Protein AF-A0A7S4DMJ2-F1 (afdb_monomer)

Foldseek 3Di:
DDVVVVCVLLLLLLVLVLLLVVLLVVLVVFDQLLLLLLLLLLLLLLLLVVCLLQLVDQQLVLSVVLNVLSVVLNVLSCVQCVVPTDPSSSVSSNSSSNSVSVSLSSLVLQQQVQLLVCLVPVPDDGQQLLNSCVVSNVSSVVVNVVVCVVPPPVPDDVVVCVPPNPVVVVVVVVVVNVVSNVLSVCSRVDDSLVSSLVSLVVSVVSSVCCCVPVVDDGDPSSVVSSVSSNVSSVSSVVVVVVVPPVVPPPPVVPQLADALVCCLVPAEFFKKKFFQFRQDPDPVNSQLSLQCVLVVHSTSAMWGWAADPVSWIWTFFADQQFTATHTSVNCVVVVVVVRTLFMWIWHKDAPPVCLVPQCNPPNVNVLLVVLSVLRHRQHADDPSVCLVPVPPPDDPNDSVDHDHGQLSSQVSCVSSQQDPVPDRSSNGGSRCLAPPHFDPGPNPMGIHHIRTHDYPSGCNPPPVVVVVVVVVD

Mean predicted aligned error: 9.05 Å

Radius of gyration: 26.3 Å; Cα contacts (8 Å, |Δi|>4): 670; chains: 1; bounding box: 67×50×74 Å

Secondary structure (DSSP, 8-state):
--HHHHHHHHHHHHHHHHHHHHHHHHHHTTS-HHHHHHHHTTHHHHHHHHHHHTT--S-HHHHHHHHHHHHHHHHHHHHHHTTTS-HHHHHHHHHHHHHHHHHHHHHHHHHHHHHHHHHHHS------HHHHHHHHHHHHHHHHHHHHHHHTTTT--HHHIIIIIHHHHHHHHHHHHHHHHHHHHHHHHS-HHHHHHHHHHHHHHHHHHHHHHS-PPPPHHHHHHHHHHHHHHHHHHHHHHHH-TTTTS-GGG---EEEHHHHHHH--TT-EEEEEEPP-SSHHHHHHHHHHHHHT-S-SEEEEEEE-SS--EEEEEEETTEEEEEEHHHHHHTTGGGGEEEEEEEEEE--HHHHTSTTSSHHHHHHHHHHHHHHTTPPB---HHHHHH------TT-TT--B-HHHHHHHHHHHTTSS-TTS-GGG--GGGGSTTS----STT-EEEEEEEEE-TT---TTHHHHHHHHH--

pLDDT: mean 82.46, std 13.98, range [32.12, 97.88]

Structure (mmCIF, N/CA/C/O backbone):
data_AF-A0A7S4DMJ2-F1
#
_entry.id   AF-A0A7S4DMJ2-F1
#
loop_
_atom_site.group_PDB
_atom_site.id
_atom_site.type_symbol
_atom_site.label_atom_id
_atom_site.label_alt_id
_atom_site.label_comp_id
_atom_site.label_asym_id
_atom_site.label_entity_id
_atom_site.label_seq_id
_atom_site.pdbx_PDB_ins_code
_atom_site.Cartn_x
_atom_site.Cartn_y
_atom_site.Cartn_z
_atom_site.occupancy
_atom_site.B_iso_or_equiv
_atom_site.auth_seq_id
_atom_site.auth_comp_id
_atom_site.auth_asym_id
_atom_site.auth_atom_id
_atom_site.pdbx_PDB_model_num
ATOM 1 N N . MET A 1 1 ? 4.079 28.664 -2.387 1.00 55.28 1 MET A N 1
ATOM 2 C CA . MET A 1 1 ? 4.873 27.422 -2.243 1.00 55.28 1 MET A CA 1
ATOM 3 C C . MET A 1 1 ? 6.352 27.793 -2.301 1.00 55.28 1 MET A C 1
ATOM 5 O O . MET A 1 1 ? 6.727 28.517 -3.214 1.00 55.28 1 MET A O 1
ATOM 9 N N . THR A 1 2 ? 7.184 27.414 -1.327 1.00 76.25 2 THR A N 1
ATOM 10 C CA . THR A 1 2 ? 8.626 27.718 -1.389 1.00 76.25 2 THR A CA 1
ATOM 11 C C . THR A 1 2 ? 9.312 26.737 -2.340 1.00 76.25 2 THR A C 1
ATOM 13 O O . THR A 1 2 ? 9.087 25.532 -2.240 1.00 76.25 2 THR A O 1
ATOM 16 N N . TRP A 1 3 ? 10.163 27.237 -3.242 1.00 75.31 3 TRP A N 1
ATOM 17 C CA . TRP A 1 3 ? 10.949 26.426 -4.188 1.00 75.31 3 TRP A CA 1
ATOM 18 C C . TRP A 1 3 ? 11.656 25.232 -3.523 1.00 75.31 3 TRP A C 1
ATOM 20 O O . TRP A 1 3 ? 11.745 24.161 -4.112 1.00 75.31 3 TRP A O 1
ATOM 30 N N . GLY A 1 4 ? 12.077 25.376 -2.260 1.00 79.94 4 GLY A N 1
ATOM 31 C CA . GLY A 1 4 ? 12.660 24.285 -1.478 1.00 79.94 4 GLY A CA 1
ATOM 32 C C . GLY A 1 4 ? 11.732 23.076 -1.317 1.00 79.94 4 GLY A C 1
ATOM 33 O O . GLY A 1 4 ? 12.139 21.962 -1.627 1.00 79.94 4 GLY A O 1
ATOM 34 N N . ARG A 1 5 ? 10.468 23.267 -0.903 1.00 77.56 5 ARG A N 1
ATOM 35 C CA . ARG A 1 5 ? 9.511 22.147 -0.753 1.00 77.56 5 ARG A CA 1
ATOM 36 C C . ARG A 1 5 ? 9.254 21.442 -2.081 1.00 77.56 5 ARG A C 1
ATOM 38 O O . ARG A 1 5 ? 9.104 20.226 -2.108 1.00 77.56 5 ARG A O 1
ATOM 45 N N . PHE A 1 6 ? 9.231 22.213 -3.163 1.00 78.56 6 PHE A N 1
ATOM 46 C CA . PHE A 1 6 ? 9.047 21.689 -4.505 1.00 78.56 6 PHE A CA 1
ATOM 47 C C . PHE A 1 6 ? 10.211 20.777 -4.927 1.00 78.56 6 PHE A C 1
ATOM 49 O O . PHE A 1 6 ? 9.987 19.637 -5.324 1.00 78.56 6 PHE A O 1
ATOM 56 N N . ILE A 1 7 ? 11.455 21.240 -4.754 1.00 82.38 7 ILE A N 1
ATOM 57 C CA . ILE A 1 7 ? 12.668 20.467 -5.065 1.00 82.38 7 ILE A CA 1
ATOM 58 C C . ILE A 1 7 ? 12.748 19.198 -4.212 1.00 82.38 7 ILE A C 1
ATOM 60 O O . ILE A 1 7 ? 13.005 18.123 -4.745 1.00 82.38 7 ILE A O 1
ATOM 64 N N . PHE A 1 8 ? 12.487 19.289 -2.904 1.00 83.81 8 PHE A N 1
ATOM 65 C CA . PHE A 1 8 ? 12.527 18.119 -2.020 1.00 83.81 8 PHE A CA 1
ATOM 66 C C . PHE A 1 8 ? 11.512 17.036 -2.414 1.00 83.81 8 PHE A C 1
ATOM 68 O O . PHE A 1 8 ? 11.787 15.855 -2.221 1.00 83.81 8 PHE A O 1
ATOM 75 N N . ARG A 1 9 ? 10.367 17.417 -2.993 1.00 82.94 9 ARG A N 1
ATOM 76 C CA . ARG A 1 9 ? 9.333 16.474 -3.445 1.00 82.94 9 ARG A CA 1
ATOM 77 C C . ARG A 1 9 ? 9.626 15.849 -4.804 1.00 82.94 9 ARG A C 1
ATOM 79 O O . ARG A 1 9 ? 9.335 14.672 -5.000 1.00 82.94 9 ARG A O 1
ATOM 86 N N . THR A 1 10 ? 10.191 16.611 -5.739 1.00 88.31 10 THR A N 1
ATOM 87 C CA . THR A 1 10 ? 10.492 16.111 -7.090 1.00 88.31 10 THR A CA 1
ATOM 88 C C . THR A 1 10 ? 11.843 15.408 -7.175 1.00 88.31 10 THR A C 1
ATOM 90 O O . THR A 1 10 ? 12.006 14.536 -8.023 1.00 88.31 10 THR A O 1
ATOM 93 N N . ALA A 1 11 ? 12.792 15.698 -6.279 1.00 91.25 11 ALA A N 1
ATOM 94 C CA . ALA A 1 11 ? 14.120 15.085 -6.293 1.00 91.25 11 ALA A CA 1
ATOM 95 C C . ALA A 1 11 ? 14.102 13.542 -6.246 1.00 91.25 11 ALA A C 1
ATOM 97 O O . ALA A 1 11 ? 14.787 12.942 -7.075 1.00 91.25 11 ALA A O 1
ATOM 98 N N . PRO A 1 12 ? 13.310 12.865 -5.384 1.00 91.12 12 PRO A N 1
ATOM 99 C CA . PRO A 1 12 ? 13.216 11.404 -5.411 1.00 91.12 12 PRO A CA 1
ATOM 100 C C . PRO A 1 12 ? 12.713 10.864 -6.755 1.00 91.12 12 PRO A C 1
ATOM 102 O O . PRO A 1 12 ? 13.257 9.888 -7.265 1.00 91.12 12 PRO A O 1
ATOM 105 N N . ILE A 1 13 ? 11.723 11.528 -7.364 1.00 91.06 13 ILE A N 1
ATOM 106 C CA . ILE A 1 13 ? 11.177 11.151 -8.678 1.00 91.06 13 ILE A CA 1
ATOM 107 C C . ILE A 1 13 ? 12.256 11.309 -9.757 1.00 91.06 13 ILE A C 1
ATOM 109 O O . ILE A 1 13 ? 12.444 10.403 -10.563 1.00 91.06 13 ILE A O 1
ATOM 113 N N . SER A 1 14 ? 13.014 12.409 -9.735 1.00 93.88 14 SER A N 1
ATOM 114 C CA . SER A 1 14 ? 14.140 12.655 -10.645 1.00 93.88 14 SER A CA 1
ATOM 115 C C . SER A 1 14 ? 15.239 11.595 -10.527 1.00 93.88 14 SER A C 1
ATOM 117 O O . SER A 1 14 ? 15.767 11.142 -11.540 1.00 93.88 14 SER A O 1
ATOM 119 N N . ILE A 1 15 ? 15.580 11.180 -9.301 1.00 94.50 15 ILE A N 1
ATOM 120 C CA . ILE A 1 15 ? 16.588 10.140 -9.041 1.00 94.50 15 ILE A CA 1
ATOM 121 C C . ILE A 1 15 ? 16.115 8.789 -9.579 1.00 94.50 15 ILE A C 1
ATOM 123 O O . ILE A 1 15 ? 16.879 8.099 -10.258 1.00 94.50 15 ILE A O 1
ATOM 127 N N . LEU A 1 16 ? 14.864 8.413 -9.300 1.00 93.25 16 LEU A N 1
ATOM 128 C CA . LEU A 1 16 ? 14.286 7.166 -9.801 1.00 93.25 16 LEU A CA 1
ATOM 129 C C . LEU A 1 16 ? 14.234 7.152 -11.325 1.00 93.25 16 LEU A C 1
ATOM 131 O O . LEU A 1 16 ? 14.683 6.178 -11.923 1.00 93.25 16 LEU A O 1
ATOM 135 N N . LEU A 1 17 ? 13.782 8.249 -11.937 1.00 93.06 17 LEU A N 1
ATOM 136 C CA . LEU A 1 17 ? 13.728 8.403 -13.387 1.00 93.06 17 LEU A CA 1
ATOM 137 C C . LEU A 1 17 ? 15.122 8.274 -14.019 1.00 93.06 17 LEU A C 1
ATOM 139 O O . LEU A 1 17 ? 15.306 7.491 -14.946 1.00 93.06 17 LEU A O 1
ATOM 143 N N . ALA A 1 18 ? 16.126 8.983 -13.493 1.00 94.88 18 ALA A N 1
ATOM 144 C CA . ALA A 1 18 ? 17.500 8.887 -13.988 1.00 94.88 18 ALA A CA 1
ATOM 145 C C . ALA A 1 18 ? 18.047 7.458 -13.883 1.00 94.88 18 ALA A C 1
ATOM 147 O O . ALA A 1 18 ? 18.581 6.914 -14.849 1.00 94.88 18 ALA A O 1
ATOM 148 N N . THR A 1 19 ? 17.873 6.828 -12.719 1.00 95.00 19 THR A N 1
ATOM 149 C CA . THR A 1 19 ? 18.361 5.465 -12.472 1.00 95.00 19 THR A CA 1
ATOM 150 C C . THR A 1 19 ? 17.657 4.461 -13.384 1.00 95.00 19 THR A C 1
ATOM 152 O O . THR A 1 19 ? 18.310 3.608 -13.981 1.00 95.00 19 THR A O 1
ATOM 155 N N . GLN A 1 20 ? 16.340 4.589 -13.560 1.00 95.00 20 GLN A N 1
ATOM 156 C CA . GLN A 1 20 ? 15.553 3.771 -14.481 1.00 95.00 20 GLN A CA 1
ATOM 157 C C . GLN A 1 20 ? 16.055 3.909 -15.926 1.00 95.00 20 GLN A C 1
ATOM 159 O O . GLN A 1 20 ? 16.231 2.897 -16.608 1.00 95.00 20 GLN A O 1
ATOM 164 N N . MET A 1 21 ? 16.302 5.133 -16.403 1.00 93.19 21 MET A N 1
ATOM 165 C CA . MET A 1 21 ? 16.791 5.372 -17.767 1.00 93.19 21 MET A CA 1
ATOM 166 C C . MET A 1 21 ? 18.167 4.737 -17.988 1.00 93.19 21 MET A C 1
ATOM 168 O O . MET A 1 21 ? 18.381 4.075 -19.001 1.00 93.19 21 MET A O 1
ATOM 172 N N . ILE A 1 22 ? 19.074 4.869 -17.018 1.00 94.31 22 ILE A N 1
ATOM 173 C CA . ILE A 1 22 ? 20.412 4.265 -17.072 1.00 94.31 22 ILE A CA 1
ATOM 174 C C . ILE A 1 22 ? 20.317 2.739 -17.134 1.00 94.31 22 ILE A C 1
ATOM 176 O O . ILE A 1 22 ? 20.906 2.121 -18.019 1.00 94.31 22 ILE A O 1
ATOM 180 N N . MET A 1 23 ? 19.526 2.130 -16.247 1.00 95.62 23 MET A N 1
ATOM 181 C CA . MET A 1 23 ? 19.337 0.676 -16.218 1.00 95.62 23 MET A CA 1
ATOM 182 C C . MET A 1 23 ? 18.689 0.159 -17.507 1.00 95.62 23 MET A C 1
ATOM 184 O O . MET A 1 23 ? 19.110 -0.866 -18.038 1.00 95.62 23 MET A O 1
ATOM 188 N N . SER A 1 24 ? 17.718 0.894 -18.056 1.00 94.50 24 SER A N 1
ATOM 189 C CA . SER A 1 24 ? 17.091 0.559 -19.342 1.00 94.50 24 SER A CA 1
ATOM 190 C C . SER A 1 24 ? 18.095 0.578 -20.492 1.00 94.50 24 SER A C 1
ATOM 192 O O . SER A 1 24 ? 18.118 -0.341 -21.307 1.00 94.50 24 SER A O 1
ATOM 194 N N . ASN A 1 25 ? 18.947 1.603 -20.553 1.00 93.75 25 ASN A N 1
ATOM 195 C CA . ASN A 1 25 ? 19.957 1.730 -21.603 1.00 93.75 25 ASN A CA 1
ATOM 196 C C . ASN A 1 25 ? 21.016 0.625 -21.506 1.00 93.75 25 ASN A C 1
ATOM 198 O O . ASN A 1 25 ? 21.366 0.016 -22.516 1.00 93.75 25 ASN A O 1
ATOM 202 N N . PHE A 1 26 ? 21.474 0.308 -20.294 1.00 94.75 26 PHE A N 1
ATOM 203 C CA . PHE A 1 26 ? 22.387 -0.809 -20.060 1.00 94.75 26 PHE A CA 1
ATOM 204 C C . PHE A 1 26 ? 21.779 -2.158 -20.453 1.00 94.75 26 PHE A C 1
ATOM 206 O O . PHE A 1 26 ? 22.447 -2.964 -21.108 1.00 94.75 26 PHE A O 1
ATOM 213 N N . ALA A 1 27 ? 20.500 -2.373 -20.146 1.00 95.25 27 ALA A N 1
ATOM 214 C CA . ALA A 1 27 ? 19.792 -3.573 -20.561 1.00 95.25 27 ALA A CA 1
ATOM 215 C C . ALA A 1 27 ? 19.646 -3.661 -22.089 1.00 95.25 27 ALA A C 1
ATOM 217 O O . ALA A 1 27 ? 19.901 -4.722 -22.657 1.00 95.25 27 ALA A O 1
ATOM 218 N N . LEU A 1 28 ? 19.299 -2.562 -22.773 1.00 93.81 28 LEU A N 1
ATOM 219 C CA . LEU A 1 28 ? 19.212 -2.507 -24.241 1.00 93.81 28 LEU A CA 1
ATOM 220 C C . LEU A 1 28 ? 20.550 -2.807 -24.926 1.00 93.81 28 LEU A C 1
ATOM 222 O O . LEU A 1 28 ? 20.566 -3.420 -25.987 1.00 93.81 28 LEU A O 1
ATOM 226 N N . GLY A 1 29 ? 21.675 -2.435 -24.310 1.00 93.94 29 GLY A N 1
ATOM 227 C CA . GLY A 1 29 ? 23.006 -2.783 -24.814 1.00 93.94 29 GLY A CA 1
ATOM 228 C C . GLY A 1 29 ? 23.351 -4.275 -24.708 1.00 93.94 29 GLY A C 1
ATOM 229 O O . GLY A 1 29 ? 24.308 -4.728 -25.334 1.00 93.94 29 GLY A O 1
ATOM 230 N N . ARG A 1 30 ? 22.598 -5.054 -23.917 1.00 94.12 30 ARG A N 1
ATOM 231 C CA . ARG A 1 30 ? 22.894 -6.467 -23.605 1.00 94.12 30 ARG A CA 1
ATOM 232 C C . ARG A 1 30 ? 21.798 -7.446 -24.010 1.00 94.12 30 ARG A C 1
ATOM 234 O O . ARG A 1 30 ? 22.041 -8.655 -24.013 1.00 94.12 30 ARG A O 1
ATOM 241 N N . LEU A 1 31 ? 20.599 -6.953 -24.305 1.00 93.56 31 LEU A N 1
ATOM 242 C CA . LEU A 1 31 ? 19.423 -7.756 -24.610 1.00 93.56 31 LEU A CA 1
ATOM 243 C C . LEU A 1 31 ? 18.863 -7.405 -25.995 1.00 93.56 31 LEU A C 1
ATOM 245 O O . LEU A 1 31 ? 18.817 -6.230 -26.350 1.00 93.56 31 LEU A O 1
ATOM 249 N N . PRO A 1 32 ? 18.346 -8.395 -26.746 1.00 92.38 32 PRO A N 1
ATOM 250 C CA . PRO A 1 32 ? 17.498 -8.133 -27.906 1.00 92.38 32 PRO A CA 1
ATOM 251 C C . PRO A 1 32 ? 16.286 -7.275 -27.529 1.00 92.38 32 PRO A C 1
ATOM 253 O O . PRO A 1 32 ? 15.765 -7.388 -26.412 1.00 92.38 32 PRO A O 1
ATOM 256 N N . VAL A 1 33 ? 15.791 -6.463 -28.467 1.00 91.94 33 VAL A N 1
ATOM 257 C CA . VAL A 1 33 ? 14.694 -5.515 -28.201 1.00 91.94 33 VAL A CA 1
ATOM 258 C C . VAL A 1 33 ? 13.421 -6.254 -27.785 1.00 91.94 33 VAL A C 1
ATOM 260 O O . VAL A 1 33 ? 12.725 -5.812 -26.867 1.00 91.94 33 VAL A O 1
ATOM 263 N N . THR A 1 34 ? 13.136 -7.410 -28.395 1.00 90.69 34 THR A N 1
ATOM 264 C CA . THR A 1 34 ? 11.997 -8.254 -27.999 1.00 90.69 34 THR A CA 1
ATOM 265 C C . THR A 1 34 ? 12.098 -8.698 -26.544 1.00 90.69 34 THR A C 1
ATOM 267 O O . THR A 1 34 ? 11.135 -8.561 -25.792 1.00 90.69 34 THR A O 1
ATOM 270 N N . LEU A 1 35 ? 13.268 -9.173 -26.113 1.00 90.31 35 LEU A N 1
ATOM 271 C CA . LEU A 1 35 ? 13.485 -9.621 -24.740 1.00 90.31 35 LEU A CA 1
ATOM 272 C C . LEU A 1 35 ? 13.419 -8.460 -23.742 1.00 90.31 35 LEU A C 1
ATOM 274 O O . LEU A 1 35 ? 12.764 -8.573 -22.707 1.00 90.31 35 LEU A O 1
ATOM 278 N N . PHE A 1 36 ? 14.042 -7.328 -24.066 1.00 93.75 36 PHE A N 1
ATOM 279 C CA . PHE A 1 36 ? 13.960 -6.117 -23.254 1.00 93.75 36 PHE A CA 1
ATOM 280 C C . PHE A 1 36 ? 12.499 -5.728 -22.969 1.00 93.75 36 PHE A C 1
ATOM 282 O O . PHE A 1 36 ? 12.129 -5.490 -21.818 1.00 93.75 36 PHE A O 1
ATOM 289 N N . ARG A 1 37 ? 11.643 -5.736 -24.001 1.00 92.12 37 ARG A N 1
ATOM 290 C CA . ARG A 1 37 ? 10.216 -5.391 -23.887 1.00 92.12 37 ARG A CA 1
ATOM 291 C C . ARG A 1 37 ? 9.388 -6.450 -23.169 1.00 92.12 37 ARG A C 1
ATOM 293 O O . ARG A 1 37 ? 8.502 -6.108 -22.394 1.00 92.12 37 ARG A O 1
ATOM 300 N N . MET A 1 38 ? 9.709 -7.729 -23.336 1.00 88.00 38 MET A N 1
ATOM 301 C CA . MET A 1 38 ? 9.082 -8.785 -22.536 1.00 88.00 38 MET A CA 1
ATOM 302 C C . MET A 1 38 ? 9.356 -8.611 -21.047 1.00 88.00 38 MET A C 1
ATOM 304 O O . MET A 1 38 ? 8.442 -8.740 -20.240 1.00 88.00 38 MET A O 1
ATOM 308 N N . LEU A 1 39 ? 10.593 -8.286 -20.677 1.00 90.31 39 LEU A N 1
ATOM 309 C CA . LEU A 1 39 ? 10.929 -7.993 -19.287 1.00 90.31 39 LEU A CA 1
ATOM 310 C C . LEU A 1 39 ? 10.304 -6.668 -18.826 1.00 90.31 39 LEU A C 1
ATOM 312 O O . LEU A 1 39 ? 9.881 -6.580 -17.683 1.00 90.31 39 LEU A O 1
ATOM 316 N N . ALA A 1 40 ? 10.155 -5.667 -19.701 1.00 90.31 40 ALA A N 1
ATOM 317 C CA . ALA A 1 40 ? 9.419 -4.438 -19.376 1.00 90.31 40 ALA A CA 1
ATOM 318 C C . ALA A 1 40 ? 7.954 -4.716 -18.989 1.00 90.31 40 ALA A C 1
ATOM 320 O O . ALA A 1 40 ? 7.454 -4.134 -18.029 1.00 90.31 40 ALA A O 1
ATOM 321 N N . SER A 1 41 ? 7.297 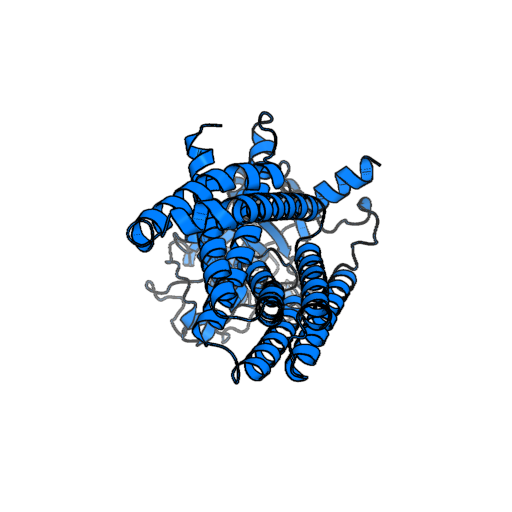-5.693 -19.628 1.00 86.56 41 SER A N 1
ATOM 322 C CA . SER A 1 41 ? 5.920 -6.080 -19.279 1.00 86.56 41 SER A CA 1
ATOM 323 C C . SER A 1 41 ? 5.763 -6.582 -17.831 1.00 86.56 41 SER A C 1
ATOM 325 O O . SER A 1 41 ? 4.659 -6.606 -17.283 1.00 86.56 41 SER A O 1
ATOM 327 N N . THR A 1 42 ? 6.870 -6.918 -17.155 1.00 83.94 42 THR A N 1
ATOM 328 C CA . THR A 1 42 ? 6.872 -7.346 -15.750 1.00 83.94 42 THR A CA 1
ATOM 329 C C . THR A 1 42 ? 6.711 -6.170 -14.788 1.00 83.94 42 THR A C 1
ATOM 331 O O . THR A 1 42 ? 6.576 -6.388 -13.586 1.00 83.94 42 THR A O 1
ATOM 334 N N . GLN A 1 43 ? 6.696 -4.925 -15.283 1.00 88.38 43 GLN A N 1
ATOM 335 C CA . GLN A 1 43 ? 6.291 -3.738 -14.522 1.00 88.38 43 GLN A CA 1
ATOM 336 C C . GLN A 1 43 ? 4.988 -3.978 -13.755 1.00 88.38 43 GLN A C 1
ATOM 338 O O . GLN A 1 43 ? 4.880 -3.574 -12.607 1.00 88.38 43 GLN A O 1
ATOM 343 N N . LEU A 1 44 ? 4.044 -4.732 -14.323 1.00 84.25 44 LEU A N 1
ATOM 344 C CA . LEU A 1 44 ? 2.783 -5.084 -13.671 1.00 84.25 44 LEU A CA 1
ATOM 345 C C . LEU A 1 44 ? 2.965 -5.808 -12.321 1.00 84.25 44 LEU A C 1
ATOM 347 O O . LEU A 1 44 ? 2.207 -5.559 -11.381 1.00 84.25 44 LEU A O 1
ATOM 351 N N . VAL A 1 45 ? 3.977 -6.678 -12.202 1.00 86.75 45 VAL A N 1
ATOM 352 C CA . VAL A 1 45 ? 4.312 -7.390 -10.953 1.00 86.75 45 VAL A CA 1
ATOM 353 C C . VAL A 1 45 ? 4.726 -6.384 -9.888 1.00 86.75 45 VAL A C 1
ATOM 355 O O . VAL A 1 45 ? 4.178 -6.372 -8.786 1.00 86.75 45 VAL A O 1
ATOM 358 N N . TRP A 1 46 ? 5.683 -5.526 -10.239 1.00 89.31 46 TRP A N 1
ATOM 359 C CA . TRP A 1 46 ? 6.243 -4.511 -9.352 1.00 89.31 46 TRP A CA 1
ATOM 360 C C . TRP A 1 46 ? 5.211 -3.460 -8.973 1.00 89.31 46 TRP A C 1
ATOM 362 O O . TRP A 1 46 ? 5.163 -3.024 -7.827 1.00 89.31 46 TRP A O 1
ATOM 372 N N . PHE A 1 47 ? 4.350 -3.106 -9.917 1.00 87.31 47 PHE A N 1
ATOM 373 C CA . PHE A 1 47 ? 3.256 -2.184 -9.711 1.00 87.31 47 PHE A CA 1
ATOM 374 C C . PHE A 1 47 ? 2.211 -2.755 -8.757 1.00 87.31 47 PHE A C 1
ATOM 376 O O . PHE A 1 47 ? 1.863 -2.098 -7.785 1.00 87.31 47 PHE A O 1
ATOM 383 N N . THR A 1 48 ? 1.764 -3.998 -8.970 1.00 83.75 48 THR A N 1
ATOM 384 C CA . THR A 1 48 ? 0.821 -4.680 -8.064 1.00 83.75 48 THR A CA 1
ATOM 385 C C . THR A 1 48 ? 1.414 -4.809 -6.669 1.00 83.75 48 THR A C 1
ATOM 387 O O . THR A 1 48 ? 0.751 -4.494 -5.684 1.00 83.75 48 THR A O 1
ATOM 390 N N . LEU A 1 49 ? 2.682 -5.223 -6.580 1.00 84.69 49 LEU A N 1
ATOM 391 C CA . LEU A 1 49 ? 3.397 -5.281 -5.314 1.00 84.69 49 LEU A CA 1
ATOM 392 C C . LEU A 1 49 ? 3.372 -3.910 -4.645 1.00 84.69 49 LEU A C 1
ATOM 394 O O . LEU A 1 49 ? 2.883 -3.794 -3.530 1.00 84.69 49 LEU A O 1
ATOM 398 N N . GLY A 1 50 ? 3.809 -2.866 -5.343 1.00 84.88 50 GLY A N 1
ATOM 399 C CA . GLY A 1 50 ? 3.811 -1.510 -4.823 1.00 84.88 50 GLY A CA 1
ATOM 400 C C . GLY A 1 50 ? 2.419 -1.015 -4.416 1.00 84.88 50 GLY A C 1
ATOM 401 O O . GLY A 1 50 ? 2.287 -0.465 -3.335 1.00 84.88 50 GLY A O 1
ATOM 402 N N . MET A 1 51 ? 1.356 -1.286 -5.171 1.00 83.06 51 MET A N 1
ATOM 403 C CA . MET A 1 51 ? -0.021 -0.954 -4.772 1.00 83.06 51 MET A CA 1
ATOM 404 C C . MET A 1 51 ? -0.411 -1.601 -3.435 1.00 83.06 51 MET A C 1
ATOM 406 O O . MET A 1 51 ? -1.029 -0.941 -2.598 1.00 83.06 51 MET A O 1
ATOM 410 N N . ILE A 1 52 ? -0.002 -2.855 -3.203 1.00 77.25 52 ILE A N 1
ATOM 411 C CA . ILE A 1 52 ? -0.179 -3.549 -1.919 1.00 77.25 52 ILE A CA 1
ATOM 412 C C . ILE A 1 52 ? 0.669 -2.878 -0.827 1.00 77.25 52 ILE A C 1
ATOM 414 O O . ILE A 1 52 ? 0.138 -2.551 0.235 1.00 77.25 52 ILE A O 1
ATOM 418 N N . LEU A 1 53 ? 1.964 -2.631 -1.082 1.00 75.56 53 LEU A N 1
ATOM 419 C CA . LEU A 1 53 ? 2.878 -2.009 -0.110 1.00 75.56 53 LEU A CA 1
ATOM 420 C C . LEU A 1 53 ? 2.351 -0.624 0.312 1.00 75.56 53 LEU A C 1
ATOM 422 O O . LEU A 1 53 ? 2.155 -0.336 1.493 1.00 75.56 53 LEU A O 1
ATOM 426 N N . PHE A 1 54 ? 2.039 0.219 -0.667 1.00 73.88 54 PHE A N 1
ATOM 427 C CA . PHE A 1 54 ? 1.518 1.566 -0.473 1.00 73.88 54 PHE A CA 1
ATOM 428 C C . PHE A 1 54 ? 0.037 1.578 -0.068 1.00 73.88 54 PHE A C 1
ATOM 430 O O . PHE A 1 54 ? -0.512 2.650 0.101 1.00 73.88 54 PHE A O 1
ATOM 437 N N . GLY A 1 55 ? -0.632 0.436 0.131 1.00 70.31 55 GLY A N 1
ATOM 438 C CA . GLY A 1 55 ? -2.012 0.407 0.635 1.00 70.31 55 GLY A CA 1
ATOM 439 C C . GLY A 1 55 ? -3.044 1.067 -0.287 1.00 70.31 55 GLY A C 1
ATOM 440 O O . GLY A 1 55 ? -4.140 1.394 0.158 1.00 70.31 55 GLY A O 1
ATOM 441 N N . PHE A 1 56 ? -2.718 1.250 -1.568 1.00 72.44 56 PHE A N 1
ATOM 442 C CA . PHE A 1 56 ? -3.650 1.793 -2.555 1.00 72.44 56 PHE A CA 1
ATOM 443 C C . PHE A 1 56 ? -4.755 0.805 -2.931 1.00 72.44 56 PHE A C 1
ATOM 445 O O . PHE A 1 56 ? -5.709 1.176 -3.617 1.00 72.44 56 PHE A O 1
ATOM 452 N N . GLU A 1 57 ? -4.626 -0.457 -2.523 1.00 69.62 57 GLU A N 1
ATOM 453 C CA . GLU A 1 57 ? -5.541 -1.507 -2.924 1.00 69.62 57 GLU A CA 1
ATOM 454 C C . GLU A 1 57 ? -6.384 -2.040 -1.757 1.00 69.62 57 GLU A C 1
ATOM 456 O O . GLU A 1 57 ? -5.845 -2.629 -0.817 1.00 69.62 57 GLU A O 1
ATOM 461 N N . PRO A 1 58 ? -7.720 -1.880 -1.808 1.00 56.50 58 PRO A N 1
ATOM 462 C CA . PRO A 1 58 ? -8.597 -2.290 -0.715 1.00 56.50 58 PRO A CA 1
ATOM 463 C C . PRO A 1 58 ? -8.775 -3.813 -0.619 1.00 56.50 58 PRO A C 1
ATOM 465 O O . PRO A 1 58 ? -9.183 -4.305 0.432 1.00 56.50 58 PRO A O 1
ATOM 468 N N . ASN A 1 59 ? -8.468 -4.570 -1.683 1.00 70.12 59 ASN A N 1
ATOM 469 C CA . ASN A 1 59 ? -8.677 -6.016 -1.739 1.00 70.12 59 ASN A CA 1
ATOM 470 C C . ASN A 1 59 ? -7.380 -6.796 -1.992 1.00 70.12 59 ASN A C 1
ATOM 472 O O . ASN A 1 59 ? -7.134 -7.298 -3.090 1.00 70.12 59 ASN A O 1
ATOM 476 N N . ALA A 1 60 ? -6.598 -6.973 -0.926 1.00 68.31 60 ALA A N 1
ATOM 477 C CA . ALA A 1 60 ? -5.318 -7.678 -0.956 1.00 68.31 60 ALA A CA 1
ATOM 478 C C . ALA A 1 60 ? -5.389 -9.102 -1.547 1.00 68.31 60 ALA A C 1
ATOM 480 O O . ALA A 1 60 ? -4.391 -9.592 -2.073 1.00 68.31 60 ALA A O 1
ATOM 481 N N . ARG A 1 61 ? -6.544 -9.788 -1.496 1.00 75.12 61 ARG A N 1
ATOM 482 C CA . ARG A 1 61 ? -6.673 -11.159 -2.027 1.00 75.12 61 ARG A CA 1
ATOM 483 C C . ARG A 1 61 ? -6.648 -11.197 -3.551 1.00 75.12 61 ARG A C 1
ATOM 485 O O . ARG A 1 61 ? -5.944 -12.030 -4.115 1.00 75.12 61 ARG A O 1
ATOM 492 N N . SER A 1 62 ? -7.391 -10.306 -4.207 1.00 76.69 62 SER A N 1
ATOM 493 C CA . SER A 1 62 ? -7.399 -10.215 -5.674 1.00 76.69 62 SER A CA 1
ATOM 494 C C . SER A 1 62 ? -6.008 -9.842 -6.196 1.00 76.69 62 SER A C 1
ATOM 496 O O . SER A 1 62 ? -5.458 -10.511 -7.073 1.00 76.69 62 SER A O 1
ATOM 498 N N . SER A 1 63 ? -5.382 -8.851 -5.557 1.00 78.44 63 SER A N 1
ATOM 499 C CA . SER A 1 63 ? -4.013 -8.420 -5.846 1.00 78.44 63 SER A CA 1
ATOM 500 C C . SER A 1 63 ? -2.997 -9.533 -5.665 1.00 78.44 63 SER A C 1
ATOM 502 O O . SER A 1 63 ? -2.094 -9.670 -6.481 1.00 78.44 63 SER A O 1
ATOM 504 N N . ALA A 1 64 ? -3.135 -10.348 -4.615 1.00 79.75 64 ALA A N 1
ATOM 505 C CA . ALA A 1 64 ? -2.224 -11.455 -4.353 1.00 79.75 64 ALA A CA 1
ATOM 506 C C . ALA A 1 64 ? -2.304 -12.524 -5.450 1.00 79.75 64 ALA A C 1
ATOM 508 O O . ALA A 1 64 ? -1.269 -12.976 -5.935 1.00 79.75 64 ALA A O 1
ATOM 509 N N . VAL A 1 65 ? -3.512 -12.895 -5.890 1.00 83.81 65 VAL A N 1
ATOM 510 C CA . VAL A 1 65 ? -3.691 -13.840 -7.008 1.00 83.81 65 VAL A CA 1
ATOM 511 C C . VAL A 1 65 ? -3.061 -13.282 -8.284 1.00 83.81 65 VAL A C 1
ATOM 513 O O . VAL A 1 65 ? -2.315 -13.984 -8.967 1.00 83.81 65 VAL A O 1
ATOM 516 N N . HIS A 1 66 ? -3.299 -12.003 -8.570 1.00 83.38 66 HIS A N 1
ATOM 517 C CA . HIS A 1 66 ? -2.715 -11.319 -9.717 1.00 83.38 66 HIS A CA 1
ATOM 518 C C . HIS A 1 66 ? -1.184 -11.248 -9.656 1.00 83.38 66 HIS A C 1
ATOM 520 O O . HIS A 1 66 ? -0.506 -11.507 -10.651 1.00 83.38 66 HIS A O 1
ATOM 526 N N . PHE A 1 67 ? -0.632 -10.945 -8.482 1.00 86.00 67 PHE A N 1
ATOM 527 C CA . PHE A 1 67 ? 0.804 -10.912 -8.240 1.00 86.00 67 PHE A CA 1
ATOM 528 C C . PHE A 1 67 ? 1.435 -12.284 -8.489 1.00 86.00 67 PHE A C 1
ATOM 530 O O . PHE A 1 67 ? 2.415 -12.372 -9.223 1.00 86.00 67 PHE A O 1
ATOM 537 N N . VAL A 1 68 ? 0.848 -13.360 -7.953 1.00 86.19 68 VAL A N 1
ATOM 538 C CA . VAL A 1 68 ? 1.343 -14.733 -8.153 1.00 86.19 68 VAL A CA 1
ATOM 539 C C . VAL A 1 68 ? 1.316 -15.119 -9.632 1.00 86.19 68 VAL A C 1
ATOM 541 O O . VAL A 1 68 ? 2.307 -15.636 -10.147 1.00 86.19 68 VAL A O 1
ATOM 544 N N . ALA A 1 69 ? 0.219 -14.837 -10.335 1.00 87.00 69 ALA A N 1
ATOM 545 C CA . ALA A 1 69 ? 0.097 -15.154 -11.754 1.00 87.00 69 ALA A CA 1
ATOM 546 C C . ALA A 1 69 ? 1.078 -14.337 -12.622 1.00 87.00 69 ALA A C 1
ATOM 548 O O . ALA A 1 69 ? 1.722 -14.886 -13.518 1.00 87.00 69 ALA A O 1
ATOM 549 N N . SER A 1 70 ? 1.283 -13.058 -12.298 1.00 84.69 70 SER A N 1
ATOM 550 C CA . SER A 1 70 ? 2.246 -12.194 -12.992 1.00 84.69 70 SER A CA 1
ATOM 551 C C . SER A 1 70 ? 3.695 -12.614 -12.707 1.00 84.69 70 SER A C 1
ATOM 553 O O . SER A 1 70 ? 4.529 -12.635 -13.611 1.00 84.69 70 SER A O 1
ATOM 555 N N . ALA A 1 71 ? 4.004 -13.006 -11.468 1.00 86.69 71 ALA A N 1
ATOM 556 C CA . ALA A 1 71 ? 5.313 -13.531 -11.090 1.00 86.69 71 ALA A CA 1
ATOM 557 C C . ALA A 1 71 ? 5.610 -14.858 -11.803 1.00 86.69 71 ALA A C 1
ATOM 559 O O . ALA A 1 71 ? 6.727 -15.080 -12.266 1.00 86.69 71 ALA A O 1
ATOM 560 N N . PHE A 1 72 ? 4.604 -15.720 -11.960 1.00 88.62 72 PHE A N 1
ATOM 561 C CA . PHE A 1 72 ? 4.736 -16.944 -12.744 1.00 88.62 72 PHE A CA 1
ATOM 562 C C . PHE A 1 72 ? 5.023 -16.650 -14.225 1.00 88.62 72 PHE A C 1
ATOM 564 O O . PHE A 1 72 ? 5.934 -17.247 -14.798 1.00 88.62 72 PHE A O 1
ATOM 571 N N . ALA A 1 73 ? 4.317 -15.687 -14.830 1.00 86.62 73 ALA A N 1
ATOM 572 C CA . ALA A 1 73 ? 4.592 -15.236 -16.196 1.00 86.62 73 ALA A CA 1
ATOM 573 C C . ALA A 1 73 ? 6.038 -14.728 -16.356 1.00 86.62 73 ALA A C 1
ATOM 575 O O . ALA A 1 73 ? 6.728 -15.124 -17.297 1.00 86.62 73 ALA A O 1
ATOM 576 N N . LEU A 1 74 ? 6.528 -13.933 -15.398 1.00 86.12 74 LEU A N 1
ATOM 577 C CA . LEU A 1 74 ? 7.920 -13.476 -15.340 1.00 86.12 74 LEU A CA 1
ATOM 578 C C . LEU A 1 74 ? 8.908 -14.652 -15.289 1.00 86.12 74 LEU A C 1
ATOM 580 O O . LEU A 1 74 ? 9.881 -14.672 -16.042 1.00 86.12 74 LEU A O 1
ATOM 584 N N . VAL A 1 75 ? 8.657 -15.653 -14.442 1.00 88.62 75 VAL A N 1
ATOM 585 C CA . VAL A 1 75 ? 9.512 -16.847 -14.343 1.00 88.62 75 VAL A CA 1
ATOM 586 C C . VAL A 1 75 ? 9.575 -17.589 -15.680 1.00 88.62 75 VAL A C 1
ATOM 588 O O . VAL A 1 75 ? 10.663 -17.977 -16.105 1.00 88.62 75 VAL A O 1
ATOM 591 N N . LEU A 1 76 ? 8.449 -17.743 -16.383 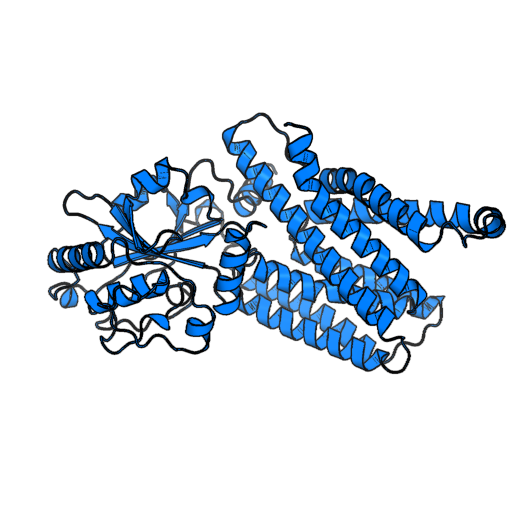1.00 88.19 76 LEU A N 1
ATOM 592 C CA . LEU A 1 76 ? 8.424 -18.376 -17.706 1.00 88.19 76 LEU A CA 1
ATOM 593 C C . LEU A 1 76 ? 9.238 -17.596 -18.746 1.00 88.19 76 LEU A C 1
ATOM 595 O O . LEU A 1 76 ? 10.000 -18.207 -19.503 1.00 88.19 76 LEU A O 1
ATOM 599 N N . ILE A 1 77 ? 9.120 -16.264 -18.753 1.00 85.75 77 ILE A N 1
ATOM 600 C CA . ILE A 1 77 ? 9.921 -15.390 -19.620 1.00 85.75 77 ILE A CA 1
ATOM 601 C C . ILE A 1 77 ? 11.407 -15.609 -19.316 1.00 85.75 77 ILE A C 1
ATOM 603 O O . ILE A 1 77 ? 12.149 -15.999 -20.217 1.00 85.75 77 ILE A O 1
ATOM 607 N N . CYS A 1 78 ? 11.821 -15.490 -18.053 1.00 85.31 78 CYS A N 1
ATOM 608 C CA . CYS A 1 78 ? 13.216 -15.647 -17.634 1.00 85.31 78 CYS A CA 1
ATOM 609 C C . CYS A 1 78 ? 13.800 -17.032 -17.952 1.00 85.31 78 CYS A C 1
ATOM 611 O O . CYS A 1 78 ? 14.922 -17.127 -18.443 1.00 85.31 78 CYS A O 1
ATOM 613 N N . ILE A 1 79 ? 13.057 -18.121 -17.714 1.00 87.44 79 ILE A N 1
ATOM 614 C CA . ILE A 1 79 ? 13.518 -19.485 -18.034 1.00 87.44 79 ILE A CA 1
ATOM 615 C C . ILE A 1 79 ? 13.734 -19.638 -19.540 1.00 87.44 79 ILE A C 1
ATOM 617 O O . ILE A 1 79 ? 14.716 -20.245 -19.972 1.00 87.44 79 ILE A O 1
ATOM 621 N N . SER A 1 80 ? 12.828 -19.084 -20.350 1.00 84.69 80 SER A N 1
ATOM 622 C CA . SER A 1 80 ? 12.929 -19.175 -21.806 1.00 84.69 80 SER A CA 1
ATOM 623 C C . SER A 1 80 ? 14.132 -18.412 -22.367 1.00 84.69 80 SER A C 1
ATOM 625 O O . SER A 1 80 ? 14.660 -18.786 -23.415 1.00 84.69 80 SER A O 1
ATOM 627 N N . THR A 1 81 ? 14.595 -17.382 -21.659 1.00 79.62 81 THR A N 1
ATOM 628 C CA . THR A 1 81 ? 15.613 -16.443 -22.145 1.00 79.62 81 THR A CA 1
ATOM 629 C C . THR A 1 81 ? 16.991 -16.701 -21.554 1.00 79.62 81 THR A C 1
ATOM 631 O O . THR A 1 81 ? 17.989 -16.400 -22.207 1.00 79.62 81 THR A O 1
ATOM 634 N N . ALA A 1 82 ? 17.066 -17.368 -20.397 1.00 77.31 82 ALA A N 1
ATOM 635 C CA . ALA A 1 82 ? 18.303 -17.707 -19.690 1.00 77.31 82 ALA A CA 1
ATOM 636 C C . ALA A 1 82 ? 19.357 -18.434 -20.547 1.00 77.31 82 ALA A C 1
ATOM 638 O O . ALA A 1 82 ? 20.538 -18.399 -20.216 1.00 77.31 82 ALA A O 1
ATOM 639 N N . ARG A 1 83 ? 18.963 -19.082 -21.652 1.00 78.44 83 ARG A N 1
ATOM 640 C CA . ARG A 1 83 ? 19.907 -19.746 -22.568 1.00 78.44 83 ARG A CA 1
ATOM 641 C C . ARG A 1 83 ? 20.668 -18.794 -23.493 1.00 78.44 83 ARG A C 1
ATOM 643 O O . ARG A 1 83 ? 21.749 -19.158 -23.934 1.00 78.44 83 ARG A O 1
ATOM 650 N N . ASN A 1 84 ? 20.116 -17.618 -23.794 1.00 74.44 84 ASN A N 1
ATOM 651 C CA . ASN A 1 84 ? 20.597 -16.758 -24.883 1.00 74.44 84 ASN A CA 1
ATOM 652 C C . ASN A 1 84 ? 20.919 -15.319 -24.452 1.00 74.44 84 ASN A C 1
ATOM 654 O O . ASN A 1 84 ? 21.364 -14.531 -25.281 1.00 74.44 84 ASN A O 1
ATOM 658 N N . SER A 1 85 ? 20.687 -14.955 -23.190 1.00 84.31 85 SER A N 1
ATOM 659 C CA . SER A 1 85 ? 20.865 -13.585 -22.697 1.00 84.31 85 SER A CA 1
ATOM 660 C C . SER A 1 85 ? 21.923 -13.484 -21.606 1.00 84.31 85 SER A C 1
ATOM 662 O O . SER A 1 85 ? 22.046 -14.376 -20.766 1.00 84.31 85 SER A O 1
ATOM 664 N N . GLN A 1 86 ? 22.623 -12.350 -21.549 1.00 93.06 86 GLN A N 1
ATOM 665 C CA . GLN A 1 86 ? 23.472 -12.025 -20.406 1.00 93.06 86 GLN A CA 1
ATOM 666 C C . GLN A 1 86 ? 22.602 -11.786 -19.165 1.00 93.06 86 GLN A C 1
ATOM 668 O O . GLN A 1 86 ? 21.686 -10.964 -19.191 1.00 93.06 86 GLN A O 1
ATOM 673 N N . ALA A 1 87 ? 22.902 -12.484 -18.066 1.00 91.88 87 ALA A N 1
ATOM 674 C CA . ALA A 1 87 ? 22.156 -12.354 -16.812 1.00 91.88 87 ALA A CA 1
ATOM 675 C C . ALA A 1 87 ? 22.146 -10.910 -16.273 1.00 91.88 87 ALA A C 1
ATOM 677 O O . ALA A 1 87 ? 21.148 -10.479 -15.700 1.00 91.88 87 ALA A O 1
ATOM 678 N N . SER A 1 88 ? 23.221 -10.148 -16.509 1.00 93.75 88 SER A N 1
ATOM 679 C CA . SER A 1 88 ? 23.312 -8.726 -16.157 1.00 93.75 88 SER A CA 1
ATOM 680 C C . SER A 1 88 ? 22.230 -7.890 -16.839 1.00 93.75 88 SER A C 1
ATOM 682 O O . SER A 1 88 ? 21.527 -7.163 -16.148 1.00 93.75 88 SER A O 1
ATOM 684 N N . GLY A 1 89 ? 22.019 -8.059 -18.149 1.00 94.31 89 GLY A N 1
ATOM 685 C CA . GLY A 1 89 ? 20.982 -7.327 -18.883 1.00 94.31 89 GLY A CA 1
ATOM 686 C C . GLY A 1 89 ? 19.572 -7.629 -18.371 1.00 94.31 89 GLY A C 1
ATOM 687 O O . GLY A 1 89 ? 18.744 -6.728 -18.244 1.00 94.31 89 GLY A O 1
ATOM 688 N N . VAL A 1 90 ? 19.301 -8.891 -18.013 1.00 92.88 90 VAL A N 1
ATOM 689 C CA . VAL A 1 90 ? 18.012 -9.288 -17.420 1.00 92.88 90 VAL A CA 1
ATOM 690 C C . VAL A 1 90 ? 17.800 -8.591 -16.076 1.00 92.88 90 VAL A C 1
ATOM 692 O O . VAL A 1 90 ? 16.743 -8.007 -15.849 1.00 92.88 90 VAL A O 1
ATOM 695 N N . MET A 1 91 ? 18.808 -8.610 -15.200 1.00 93.56 91 MET A N 1
ATOM 696 C CA . MET A 1 91 ? 18.734 -7.956 -13.890 1.00 93.56 91 MET A CA 1
ATOM 697 C C . MET A 1 91 ? 18.569 -6.440 -14.007 1.00 93.56 91 MET A C 1
ATOM 699 O O . MET A 1 91 ? 17.729 -5.871 -13.316 1.00 93.56 91 MET A O 1
ATOM 703 N N . GLU A 1 92 ? 19.314 -5.793 -14.903 1.00 95.31 92 GLU A N 1
ATOM 704 C CA . GLU A 1 92 ? 19.197 -4.357 -15.182 1.00 95.31 92 GLU A CA 1
ATOM 705 C C . GLU A 1 92 ? 17.772 -3.991 -15.605 1.00 95.31 92 GLU A C 1
ATOM 707 O O . GLU A 1 92 ? 17.198 -3.035 -15.082 1.00 95.31 92 GLU A O 1
ATOM 712 N N . GLN A 1 93 ? 17.145 -4.798 -16.466 1.00 95.06 93 GLN A N 1
ATOM 713 C CA . GLN A 1 93 ? 15.785 -4.518 -16.913 1.00 95.06 93 GLN A CA 1
ATOM 714 C C . GLN A 1 93 ? 14.717 -4.770 -15.843 1.00 95.06 93 GLN A C 1
ATOM 716 O O . GLN A 1 93 ? 13.733 -4.026 -15.758 1.00 95.06 93 GLN A O 1
ATOM 721 N N . LEU A 1 94 ? 14.899 -5.784 -14.995 1.00 93.12 94 LEU A N 1
ATOM 722 C CA . LEU A 1 94 ? 14.017 -6.005 -13.847 1.00 93.12 94 LEU A CA 1
ATOM 723 C C . LEU A 1 94 ? 14.122 -4.854 -12.841 1.00 93.12 94 LEU A C 1
ATOM 725 O O . LEU A 1 94 ? 13.094 -4.360 -12.377 1.00 93.12 94 LEU A O 1
ATOM 729 N N . CYS A 1 95 ? 15.340 -4.376 -12.567 1.00 95.00 95 CYS A N 1
ATOM 730 C CA . CYS A 1 95 ? 15.578 -3.193 -11.741 1.00 95.00 95 CYS A CA 1
ATOM 731 C C . CYS A 1 95 ? 14.924 -1.947 -12.346 1.00 95.00 95 CYS A C 1
ATOM 733 O O . CYS A 1 95 ? 14.220 -1.231 -11.639 1.00 95.00 95 CYS A O 1
ATOM 735 N N . SER A 1 96 ? 15.091 -1.716 -13.651 1.00 94.94 96 SER A N 1
ATOM 736 C CA . SER A 1 96 ? 14.425 -0.620 -14.362 1.00 94.94 96 SER A CA 1
ATOM 737 C C . SER A 1 96 ? 12.902 -0.677 -14.194 1.00 94.94 96 SER A C 1
ATOM 739 O O . SER A 1 96 ? 12.271 0.303 -13.802 1.00 94.94 96 SER A O 1
ATOM 741 N N . SER A 1 97 ? 12.306 -1.854 -14.389 1.00 92.94 97 SER A N 1
ATOM 742 C CA . SER A 1 97 ? 10.859 -2.057 -14.258 1.00 92.94 97 SER A CA 1
ATOM 743 C C . SER A 1 97 ? 10.345 -1.799 -12.835 1.00 92.94 97 SER A C 1
ATOM 745 O O . SER A 1 97 ? 9.265 -1.226 -12.654 1.00 92.94 97 SER A O 1
ATOM 747 N N . ALA A 1 98 ? 11.122 -2.181 -11.818 1.00 92.44 98 ALA A N 1
ATOM 748 C CA . ALA A 1 98 ? 10.809 -1.903 -10.419 1.00 92.44 98 ALA A CA 1
ATOM 749 C C . ALA A 1 98 ? 10.906 -0.403 -10.094 1.00 92.44 98 ALA A C 1
ATOM 751 O O . ALA A 1 98 ? 10.000 0.148 -9.466 1.00 92.44 98 ALA A O 1
ATOM 752 N N . LEU A 1 99 ? 11.962 0.269 -10.566 1.00 94.00 99 LEU A N 1
ATOM 753 C CA . LEU A 1 99 ? 12.171 1.709 -10.381 1.00 94.00 99 LEU A CA 1
ATOM 754 C C . LEU A 1 99 ? 11.071 2.534 -11.050 1.00 94.00 99 LEU A C 1
ATOM 756 O O . LEU A 1 99 ? 10.546 3.449 -10.421 1.00 94.00 99 LEU A O 1
ATOM 760 N N . PHE A 1 100 ? 10.671 2.173 -12.273 1.00 91.62 100 PHE A N 1
ATOM 761 C CA . PHE A 1 100 ? 9.545 2.805 -12.963 1.00 91.62 100 PHE A CA 1
ATOM 762 C C . PHE A 1 100 ? 8.250 2.674 -12.155 1.00 91.62 100 PHE A C 1
ATOM 764 O O . PHE A 1 100 ? 7.551 3.656 -11.915 1.00 91.62 100 PHE A O 1
ATOM 771 N N . SER A 1 101 ? 7.951 1.465 -11.673 1.00 90.31 101 SER A N 1
ATOM 772 C CA . SER A 1 101 ? 6.742 1.213 -10.882 1.00 90.31 101 SER A CA 1
ATOM 773 C C . SER A 1 101 ? 6.733 2.034 -9.591 1.00 90.31 101 SER A C 1
ATOM 775 O O . SER A 1 101 ? 5.721 2.645 -9.250 1.00 90.31 101 SER A O 1
ATOM 777 N N . LEU A 1 102 ? 7.877 2.113 -8.904 1.00 89.56 102 LEU A N 1
ATOM 778 C CA . LEU A 1 102 ? 8.047 2.952 -7.720 1.00 89.56 102 LEU A CA 1
ATOM 779 C C . LEU A 1 102 ? 7.888 4.442 -8.052 1.00 89.56 102 LEU A C 1
ATOM 781 O O . LEU A 1 102 ? 7.219 5.157 -7.313 1.00 89.56 102 LEU A O 1
ATOM 785 N N . GLN A 1 103 ? 8.446 4.908 -9.171 1.00 90.94 103 GLN A N 1
ATOM 786 C CA . GLN A 1 103 ? 8.310 6.292 -9.622 1.00 90.94 103 GLN A CA 1
ATOM 787 C C . GLN A 1 103 ? 6.842 6.669 -9.854 1.00 90.94 103 GLN A C 1
ATOM 789 O O . GLN A 1 103 ? 6.407 7.727 -9.394 1.00 90.94 103 GLN A O 1
ATOM 794 N N . VAL A 1 104 ? 6.067 5.816 -10.533 1.00 87.44 104 VAL A N 1
ATOM 795 C CA . VAL A 1 104 ? 4.633 6.051 -10.777 1.00 87.44 104 VAL A CA 1
ATOM 796 C C . VAL A 1 104 ? 3.868 6.124 -9.455 1.00 87.44 104 VAL A C 1
ATOM 798 O O . VAL A 1 104 ? 3.082 7.049 -9.253 1.00 87.44 104 VAL A O 1
ATOM 801 N N . LEU A 1 105 ? 4.136 5.205 -8.524 1.00 85.88 105 LEU A N 1
ATOM 802 C CA . LEU A 1 105 ? 3.483 5.184 -7.212 1.00 85.88 105 LEU A CA 1
ATOM 803 C C . LEU A 1 105 ? 3.827 6.415 -6.369 1.00 85.88 105 LEU A C 1
ATOM 805 O O . LEU A 1 105 ? 2.927 7.011 -5.787 1.00 85.88 105 LEU A O 1
ATOM 809 N N . LEU A 1 106 ? 5.093 6.841 -6.352 1.00 85.62 106 LEU A N 1
ATOM 810 C CA . LEU A 1 106 ? 5.510 8.051 -5.635 1.00 85.62 106 LEU A CA 1
ATOM 811 C C . LEU A 1 106 ? 4.940 9.329 -6.238 1.00 85.62 106 LEU A C 1
ATOM 813 O O . LEU A 1 106 ? 4.617 10.283 -5.531 1.00 85.62 106 LEU A O 1
ATOM 817 N N . SER A 1 107 ? 4.799 9.355 -7.558 1.00 85.19 107 SER A N 1
ATOM 818 C CA . SER A 1 107 ? 4.155 10.480 -8.221 1.00 85.19 107 SER A CA 1
ATOM 819 C C . SER A 1 107 ? 2.673 10.540 -7.845 1.00 85.19 107 SER A C 1
ATOM 821 O O . SER A 1 107 ? 2.174 11.608 -7.492 1.00 85.19 107 SER A O 1
ATOM 823 N N . ALA A 1 108 ? 1.995 9.388 -7.801 1.00 83.12 108 ALA A N 1
ATOM 824 C CA . ALA A 1 108 ? 0.616 9.295 -7.337 1.00 83.12 108 ALA A CA 1
ATOM 825 C C . ALA A 1 108 ? 0.462 9.719 -5.862 1.00 83.12 108 ALA A C 1
ATOM 827 O O . ALA A 1 108 ? -0.441 10.500 -5.562 1.00 83.12 108 ALA A O 1
ATOM 828 N N . THR A 1 109 ? 1.353 9.290 -4.953 1.00 81.50 109 THR A N 1
ATOM 829 C 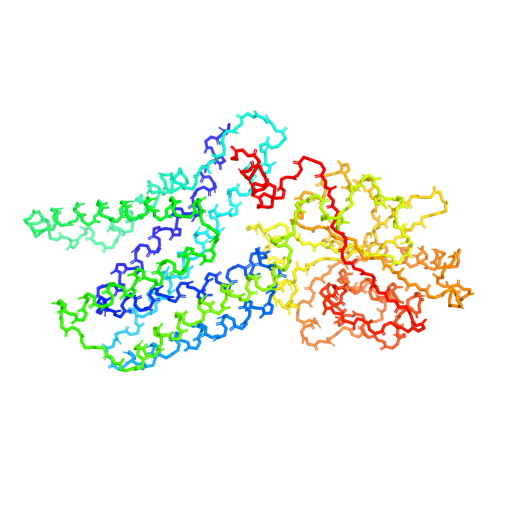CA . THR A 1 109 ? 1.313 9.728 -3.541 1.00 81.50 109 THR A CA 1
ATOM 830 C C . THR A 1 109 ? 1.496 11.239 -3.417 1.00 81.50 109 THR A C 1
ATOM 832 O O . THR A 1 109 ? 0.719 11.897 -2.724 1.00 81.50 109 THR A O 1
ATOM 835 N N . ASN A 1 110 ? 2.462 11.819 -4.138 1.00 81.38 110 ASN A N 1
ATOM 836 C CA . ASN A 1 110 ? 2.715 13.261 -4.104 1.00 81.38 110 ASN A CA 1
ATOM 837 C C . ASN A 1 110 ? 1.492 14.067 -4.569 1.00 81.38 110 ASN A C 1
ATOM 839 O O . ASN A 1 110 ? 1.154 15.082 -3.960 1.00 81.38 110 ASN A O 1
ATOM 843 N N . MET A 1 111 ? 0.793 13.591 -5.603 1.00 78.62 111 MET A N 1
ATOM 844 C CA . MET A 1 111 ? -0.442 14.220 -6.078 1.00 78.62 111 MET A CA 1
ATOM 845 C C . MET A 1 111 ? -1.575 14.131 -5.050 1.00 78.62 111 MET A C 1
ATOM 847 O O . MET A 1 111 ? -2.339 15.084 -4.895 1.00 78.62 111 MET A O 1
ATOM 851 N N . THR A 1 112 ? -1.702 13.005 -4.339 1.00 74.56 112 THR A N 1
ATOM 852 C CA . THR A 1 112 ? -2.716 12.872 -3.281 1.00 74.56 112 THR A CA 1
ATOM 853 C C . THR A 1 112 ? -2.439 13.795 -2.096 1.00 74.56 112 THR A C 1
ATOM 855 O O . THR A 1 112 ? -3.372 14.415 -1.590 1.00 74.56 112 THR A O 1
ATOM 858 N N . GLU A 1 113 ? -1.171 13.964 -1.705 1.00 73.88 113 GLU A N 1
ATOM 859 C CA . GLU A 1 113 ? -0.788 14.895 -0.638 1.00 73.88 113 GLU A CA 1
ATOM 860 C C . GLU A 1 113 ? -1.064 16.359 -1.007 1.00 73.88 113 GLU A C 1
ATOM 862 O O . GLU A 1 113 ? -1.504 17.135 -0.161 1.00 73.88 113 GLU A O 1
ATOM 867 N N . GLU A 1 114 ? -0.804 16.773 -2.251 1.00 72.62 114 GLU A N 1
ATOM 868 C CA . GLU A 1 114 ? -1.073 18.156 -2.672 1.00 72.62 114 GLU A CA 1
ATOM 869 C C . GLU A 1 114 ? -2.556 18.498 -2.646 1.00 72.62 114 GLU A C 1
ATOM 871 O O . GLU A 1 114 ? -2.931 19.541 -2.113 1.00 72.62 114 GLU A O 1
ATOM 876 N N . ARG A 1 115 ? -3.401 17.586 -3.131 1.00 66.31 115 ARG A N 1
ATOM 877 C CA . ARG A 1 115 ? -4.855 17.764 -3.066 1.00 66.31 115 ARG A CA 1
ATOM 878 C C . ARG A 1 115 ? -5.357 17.855 -1.625 1.00 66.31 115 ARG A C 1
ATOM 880 O O . ARG A 1 115 ? -6.265 18.632 -1.351 1.00 66.31 115 ARG A O 1
ATOM 887 N N . ALA A 1 116 ? -4.757 17.103 -0.699 1.00 62.69 116 ALA A N 1
ATOM 888 C CA . ALA A 1 116 ? -5.094 17.196 0.722 1.00 62.69 116 ALA A CA 1
ATOM 889 C C . ALA A 1 116 ? -4.725 18.571 1.314 1.00 62.69 116 ALA A C 1
ATOM 891 O O . ALA A 1 116 ? -5.509 19.157 2.054 1.00 62.69 116 ALA A O 1
ATOM 892 N N . LEU A 1 117 ? -3.567 19.128 0.944 1.00 65.69 117 LEU A N 1
ATOM 893 C CA . LEU A 1 117 ? -3.117 20.443 1.421 1.00 65.69 117 LEU A CA 1
ATOM 894 C C . LEU A 1 117 ? -3.926 21.618 0.843 1.00 65.69 117 LEU A C 1
ATOM 896 O O . LEU A 1 117 ? -4.038 22.663 1.490 1.00 65.69 117 LEU A O 1
ATOM 900 N N . GLU A 1 118 ? -4.480 21.465 -0.359 1.00 64.06 118 GLU A N 1
ATOM 901 C CA . GLU A 1 118 ? -5.317 22.476 -1.020 1.00 64.06 118 GLU A CA 1
ATOM 902 C C . GLU A 1 118 ? -6.633 22.730 -0.299 1.00 64.06 118 GLU A C 1
ATOM 904 O O . GLU A 1 118 ? -7.031 23.892 -0.168 1.00 64.06 118 GLU A O 1
ATOM 909 N N . GLY A 1 119 ? -7.260 21.669 0.223 1.00 60.50 119 GLY A N 1
ATOM 910 C CA . GLY A 1 119 ? -8.503 21.760 0.992 1.00 60.50 119 GLY A CA 1
ATOM 911 C C . GLY A 1 119 ? -8.409 22.731 2.171 1.00 60.50 119 GLY A C 1
ATOM 912 O O . GLY A 1 119 ? -9.392 23.391 2.496 1.00 60.50 119 GLY A O 1
ATOM 913 N N . ASN A 1 120 ? -7.209 22.897 2.738 1.00 56.03 120 ASN A N 1
ATOM 914 C CA . ASN A 1 120 ? -6.982 23.756 3.897 1.00 56.03 120 ASN A CA 1
ATOM 915 C C . ASN A 1 120 ? -6.598 25.206 3.558 1.00 56.03 120 ASN A C 1
ATOM 917 O O . ASN A 1 120 ? -6.760 26.072 4.411 1.00 56.03 120 ASN A O 1
ATOM 921 N N . ASN A 1 121 ? -6.092 25.508 2.352 1.00 62.56 121 ASN A N 1
ATOM 922 C CA . ASN A 1 121 ? -5.496 26.827 2.064 1.00 62.56 121 ASN A CA 1
ATOM 923 C C . ASN A 1 121 ? -6.008 27.537 0.798 1.00 62.56 121 ASN A C 1
ATOM 925 O O . ASN A 1 121 ? -5.649 28.695 0.585 1.00 62.56 121 ASN A O 1
ATOM 929 N N . GLY A 1 122 ? -6.808 26.887 -0.056 1.00 60.34 122 GLY A N 1
ATOM 930 C CA . GLY A 1 122 ? -7.532 27.519 -1.174 1.00 60.34 122 GLY A CA 1
ATOM 931 C C . GLY A 1 122 ? -6.701 28.248 -2.248 1.00 60.34 122 GLY A C 1
ATOM 932 O O . GLY A 1 122 ? -7.285 28.926 -3.089 1.00 60.34 122 GLY A O 1
ATOM 933 N N . LEU A 1 123 ? -5.364 28.157 -2.236 1.00 56.38 123 LEU A N 1
ATOM 934 C CA . LEU A 1 123 ? -4.480 29.049 -3.011 1.00 56.38 123 LEU A CA 1
ATOM 935 C C . LEU A 1 123 ? -3.407 28.346 -3.858 1.00 56.38 123 LEU A C 1
ATOM 937 O O . LEU A 1 123 ? -2.536 29.019 -4.411 1.00 56.38 123 LEU A O 1
ATOM 941 N N . THR A 1 124 ? -3.437 27.022 -3.999 1.00 62.66 124 THR A N 1
ATOM 942 C CA . THR A 1 124 ? -2.516 26.308 -4.898 1.00 62.66 124 THR A CA 1
ATOM 943 C C . THR A 1 124 ? -3.294 25.509 -5.929 1.00 62.66 124 THR A C 1
ATOM 945 O O . THR A 1 124 ? -4.335 24.943 -5.623 1.00 62.66 124 THR A O 1
ATOM 948 N N . THR A 1 125 ? -2.823 25.547 -7.173 1.00 67.69 125 THR A N 1
ATOM 949 C CA . THR A 1 125 ? -3.297 24.667 -8.241 1.00 67.69 125 THR A CA 1
ATOM 950 C C . THR A 1 125 ? -2.553 23.337 -8.141 1.00 67.69 125 THR A C 1
ATOM 952 O O . THR A 1 125 ? -1.317 23.381 -8.074 1.00 67.69 125 THR A O 1
ATOM 955 N N . PRO A 1 126 ? -3.245 22.192 -8.213 1.00 69.94 126 PRO A N 1
ATOM 956 C CA . PRO A 1 126 ? -2.619 20.897 -7.991 1.00 69.94 126 PRO A CA 1
ATOM 957 C C . PRO A 1 126 ? -1.642 20.598 -9.116 1.00 69.94 126 PRO A C 1
ATOM 959 O O . PRO A 1 126 ? -1.938 20.843 -10.293 1.00 69.94 126 PRO A O 1
ATOM 962 N N . LEU A 1 127 ? -0.471 20.058 -8.777 1.00 75.88 127 LEU A N 1
ATOM 963 C CA . LEU A 1 127 ? 0.502 19.655 -9.776 1.00 75.88 127 LEU A CA 1
ATOM 964 C C . LEU A 1 127 ? -0.093 18.492 -10.575 1.00 75.88 127 LEU A C 1
ATOM 966 O O . LEU A 1 127 ? -0.282 17.380 -10.080 1.00 75.88 127 LEU A O 1
ATOM 970 N N . SER A 1 128 ? -0.435 18.761 -11.832 1.00 82.06 128 SER A N 1
ATOM 971 C CA . SER A 1 128 ? -0.852 17.705 -12.753 1.00 82.06 128 SER A CA 1
ATOM 972 C C . SER A 1 128 ? 0.288 16.697 -12.955 1.00 82.06 128 SER A C 1
ATOM 974 O O . SER A 1 128 ? 1.464 17.060 -12.879 1.00 82.06 128 SER A O 1
ATOM 976 N N . MET A 1 129 ? -0.038 15.436 -13.253 1.00 78.19 129 MET A N 1
ATOM 977 C CA . MET A 1 129 ? 0.981 14.409 -13.510 1.00 78.19 129 MET A CA 1
ATOM 978 C C . MET A 1 129 ? 1.965 14.805 -14.635 1.00 78.19 129 MET A C 1
ATOM 980 O O . MET A 1 129 ? 3.173 14.655 -14.442 1.00 78.19 129 MET A O 1
ATOM 984 N N . PRO A 1 130 ? 1.518 15.413 -15.757 1.00 82.69 130 PRO A N 1
ATOM 985 C CA . PRO A 1 130 ? 2.435 15.962 -16.756 1.00 82.69 130 PRO A CA 1
ATOM 986 C C . PRO A 1 130 ? 3.370 17.036 -16.195 1.00 82.69 130 PRO A C 1
ATOM 988 O O . PRO A 1 130 ? 4.558 17.039 -16.506 1.00 82.69 130 PRO A O 1
ATOM 991 N N . ALA A 1 131 ? 2.872 17.920 -15.323 1.00 84.56 131 ALA A N 1
ATOM 992 C CA . ALA A 1 131 ? 3.720 18.914 -14.671 1.00 84.56 131 ALA A CA 1
ATOM 993 C C . ALA A 1 131 ? 4.772 18.240 -13.775 1.00 84.56 131 ALA A C 1
ATOM 995 O O . ALA A 1 131 ? 5.949 18.584 -13.869 1.00 84.56 131 ALA A O 1
ATOM 996 N N . ALA A 1 132 ? 4.394 17.236 -12.977 1.00 81.69 132 ALA A N 1
ATOM 997 C CA . ALA A 1 132 ? 5.335 16.476 -12.151 1.00 81.69 132 ALA A CA 1
ATOM 998 C C . ALA A 1 132 ? 6.480 15.871 -12.982 1.00 81.69 132 ALA A C 1
ATOM 1000 O O . ALA A 1 132 ? 7.648 16.006 -12.612 1.00 81.69 132 ALA A O 1
ATOM 1001 N N . VAL A 1 133 ? 6.165 15.283 -14.141 1.00 82.62 133 VAL A N 1
ATOM 1002 C CA . VAL A 1 133 ? 7.162 14.735 -15.077 1.00 82.62 133 VAL A CA 1
ATOM 1003 C C . VAL A 1 133 ? 8.043 15.837 -15.670 1.00 82.62 133 VAL A C 1
ATOM 1005 O O . VAL A 1 133 ? 9.269 15.717 -15.637 1.00 82.62 133 VAL A O 1
ATOM 1008 N N . CYS A 1 134 ? 7.452 16.937 -16.144 1.00 87.38 134 CYS A N 1
ATOM 1009 C CA . CYS A 1 134 ? 8.192 18.091 -16.668 1.00 87.38 134 CYS A CA 1
ATOM 1010 C C . CYS A 1 134 ? 9.162 18.686 -15.641 1.00 87.38 134 CYS A C 1
ATOM 1012 O O . CYS A 1 134 ? 10.215 19.200 -16.009 1.00 87.38 134 CYS A O 1
ATOM 1014 N N . HIS A 1 135 ? 8.831 18.606 -14.355 1.00 88.12 135 HIS A N 1
ATOM 1015 C CA . HIS A 1 135 ? 9.687 19.092 -13.282 1.00 88.12 135 HIS A CA 1
ATOM 1016 C C . HIS A 1 135 ? 10.747 18.084 -12.832 1.00 88.12 135 HIS A C 1
ATOM 1018 O O . HIS A 1 135 ? 11.832 18.498 -12.422 1.00 88.12 135 HIS A O 1
ATOM 1024 N N . ALA A 1 136 ? 10.470 16.783 -12.925 1.00 89.44 136 ALA A N 1
ATOM 1025 C CA . ALA A 1 136 ? 11.445 15.743 -12.613 1.00 89.44 136 ALA A CA 1
ATOM 1026 C C . ALA A 1 136 ? 12.513 15.587 -13.714 1.00 89.44 136 ALA A C 1
ATOM 1028 O O . ALA A 1 136 ? 13.677 15.304 -13.426 1.00 89.44 136 ALA A O 1
ATOM 1029 N N . ALA A 1 137 ? 12.148 15.813 -14.981 1.00 90.62 137 ALA A N 1
ATOM 1030 C CA . ALA A 1 137 ? 13.035 15.591 -16.123 1.00 90.62 137 ALA A CA 1
ATOM 1031 C C . ALA A 1 137 ? 14.350 16.408 -16.083 1.00 90.62 137 ALA A C 1
ATOM 1033 O O . ALA A 1 137 ? 15.404 15.807 -16.292 1.00 90.62 137 ALA A O 1
ATOM 1034 N N . PRO A 1 138 ? 14.369 17.718 -15.750 1.00 92.44 138 PRO A N 1
ATOM 1035 C CA . PRO A 1 138 ? 15.619 18.470 -15.612 1.00 92.44 138 PRO A CA 1
ATOM 1036 C C . PRO A 1 138 ? 16.536 17.916 -14.518 1.00 92.44 138 PRO A C 1
ATOM 1038 O O . PRO A 1 138 ? 17.748 17.832 -14.708 1.00 92.44 138 PRO A O 1
ATOM 1041 N N . GLY A 1 139 ? 15.964 17.500 -13.382 1.00 92.12 139 GLY A N 1
ATOM 1042 C CA . GLY A 1 139 ? 16.726 16.872 -12.304 1.00 92.12 139 GLY A CA 1
ATOM 1043 C C . GLY A 1 139 ? 17.334 15.543 -12.746 1.00 92.12 139 GLY A C 1
ATOM 1044 O O . GLY A 1 139 ? 18.513 15.295 -12.505 1.00 92.12 139 GLY A O 1
ATOM 1045 N N . ALA A 1 140 ? 16.554 14.718 -13.449 1.00 93.06 140 ALA A N 1
ATOM 1046 C CA . ALA A 1 140 ? 17.033 13.456 -13.997 1.00 93.06 140 ALA A CA 1
ATOM 1047 C C . ALA A 1 140 ? 18.153 13.670 -15.028 1.00 93.06 140 ALA A C 1
ATOM 1049 O O . ALA A 1 140 ? 19.164 12.974 -14.982 1.00 93.06 140 ALA A O 1
ATOM 1050 N N . LEU A 1 141 ? 18.021 14.675 -15.900 1.00 92.31 141 LEU A N 1
ATOM 1051 C CA . LEU A 1 141 ? 19.034 15.034 -16.894 1.00 92.31 141 LEU A CA 1
ATOM 1052 C C . LEU A 1 141 ? 20.369 15.411 -16.242 1.00 92.31 141 LEU A C 1
ATOM 1054 O O . LEU A 1 141 ? 21.411 14.935 -16.681 1.00 92.31 141 LEU A O 1
ATOM 1058 N N . ILE A 1 142 ? 20.343 16.222 -15.178 1.00 94.25 142 ILE A N 1
ATOM 1059 C CA . ILE A 1 142 ? 21.553 16.588 -14.427 1.00 94.25 142 ILE A CA 1
ATOM 1060 C C . ILE A 1 142 ? 22.223 15.334 -13.853 1.00 94.25 142 ILE A C 1
ATOM 1062 O O . ILE A 1 142 ? 23.434 15.176 -13.980 1.00 94.25 142 ILE A O 1
ATOM 1066 N N . ILE A 1 143 ? 21.447 14.424 -13.257 1.00 94.38 143 ILE A N 1
ATOM 1067 C CA . ILE A 1 143 ? 21.973 13.181 -12.674 1.00 94.38 143 ILE A CA 1
ATOM 1068 C C . ILE A 1 143 ? 22.606 12.293 -13.752 1.00 94.38 143 ILE A C 1
ATOM 1070 O O . ILE A 1 143 ? 23.737 11.843 -13.583 1.00 94.38 143 ILE A O 1
ATOM 1074 N N . VAL A 1 144 ? 21.909 12.070 -14.871 1.00 93.88 144 VAL A N 1
ATOM 1075 C CA . VAL A 1 144 ? 22.419 11.268 -15.996 1.00 93.88 144 VAL A CA 1
ATOM 1076 C C . VAL A 1 144 ? 23.693 11.887 -16.570 1.00 93.88 144 VAL A C 1
ATOM 1078 O O . VAL A 1 144 ? 24.661 11.172 -16.813 1.00 93.88 144 VAL A O 1
ATOM 1081 N N . PHE A 1 145 ? 23.727 13.211 -16.730 1.00 92.38 145 PHE A N 1
ATOM 1082 C CA . PHE A 1 145 ? 24.896 13.926 -17.234 1.00 92.38 145 PHE A CA 1
ATOM 1083 C C . PHE A 1 145 ? 26.110 13.784 -16.309 1.00 92.38 145 PHE A C 1
ATOM 1085 O O . PHE A 1 145 ? 27.211 13.517 -16.785 1.00 92.38 145 PHE A O 1
ATOM 1092 N N . LEU A 1 146 ? 25.920 13.898 -14.991 1.00 94.19 146 LEU A N 1
ATOM 1093 C CA . LEU A 1 146 ? 26.994 13.685 -14.017 1.00 94.19 146 LEU A CA 1
ATOM 1094 C C . LEU A 1 146 ? 27.535 12.254 -14.069 1.00 94.19 146 LEU A C 1
ATOM 1096 O O . LEU A 1 146 ? 28.748 12.059 -14.041 1.00 94.19 146 LEU A O 1
ATOM 1100 N N . ILE A 1 147 ? 26.651 11.261 -14.181 1.00 93.31 147 ILE A N 1
ATOM 1101 C CA . ILE A 1 147 ? 27.055 9.856 -14.296 1.00 93.31 147 ILE A CA 1
ATOM 1102 C C . ILE A 1 147 ? 27.857 9.640 -15.581 1.00 93.31 147 ILE A C 1
ATOM 1104 O O . ILE A 1 147 ? 28.940 9.066 -15.511 1.00 93.31 147 ILE A O 1
ATOM 1108 N N . TRP A 1 148 ? 27.387 10.172 -16.712 1.00 93.38 148 TRP A N 1
ATOM 1109 C CA . TRP A 1 148 ? 28.097 10.100 -17.990 1.00 93.38 148 TRP A CA 1
ATOM 1110 C C . TRP A 1 148 ? 29.483 10.763 -17.935 1.00 93.38 148 TRP A C 1
ATOM 1112 O O . TRP A 1 148 ? 30.458 10.175 -18.407 1.00 93.38 148 TRP A O 1
ATOM 1122 N N . ILE A 1 149 ? 29.612 11.937 -17.297 1.00 93.25 149 ILE A N 1
ATOM 1123 C CA . ILE A 1 149 ? 30.921 12.581 -17.078 1.00 93.25 149 ILE A CA 1
ATOM 1124 C C . ILE A 1 149 ? 31.868 11.638 -16.334 1.00 93.25 149 ILE A C 1
ATOM 1126 O O . ILE A 1 149 ? 33.034 11.509 -16.704 1.00 93.25 149 ILE A O 1
ATOM 1130 N N . CYS A 1 150 ? 31.379 10.986 -15.280 1.00 94.31 150 CYS A N 1
ATOM 1131 C CA . CYS A 1 150 ? 32.195 10.105 -14.457 1.00 94.31 150 CYS A CA 1
ATOM 1132 C C . CYS A 1 150 ? 32.541 8.773 -15.138 1.00 94.31 150 CYS A C 1
ATOM 1134 O O . CYS A 1 150 ? 33.581 8.204 -14.812 1.00 94.31 150 CYS A O 1
ATOM 1136 N N . SER A 1 151 ? 31.694 8.260 -16.035 1.00 92.81 151 SER A N 1
ATOM 1137 C CA . SER A 1 151 ? 31.858 6.922 -16.615 1.00 92.81 151 SER A CA 1
ATOM 1138 C C . SER A 1 151 ? 32.464 6.905 -18.017 1.00 92.81 151 SER A C 1
ATOM 1140 O O . SER A 1 151 ? 33.231 5.995 -18.317 1.00 92.81 151 SER A O 1
ATOM 1142 N N . GLU A 1 152 ? 32.122 7.867 -18.879 1.00 91.81 152 GLU A N 1
ATOM 1143 C CA . GLU A 1 152 ? 32.322 7.745 -20.334 1.00 91.81 152 GLU A CA 1
ATOM 1144 C C . GLU A 1 152 ? 32.955 8.973 -21.002 1.00 91.81 152 GLU A C 1
ATOM 1146 O O . GLU A 1 152 ? 33.482 8.856 -22.112 1.00 91.81 152 GLU A O 1
ATOM 1151 N N . ALA A 1 153 ? 32.967 10.147 -20.359 1.00 89.75 153 ALA A N 1
ATOM 1152 C CA . ALA A 1 153 ? 33.461 11.372 -21.004 1.00 89.75 153 ALA A CA 1
ATOM 1153 C C . ALA A 1 153 ? 34.924 11.277 -21.476 1.00 89.75 153 ALA A C 1
ATOM 1155 O O . ALA A 1 153 ? 35.278 11.865 -22.495 1.00 89.75 153 ALA A O 1
ATOM 1156 N N . GLY A 1 154 ? 35.766 10.513 -20.772 1.00 92.31 154 GLY A N 1
ATOM 1157 C CA . GLY A 1 154 ? 37.169 10.302 -21.148 1.00 92.31 154 GLY A CA 1
ATOM 1158 C C . GLY A 1 154 ? 37.391 9.303 -22.290 1.00 92.31 154 GLY A C 1
ATOM 1159 O O . GLY A 1 154 ? 38.491 9.248 -22.832 1.00 92.31 154 GLY A O 1
ATOM 1160 N N . THR A 1 155 ? 36.380 8.510 -22.652 1.00 93.00 155 THR A N 1
ATOM 1161 C CA . THR A 1 155 ? 36.475 7.435 -23.658 1.00 93.00 155 THR A CA 1
ATOM 1162 C C . THR A 1 155 ? 35.565 7.658 -24.864 1.00 93.00 155 THR A C 1
ATOM 1164 O O . THR A 1 155 ? 35.517 6.812 -25.751 1.00 93.00 155 THR A O 1
ATOM 1167 N N . THR A 1 156 ? 34.814 8.761 -24.889 1.00 90.19 156 THR A N 1
ATOM 1168 C CA . THR A 1 156 ? 33.860 9.059 -25.961 1.00 90.19 156 THR A CA 1
ATOM 1169 C C . THR A 1 156 ? 34.601 9.504 -27.222 1.00 90.19 156 THR A C 1
ATOM 1171 O O . THR A 1 156 ? 35.310 10.510 -27.205 1.00 90.19 156 THR A O 1
ATOM 1174 N N . ASP A 1 157 ? 34.411 8.771 -28.319 1.00 92.25 157 ASP A N 1
ATOM 1175 C CA . ASP A 1 157 ? 34.858 9.183 -29.649 1.00 92.25 157 ASP A CA 1
ATOM 1176 C C . ASP A 1 157 ? 33.862 10.192 -30.236 1.00 92.25 157 ASP A C 1
ATOM 1178 O O . ASP A 1 157 ? 32.783 9.843 -30.723 1.00 92.25 157 ASP A O 1
ATOM 1182 N N . TRP A 1 158 ? 34.210 11.473 -30.132 1.00 90.06 158 TRP A N 1
ATOM 1183 C CA . TRP A 1 158 ? 33.342 12.566 -30.555 1.00 90.06 158 TRP A CA 1
ATOM 1184 C C . TRP A 1 158 ? 33.094 12.586 -32.062 1.00 90.06 158 TRP A C 1
ATOM 1186 O O . TRP A 1 158 ? 32.005 12.985 -32.474 1.00 90.06 158 TRP A O 1
ATOM 1196 N N . ASP A 1 159 ? 34.037 12.111 -32.875 1.00 90.94 159 ASP A N 1
ATOM 1197 C CA . ASP A 1 159 ? 33.890 12.114 -34.332 1.00 90.94 159 ASP A CA 1
ATOM 1198 C C . ASP A 1 159 ? 32.764 11.155 -34.752 1.00 90.94 159 ASP A C 1
ATOM 1200 O O . ASP A 1 159 ? 31.871 11.523 -35.521 1.00 90.94 159 ASP A O 1
ATOM 1204 N N . GLN A 1 160 ? 32.703 9.971 -34.131 1.00 87.38 160 GLN A N 1
ATOM 1205 C CA . GLN A 1 160 ? 31.611 9.017 -34.342 1.00 87.38 160 GLN A CA 1
ATOM 1206 C C . GLN A 1 160 ? 30.255 9.554 -33.846 1.00 87.38 160 GLN A C 1
ATOM 1208 O O . GLN A 1 160 ? 29.209 9.322 -34.468 1.00 87.38 160 GLN A O 1
ATOM 1213 N N . VAL A 1 161 ? 30.256 10.288 -32.728 1.00 87.25 161 VAL A N 1
ATOM 1214 C CA . VAL A 1 161 ? 29.040 10.900 -32.174 1.00 87.25 161 VAL A CA 1
ATOM 1215 C C . VAL A 1 161 ? 28.475 11.956 -33.124 1.00 87.25 161 VAL A C 1
ATOM 1217 O O . VAL A 1 161 ? 27.261 11.982 -33.324 1.00 87.25 161 VAL A O 1
ATOM 1220 N N . TYR A 1 162 ? 29.304 12.802 -33.738 1.00 87.81 162 TYR A N 1
ATOM 1221 C CA . TYR A 1 162 ? 28.819 13.877 -34.609 1.00 87.81 162 TYR A CA 1
ATOM 1222 C C . TYR A 1 162 ? 28.260 13.380 -35.946 1.00 87.81 162 TYR A C 1
ATOM 1224 O O . TYR A 1 162 ? 27.236 13.902 -36.390 1.00 87.81 162 TYR A O 1
ATOM 1232 N N . GLU A 1 163 ? 28.882 12.382 -36.576 1.00 84.75 163 GLU A N 1
ATOM 1233 C CA . GLU A 1 163 ? 28.482 11.946 -37.923 1.00 84.75 163 GLU A CA 1
ATOM 1234 C C . GLU A 1 163 ? 27.192 11.118 -37.946 1.00 84.75 163 GLU A C 1
ATOM 1236 O O . GLU A 1 163 ? 26.365 11.276 -38.845 1.00 84.75 163 GLU A O 1
ATOM 1241 N N . VAL A 1 164 ? 27.001 10.236 -36.962 1.00 76.94 164 VAL A N 1
ATOM 1242 C CA . VAL A 1 164 ? 25.893 9.260 -36.968 1.00 76.94 164 VAL A CA 1
ATOM 1243 C C . VAL A 1 164 ? 25.072 9.324 -35.682 1.00 76.94 164 VAL A C 1
ATOM 1245 O O . VAL A 1 164 ? 23.857 9.117 -35.701 1.00 76.94 164 VAL A O 1
ATOM 1248 N N . GLY A 1 165 ? 25.717 9.639 -34.558 1.00 81.19 165 GLY A N 1
ATOM 1249 C CA . GLY A 1 165 ? 25.093 9.609 -33.240 1.00 81.19 165 GLY A CA 1
ATOM 1250 C C . GLY A 1 165 ? 24.119 10.759 -33.001 1.00 81.19 165 GLY A C 1
ATOM 1251 O O . GLY A 1 165 ? 23.013 10.529 -32.523 1.00 81.19 165 GLY A O 1
ATOM 1252 N N . LEU A 1 166 ? 24.490 11.993 -33.344 1.00 86.12 166 LEU A N 1
ATOM 1253 C CA . LEU A 1 166 ? 23.784 13.181 -32.870 1.00 86.12 166 LEU A CA 1
ATOM 1254 C C . LEU A 1 166 ? 22.328 13.260 -33.374 1.00 86.12 166 LEU A C 1
ATOM 1256 O O . LEU A 1 166 ? 21.435 13.404 -32.533 1.00 86.12 166 LEU A O 1
ATOM 1260 N N . PRO A 1 167 ? 22.020 13.089 -34.679 1.00 86.38 167 PRO A N 1
ATOM 1261 C CA . PRO A 1 167 ? 20.632 13.098 -35.146 1.00 86.38 167 PRO A CA 1
ATOM 1262 C C . PRO A 1 167 ? 19.801 11.951 -34.557 1.00 86.38 167 PRO A C 1
ATOM 1264 O O . PRO A 1 167 ? 18.643 12.155 -34.193 1.00 86.38 167 PRO A O 1
ATOM 1267 N N . ALA A 1 168 ? 20.393 10.760 -34.417 1.00 83.94 168 ALA A N 1
ATOM 1268 C CA . ALA A 1 168 ? 19.725 9.598 -33.837 1.00 83.94 168 ALA A CA 1
ATOM 1269 C C . ALA A 1 168 ? 19.429 9.797 -32.341 1.00 83.94 168 ALA A C 1
ATOM 1271 O O . ALA A 1 168 ? 18.326 9.495 -31.888 1.00 83.94 168 ALA A O 1
ATOM 1272 N N . VAL A 1 169 ? 20.376 10.364 -31.588 1.00 85.75 169 VAL A N 1
ATOM 1273 C CA . VAL A 1 169 ? 20.217 10.716 -30.170 1.00 85.75 169 VAL A CA 1
ATOM 1274 C C . VAL A 1 169 ? 19.126 11.768 -29.998 1.00 85.75 169 VAL A C 1
ATOM 1276 O O . VAL A 1 169 ? 18.253 11.588 -29.151 1.00 85.75 169 VAL A O 1
ATOM 1279 N N . PHE A 1 170 ? 19.111 12.824 -30.818 1.00 87.56 170 PHE A N 1
ATOM 1280 C CA . PHE A 1 170 ? 18.051 13.836 -30.770 1.00 87.56 170 PHE A CA 1
ATOM 1281 C C . PHE A 1 170 ? 16.680 13.251 -31.101 1.00 87.56 170 PHE A C 1
ATOM 1283 O O . PHE A 1 170 ? 15.719 13.499 -30.375 1.00 87.56 170 PHE A O 1
ATOM 1290 N N . PHE A 1 171 ? 16.582 12.458 -32.169 1.00 89.12 171 PHE A N 1
ATOM 1291 C CA . PHE A 1 171 ? 15.323 11.842 -32.573 1.00 89.12 171 PHE A CA 1
ATOM 1292 C C . PHE A 1 171 ? 14.799 10.876 -31.504 1.00 89.12 171 PHE A C 1
ATOM 1294 O O . PHE A 1 171 ? 13.638 10.962 -31.107 1.00 89.12 171 PHE A O 1
ATOM 1301 N N . ASN A 1 172 ? 15.664 10.011 -30.968 1.00 85.31 172 ASN A N 1
ATOM 1302 C CA . ASN A 1 172 ? 15.304 9.089 -29.896 1.00 85.31 172 ASN A CA 1
ATOM 1303 C C . ASN A 1 172 ? 14.936 9.829 -28.600 1.00 85.31 172 ASN A C 1
ATOM 1305 O O . ASN A 1 172 ? 13.949 9.490 -27.953 1.00 85.31 172 ASN A O 1
ATOM 1309 N N . GLY A 1 173 ? 15.683 10.877 -28.240 1.00 85.31 173 GLY A N 1
ATOM 1310 C CA . GLY A 1 173 ? 15.389 11.721 -27.082 1.00 85.31 173 GLY A CA 1
ATOM 1311 C C . GLY A 1 173 ? 14.032 12.414 -27.201 1.00 85.31 173 GLY A C 1
ATOM 1312 O O . GLY A 1 173 ? 13.250 12.403 -26.251 1.00 85.31 173 GLY A O 1
ATOM 1313 N N . PHE A 1 174 ? 13.712 12.942 -28.384 1.00 88.62 174 PHE A N 1
ATOM 1314 C CA . PHE A 1 174 ? 12.407 13.532 -28.672 1.00 88.62 174 PHE A CA 1
ATOM 1315 C C . PHE A 1 174 ? 11.274 12.505 -28.556 1.00 88.62 174 PHE A C 1
ATOM 1317 O O . PHE A 1 174 ? 10.284 12.771 -27.877 1.00 88.62 174 PHE A O 1
ATOM 1324 N N . LEU A 1 175 ? 11.422 11.324 -29.166 1.00 88.81 175 LEU A N 1
ATOM 1325 C CA . LEU A 1 175 ? 10.416 10.259 -29.081 1.00 88.81 175 LEU A CA 1
ATOM 1326 C C . LEU A 1 175 ? 10.222 9.759 -27.647 1.00 88.81 175 LEU A C 1
ATOM 1328 O O . LEU A 1 175 ? 9.088 9.544 -27.225 1.00 88.81 175 LEU A O 1
ATOM 1332 N N . CYS A 1 176 ? 11.307 9.614 -26.887 1.00 86.12 176 CYS A N 1
ATOM 1333 C CA . CYS A 1 176 ? 11.258 9.224 -25.482 1.00 86.12 176 CYS A CA 1
ATOM 1334 C C . CYS A 1 176 ? 10.499 10.268 -24.651 1.00 86.12 176 CYS A C 1
ATOM 1336 O O . CYS A 1 176 ? 9.566 9.922 -23.929 1.00 86.12 176 CYS A O 1
ATOM 1338 N N . PHE A 1 177 ? 10.817 11.554 -24.823 1.00 84.50 177 PHE A N 1
ATOM 1339 C CA .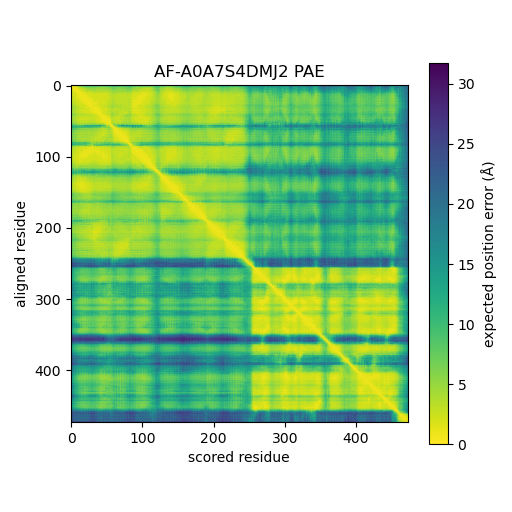 PHE A 1 177 ? 10.116 12.639 -24.137 1.00 84.50 177 PHE A CA 1
ATOM 1340 C C . PHE A 1 177 ? 8.629 12.706 -24.514 1.00 84.50 177 PHE A C 1
ATOM 1342 O O . PHE A 1 177 ? 7.773 12.821 -23.638 1.00 84.50 177 PHE A O 1
ATOM 1349 N N . ALA A 1 178 ? 8.304 12.576 -25.802 1.00 87.88 178 ALA A N 1
ATOM 1350 C CA . ALA A 1 178 ? 6.923 12.531 -26.272 1.00 87.88 178 ALA A CA 1
ATOM 1351 C C . ALA A 1 178 ? 6.158 11.334 -25.681 1.00 87.88 178 ALA A C 1
ATOM 1353 O O . ALA A 1 178 ? 5.028 11.501 -25.226 1.00 87.88 178 ALA A O 1
ATOM 1354 N N . SER A 1 179 ? 6.784 10.152 -25.622 1.00 86.06 179 SER A N 1
ATOM 1355 C CA . SER A 1 179 ? 6.209 8.966 -24.975 1.00 86.06 179 SER A CA 1
ATOM 1356 C C . SER A 1 179 ? 5.933 9.219 -23.496 1.00 86.06 179 SER A C 1
ATOM 1358 O O . SER A 1 179 ? 4.825 8.967 -23.042 1.00 86.06 179 SER A O 1
ATOM 1360 N N . MET A 1 180 ? 6.890 9.789 -22.757 1.00 85.25 180 MET A N 1
ATOM 1361 C CA . MET A 1 180 ? 6.712 10.107 -21.336 1.00 85.25 180 MET A CA 1
ATOM 1362 C C . MET A 1 180 ? 5.577 11.109 -21.095 1.00 85.25 180 MET A C 1
ATOM 1364 O O . MET A 1 180 ? 4.833 10.980 -20.122 1.00 85.25 180 MET A O 1
ATOM 1368 N N . LEU A 1 181 ? 5.419 12.101 -21.976 1.00 82.38 181 LEU A N 1
ATOM 1369 C CA . LEU A 1 181 ? 4.296 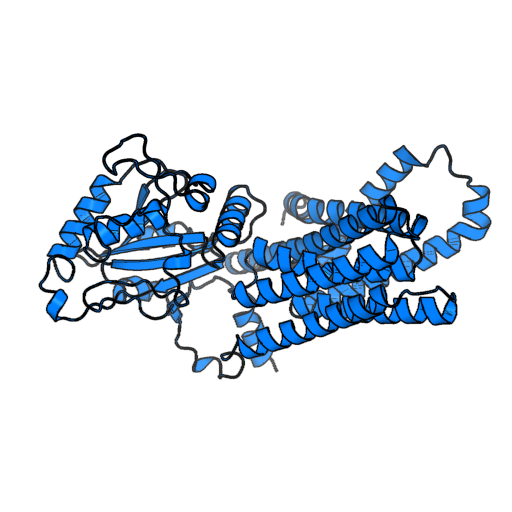13.036 -21.912 1.00 82.38 181 LEU A CA 1
ATOM 1370 C C . LEU A 1 181 ? 2.965 12.324 -22.158 1.00 82.38 181 LEU A C 1
ATOM 1372 O O . LEU A 1 181 ? 2.037 12.502 -21.368 1.00 82.38 181 LEU A O 1
ATOM 1376 N N . CYS A 1 182 ? 2.871 11.489 -23.192 1.00 85.75 182 CYS A N 1
ATOM 1377 C CA . CYS A 1 182 ? 1.679 10.682 -23.451 1.00 85.75 182 CYS A CA 1
ATOM 1378 C C . CYS A 1 182 ? 1.339 9.785 -22.256 1.00 85.75 182 CYS A C 1
ATOM 1380 O O . CYS A 1 182 ? 0.198 9.798 -21.792 1.00 85.75 182 CYS A O 1
ATOM 1382 N N . ASP A 1 183 ? 2.330 9.090 -21.698 1.00 82.31 183 ASP A N 1
ATOM 1383 C CA . ASP A 1 183 ? 2.155 8.238 -20.524 1.00 82.31 183 ASP A CA 1
ATOM 1384 C C . ASP A 1 183 ? 1.659 9.053 -19.330 1.00 82.31 183 ASP A C 1
ATOM 1386 O O . ASP A 1 183 ? 0.725 8.638 -18.656 1.00 82.31 183 ASP A O 1
ATOM 1390 N N . SER A 1 184 ? 2.197 10.253 -19.098 1.00 80.12 184 SER A N 1
ATOM 1391 C CA . SER A 1 184 ? 1.744 11.124 -18.005 1.00 80.12 184 SER A CA 1
ATOM 1392 C C . SER A 1 184 ? 0.287 11.583 -18.162 1.00 80.12 184 SER A C 1
ATOM 1394 O O . SER A 1 184 ? -0.437 11.705 -17.172 1.00 80.12 184 SER A O 1
ATOM 1396 N N . VAL A 1 185 ? -0.175 11.790 -19.400 1.00 80.31 185 VAL A N 1
ATOM 1397 C CA . VAL A 1 185 ? -1.571 12.139 -19.711 1.00 80.31 185 VAL A CA 1
ATOM 1398 C C . VAL A 1 185 ? -2.487 10.933 -19.502 1.00 80.31 185 VAL A C 1
ATOM 1400 O O . VAL A 1 185 ? -3.557 11.063 -18.901 1.00 80.31 185 VAL A O 1
ATOM 1403 N N . VAL A 1 186 ? -2.061 9.744 -19.935 1.00 77.62 186 VAL A N 1
ATOM 1404 C CA . VAL A 1 186 ? -2.780 8.488 -19.673 1.00 77.62 186 VAL A CA 1
ATOM 1405 C C . VAL A 1 186 ? -2.847 8.227 -18.168 1.00 77.62 186 VAL A C 1
ATOM 1407 O O . VAL A 1 186 ? -3.913 7.921 -17.648 1.00 77.62 186 VAL A O 1
ATOM 1410 N N . GLN A 1 187 ? -1.754 8.438 -17.437 1.00 77.88 187 GLN A N 1
ATOM 1411 C CA . GLN A 1 187 ? -1.705 8.272 -15.984 1.00 77.88 187 GLN A CA 1
ATOM 1412 C C . GLN A 1 187 ? -2.603 9.262 -15.239 1.00 77.88 187 GLN A C 1
ATOM 1414 O O . GLN A 1 187 ? -3.179 8.915 -14.212 1.00 77.88 187 GLN A O 1
ATOM 1419 N N . ALA A 1 188 ? -2.762 10.480 -15.759 1.00 74.44 188 ALA A N 1
ATOM 1420 C CA . ALA A 1 188 ? -3.670 11.467 -15.183 1.00 74.44 188 ALA A CA 1
ATOM 1421 C C . ALA A 1 188 ? -5.155 11.119 -15.387 1.00 74.44 188 ALA A C 1
ATOM 1423 O O . ALA A 1 188 ? -5.998 11.592 -14.625 1.00 74.44 188 ALA A O 1
ATOM 1424 N N . SER A 1 189 ? -5.480 10.334 -16.417 1.00 73.25 189 SER A N 1
ATOM 1425 C CA . SER A 1 189 ? -6.858 10.061 -16.847 1.00 73.25 189 SER A CA 1
ATOM 1426 C C . SER A 1 189 ? -7.337 8.641 -16.545 1.00 73.25 189 SER A C 1
ATOM 1428 O O . SER A 1 189 ? -8.543 8.416 -16.440 1.00 73.25 189 SER A O 1
ATOM 1430 N N . ALA A 1 190 ? -6.423 7.685 -16.374 1.00 75.06 190 ALA A N 1
ATOM 1431 C CA . ALA A 1 190 ? -6.743 6.283 -16.172 1.00 75.06 190 ALA A CA 1
ATOM 1432 C C . ALA A 1 190 ? -6.482 5.829 -14.723 1.00 75.06 190 ALA A C 1
ATOM 1434 O O . ALA A 1 190 ? -5.481 6.206 -14.112 1.00 75.06 190 ALA A O 1
ATOM 1435 N N . PRO A 1 191 ? -7.335 4.947 -14.170 1.00 72.31 191 PRO A N 1
ATOM 1436 C CA . PRO A 1 191 ? -7.019 4.188 -12.969 1.00 72.31 191 PRO A CA 1
ATOM 1437 C C . PRO A 1 191 ? -5.643 3.527 -13.069 1.00 72.31 191 PRO A C 1
ATOM 1439 O O . PRO A 1 191 ? -5.308 2.923 -14.086 1.00 72.31 191 PRO A O 1
ATOM 1442 N N . LEU A 1 192 ? -4.890 3.576 -11.971 1.00 70.81 192 LEU A N 1
ATOM 1443 C CA . LEU A 1 192 ? -3.522 3.066 -11.855 1.00 70.81 192 LEU A CA 1
ATOM 1444 C C . LEU A 1 192 ? -3.262 1.702 -12.542 1.00 70.81 192 LEU A C 1
ATOM 1446 O O . LEU A 1 192 ? -2.281 1.579 -13.275 1.00 70.81 192 LEU A O 1
ATOM 1450 N N . PRO A 1 193 ? -4.139 0.686 -12.424 1.00 72.88 193 PRO A N 1
ATOM 1451 C CA . PRO A 1 193 ? -3.902 -0.581 -13.111 1.00 72.88 193 PRO A CA 1
ATOM 1452 C C . PRO A 1 193 ? -4.076 -0.533 -14.627 1.00 72.88 193 PRO A C 1
ATOM 1454 O O . PRO A 1 193 ? -3.389 -1.266 -15.329 1.00 72.88 193 PRO A O 1
ATOM 1457 N N . LEU A 1 194 ? -4.957 0.323 -15.153 1.00 78.69 194 LEU A N 1
ATOM 1458 C CA . LEU A 1 194 ? -5.162 0.445 -16.599 1.00 78.69 194 LEU A CA 1
ATOM 1459 C C . LEU A 1 194 ? -3.905 0.959 -17.304 1.00 78.69 194 LEU A C 1
ATOM 1461 O O . LEU A 1 194 ? -3.652 0.552 -18.432 1.00 78.69 194 LEU A O 1
ATOM 1465 N N . ILE A 1 195 ? -3.087 1.764 -16.621 1.00 80.19 195 ILE A N 1
ATOM 1466 C CA . ILE A 1 195 ? -1.775 2.205 -17.115 1.00 80.19 195 ILE A CA 1
ATOM 1467 C C . ILE A 1 195 ? -0.863 0.994 -17.327 1.00 80.19 195 ILE A C 1
ATOM 1469 O O . ILE A 1 195 ? -0.265 0.847 -18.387 1.00 80.19 195 ILE A O 1
ATOM 1473 N N . SER A 1 196 ? -0.795 0.084 -16.351 1.00 76.56 196 SER A N 1
ATOM 1474 C CA . SER A 1 196 ? 0.048 -1.113 -16.472 1.00 76.56 196 SER A CA 1
ATOM 1475 C C . SER A 1 196 ? -0.436 -2.044 -17.590 1.00 76.56 196 SER A C 1
ATOM 1477 O O . SER A 1 196 ? 0.378 -2.611 -18.315 1.00 76.56 196 SER A O 1
ATOM 1479 N N . ILE A 1 197 ? -1.756 -2.158 -17.779 1.00 79.94 197 ILE A N 1
ATOM 1480 C CA . ILE A 1 197 ? -2.350 -2.923 -18.887 1.00 79.94 197 ILE A CA 1
ATOM 1481 C C . ILE A 1 197 ? -2.019 -2.273 -20.237 1.00 79.94 197 ILE A C 1
ATOM 1483 O O . ILE A 1 197 ? -1.641 -2.971 -21.177 1.00 79.94 197 ILE A O 1
ATOM 1487 N N . ALA A 1 198 ? -2.130 -0.946 -20.340 1.00 84.69 198 ALA A N 1
ATOM 1488 C CA . ALA A 1 198 ? -1.788 -0.204 -21.550 1.00 84.69 198 ALA A CA 1
ATOM 1489 C C . ALA A 1 198 ? -0.298 -0.346 -21.901 1.00 84.69 198 ALA A C 1
ATOM 1491 O O . ALA A 1 198 ? 0.031 -0.584 -23.063 1.00 84.69 198 ALA A O 1
ATOM 1492 N N . ASN A 1 199 ? 0.589 -0.299 -20.905 1.00 83.56 199 ASN A N 1
ATOM 1493 C CA . ASN A 1 199 ? 2.023 -0.521 -21.095 1.00 83.56 199 ASN A CA 1
ATOM 1494 C C . ASN A 1 199 ? 2.315 -1.945 -21.575 1.00 83.56 199 ASN A C 1
ATOM 1496 O O . ASN A 1 199 ? 3.007 -2.116 -22.575 1.00 83.56 199 ASN A O 1
ATOM 1500 N N . ALA A 1 200 ? 1.721 -2.962 -20.942 1.00 83.38 200 ALA A N 1
ATOM 1501 C CA . ALA A 1 200 ? 1.859 -4.350 -21.385 1.00 83.38 200 ALA A CA 1
ATOM 1502 C C . ALA A 1 200 ? 1.357 -4.546 -22.828 1.00 83.38 200 ALA A C 1
ATOM 1504 O O . ALA A 1 200 ? 1.945 -5.305 -23.607 1.00 83.38 200 ALA A O 1
ATOM 1505 N N . ALA A 1 201 ? 0.298 -3.827 -23.213 1.00 86.38 201 ALA A N 1
ATOM 1506 C CA . ALA A 1 201 ? -0.209 -3.839 -24.575 1.00 86.38 201 ALA A CA 1
ATOM 1507 C C . ALA A 1 201 ? 0.752 -3.185 -25.570 1.00 86.38 201 ALA A C 1
ATOM 1509 O O . ALA A 1 201 ? 1.048 -3.776 -26.610 1.00 86.38 201 ALA A O 1
ATOM 1510 N N . SER A 1 202 ? 1.282 -2.011 -25.227 1.00 87.94 202 SER A N 1
ATOM 1511 C CA . SER A 1 202 ? 2.302 -1.312 -26.009 1.00 87.94 202 SER A CA 1
ATOM 1512 C C . SER A 1 202 ? 3.546 -2.184 -26.207 1.00 87.94 202 SER A C 1
ATOM 1514 O O . SER A 1 202 ? 3.979 -2.407 -27.339 1.00 87.94 202 SER A O 1
ATOM 1516 N N . ASP A 1 203 ? 4.057 -2.796 -25.136 1.00 88.50 203 ASP A N 1
ATOM 1517 C CA . ASP A 1 203 ? 5.220 -3.682 -25.199 1.00 88.50 203 ASP A CA 1
ATOM 1518 C C . ASP A 1 203 ? 4.964 -4.899 -26.095 1.00 88.50 203 ASP A C 1
ATOM 1520 O O . ASP A 1 203 ? 5.850 -5.312 -26.841 1.00 88.50 203 ASP A O 1
ATOM 1524 N N . SER A 1 204 ? 3.742 -5.435 -26.105 1.00 87.19 204 SER A N 1
ATOM 1525 C CA . SER A 1 204 ? 3.370 -6.549 -26.986 1.00 87.19 204 SER A CA 1
ATOM 1526 C C . SER A 1 204 ? 3.430 -6.170 -28.465 1.00 87.19 204 SER A C 1
ATOM 1528 O O . SER A 1 204 ? 3.883 -6.968 -29.287 1.00 87.19 204 SER A O 1
ATOM 1530 N N . VAL A 1 205 ? 3.027 -4.944 -28.812 1.00 91.19 205 VAL A N 1
ATOM 1531 C CA . VAL A 1 205 ? 3.154 -4.419 -30.180 1.00 91.19 205 VAL A CA 1
ATOM 1532 C C . VAL A 1 205 ? 4.626 -4.301 -30.570 1.00 91.19 205 VAL A C 1
ATOM 1534 O O . VAL A 1 205 ? 4.996 -4.712 -31.670 1.00 91.19 205 VAL A O 1
ATOM 1537 N N . VAL A 1 206 ? 5.484 -3.815 -29.667 1.00 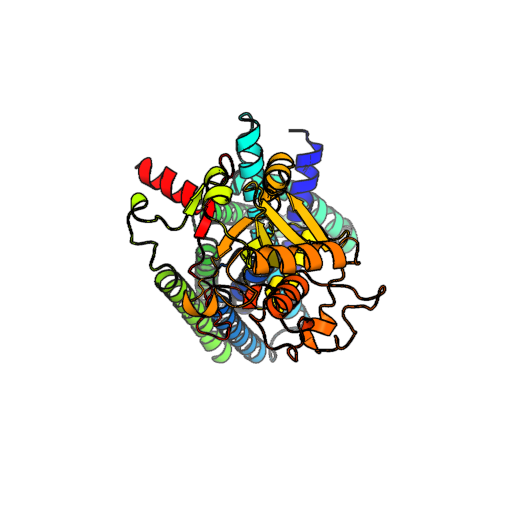90.75 206 VAL A N 1
ATOM 1538 C CA . VAL A 1 206 ? 6.929 -3.713 -29.929 1.00 90.75 206 VAL A CA 1
ATOM 1539 C C . VAL A 1 206 ? 7.571 -5.094 -30.066 1.00 90.75 206 VAL A C 1
ATOM 1541 O O . VAL A 1 206 ? 8.396 -5.292 -30.954 1.00 90.75 206 VAL A O 1
ATOM 1544 N N . VAL A 1 207 ? 7.169 -6.071 -29.250 1.00 90.69 207 VAL A N 1
ATOM 1545 C CA . VAL A 1 207 ? 7.632 -7.463 -29.359 1.00 90.69 207 VAL A CA 1
ATOM 1546 C C . VAL A 1 207 ? 7.265 -8.052 -30.725 1.00 90.69 207 VAL A C 1
ATOM 1548 O O . VAL A 1 207 ? 8.127 -8.614 -31.400 1.00 90.69 207 VAL A O 1
ATOM 1551 N N . LEU A 1 208 ? 6.018 -7.883 -31.174 1.00 90.12 208 LEU A N 1
ATOM 1552 C CA . LEU A 1 208 ? 5.593 -8.332 -32.504 1.00 90.12 208 LEU A CA 1
ATOM 1553 C C . LEU A 1 208 ? 6.381 -7.623 -33.611 1.00 90.12 208 LEU A C 1
ATOM 1555 O O . LEU A 1 208 ? 6.900 -8.280 -34.514 1.00 90.12 208 LEU A O 1
ATOM 1559 N N . GLY A 1 209 ? 6.547 -6.303 -33.512 1.00 91.50 209 GLY A N 1
ATOM 1560 C CA . GLY A 1 209 ? 7.367 -5.523 -34.437 1.00 91.50 209 GLY A CA 1
ATOM 1561 C C . GLY A 1 209 ? 8.807 -6.033 -34.512 1.00 91.50 209 GLY A C 1
ATOM 1562 O O . GLY A 1 209 ? 9.310 -6.267 -35.604 1.00 91.50 209 GLY A O 1
ATOM 1563 N N . GLY A 1 210 ? 9.442 -6.308 -33.371 1.00 91.81 210 GLY A N 1
ATOM 1564 C CA . GLY A 1 210 ? 10.791 -6.873 -33.309 1.00 91.81 210 GLY A CA 1
ATOM 1565 C C . GLY A 1 210 ? 10.892 -8.241 -33.988 1.00 91.81 210 GLY A C 1
ATOM 1566 O O . GLY A 1 210 ? 11.817 -8.476 -34.762 1.00 91.81 210 GLY A O 1
ATOM 1567 N N . THR A 1 211 ? 9.905 -9.124 -33.806 1.00 90.81 211 THR A N 1
ATOM 1568 C CA . THR A 1 211 ? 9.909 -10.415 -34.522 1.00 90.81 211 THR A CA 1
ATOM 1569 C C . THR A 1 211 ? 9.742 -10.290 -36.025 1.00 90.81 211 THR A C 1
ATOM 1571 O O . THR A 1 211 ? 10.381 -11.025 -36.774 1.00 90.81 211 THR A O 1
ATOM 1574 N N . LEU A 1 212 ? 8.873 -9.384 -36.474 1.00 93.31 212 LEU A N 1
ATOM 1575 C CA . LEU A 1 212 ? 8.528 -9.258 -37.885 1.00 93.31 212 LEU A CA 1
ATOM 1576 C C . LEU A 1 212 ? 9.583 -8.462 -38.655 1.00 93.31 212 LEU A C 1
ATOM 1578 O O . LEU A 1 212 ? 9.927 -8.838 -39.770 1.00 93.31 212 LEU A O 1
ATOM 1582 N N . VAL A 1 213 ? 10.093 -7.382 -38.058 1.00 95.38 213 VAL A N 1
ATOM 1583 C CA . VAL A 1 213 ? 11.011 -6.429 -38.697 1.00 95.38 213 VAL A CA 1
ATOM 1584 C C . VAL A 1 213 ? 12.470 -6.826 -38.495 1.00 95.38 213 VAL A C 1
ATOM 1586 O O . VAL A 1 213 ? 13.253 -6.747 -39.435 1.00 95.38 213 VAL A O 1
ATOM 1589 N N . LEU A 1 214 ? 12.851 -7.258 -37.287 1.00 93.12 214 LEU A N 1
ATOM 1590 C CA . LEU A 1 214 ? 14.244 -7.600 -36.958 1.00 93.12 214 LEU A CA 1
ATOM 1591 C C . LEU A 1 214 ? 14.528 -9.104 -37.069 1.00 93.12 214 LEU A C 1
ATOM 1593 O O . LEU A 1 214 ? 15.662 -9.531 -36.867 1.00 93.12 214 LEU A O 1
ATOM 1597 N N . HIS A 1 215 ? 13.510 -9.914 -37.385 1.00 93.00 215 HIS A N 1
ATOM 1598 C CA . HIS A 1 215 ? 13.601 -11.376 -37.457 1.00 93.00 215 HIS A CA 1
ATOM 1599 C C . HIS A 1 215 ? 14.154 -12.025 -36.173 1.00 93.00 215 HIS A C 1
ATOM 1601 O O . HIS A 1 215 ? 14.769 -13.096 -36.211 1.00 93.00 215 HIS A O 1
ATOM 1607 N N . GLU A 1 216 ? 13.927 -11.391 -35.018 1.00 92.00 216 GLU A N 1
ATOM 1608 C CA . GLU A 1 216 ? 14.338 -11.925 -33.722 1.00 92.00 216 GLU A CA 1
ATOM 1609 C C . GLU A 1 216 ? 13.546 -13.204 -33.397 1.00 92.00 216 GLU A C 1
ATOM 1611 O O . GLU A 1 216 ? 12.314 -13.242 -33.460 1.00 92.00 216 GLU A O 1
ATOM 1616 N N . LYS A 1 217 ? 14.255 -14.285 -33.050 1.00 91.00 217 LYS A N 1
ATOM 1617 C CA . LYS A 1 217 ? 13.628 -15.563 -32.691 1.00 91.00 217 LYS A CA 1
ATOM 1618 C C . LYS A 1 217 ? 13.119 -15.509 -31.256 1.00 91.00 217 LYS A C 1
ATOM 1620 O O . LYS A 1 217 ? 13.912 -15.416 -30.322 1.00 91.00 217 LYS A O 1
ATOM 1625 N N . ILE A 1 218 ? 11.811 -15.671 -31.084 1.00 89.81 218 ILE A N 1
ATOM 1626 C CA . ILE A 1 218 ? 11.180 -15.795 -29.769 1.00 89.81 218 ILE A CA 1
ATOM 1627 C C . ILE A 1 218 ? 10.935 -17.269 -29.440 1.00 89.81 218 ILE A C 1
ATOM 1629 O O . ILE A 1 218 ? 10.433 -18.035 -30.264 1.00 89.81 218 ILE A O 1
ATOM 1633 N N . GLY A 1 219 ? 11.279 -17.673 -28.216 1.00 88.81 219 GLY A N 1
ATOM 1634 C CA . GLY A 1 219 ? 10.957 -19.001 -27.704 1.00 88.81 219 GLY A CA 1
ATOM 1635 C C . GLY A 1 219 ? 9.484 -19.122 -27.305 1.00 88.81 219 GLY A C 1
ATOM 1636 O O . GLY A 1 219 ? 8.884 -18.177 -26.798 1.00 88.81 219 GLY A O 1
ATOM 1637 N N . TRP A 1 220 ? 8.906 -20.319 -27.445 1.00 88.88 220 TRP A N 1
ATOM 1638 C CA . TRP A 1 220 ? 7.523 -20.592 -27.024 1.00 88.88 220 TRP A CA 1
ATOM 1639 C C . TRP A 1 220 ? 7.242 -20.216 -25.564 1.00 88.88 220 TRP A C 1
ATOM 1641 O O . TRP A 1 220 ? 6.164 -19.714 -25.263 1.00 88.88 220 TRP A O 1
ATOM 1651 N N . GLY A 1 221 ? 8.216 -20.399 -24.666 1.00 86.38 221 GLY A N 1
ATOM 1652 C CA . GLY A 1 221 ? 8.073 -20.006 -23.261 1.00 86.38 221 GLY A CA 1
ATOM 1653 C C . GLY A 1 221 ? 7.818 -18.507 -23.076 1.00 86.38 221 GLY A C 1
ATOM 1654 O O . GLY A 1 221 ? 7.006 -18.132 -22.236 1.00 86.38 221 GLY A O 1
ATOM 1655 N N . SER A 1 222 ? 8.428 -17.653 -23.901 1.00 85.31 222 SER A N 1
ATOM 1656 C CA . SER A 1 222 ? 8.228 -16.204 -23.830 1.00 85.31 222 SER A CA 1
ATOM 1657 C C . SER A 1 222 ? 6.865 -15.788 -24.391 1.00 85.31 222 SER A C 1
ATOM 1659 O O . SER A 1 222 ? 6.226 -14.899 -23.837 1.00 85.31 222 SER A O 1
ATOM 1661 N N . VAL A 1 223 ? 6.372 -16.478 -25.429 1.00 88.25 223 VAL A N 1
ATOM 1662 C CA . VAL A 1 223 ? 4.998 -16.292 -25.938 1.00 88.25 223 VAL A CA 1
ATOM 1663 C C . VAL A 1 223 ? 3.973 -16.675 -24.871 1.00 88.25 223 VAL A C 1
ATOM 1665 O O . VAL A 1 223 ? 3.068 -15.896 -24.585 1.00 88.25 223 VAL A O 1
ATOM 1668 N N . VAL A 1 224 ? 4.130 -17.848 -24.246 1.00 89.38 224 VAL A N 1
ATOM 1669 C CA . VAL A 1 224 ? 3.241 -18.304 -23.164 1.00 89.38 224 VAL A CA 1
ATOM 1670 C C . VAL A 1 224 ? 3.290 -17.338 -21.981 1.00 89.38 224 VAL A C 1
ATOM 1672 O O . VAL A 1 224 ? 2.241 -16.988 -21.448 1.00 89.38 224 VAL A O 1
ATOM 1675 N N . GLY A 1 225 ? 4.480 -16.861 -21.605 1.00 85.81 225 GLY A N 1
ATOM 1676 C CA . GLY A 1 225 ? 4.648 -15.852 -20.561 1.00 85.81 225 GLY A CA 1
ATOM 1677 C C . GLY A 1 225 ? 3.920 -14.543 -20.879 1.00 85.81 225 GLY A C 1
ATOM 1678 O O . GLY A 1 225 ? 3.182 -14.040 -20.037 1.00 85.81 225 GLY A O 1
ATOM 1679 N N . LEU A 1 226 ? 4.041 -14.032 -22.108 1.00 84.94 226 LEU A N 1
ATOM 1680 C CA . LEU A 1 226 ? 3.349 -12.813 -22.537 1.00 84.94 226 LEU A CA 1
ATOM 1681 C C . LEU A 1 226 ? 1.822 -12.979 -22.509 1.00 84.94 226 LEU A C 1
ATOM 1683 O O . LEU A 1 226 ? 1.112 -12.130 -21.973 1.00 84.94 226 LEU A O 1
ATOM 1687 N N . VAL A 1 227 ? 1.307 -14.097 -23.030 1.00 88.69 227 VAL A N 1
ATOM 1688 C CA . VAL A 1 227 ? -0.131 -14.412 -22.992 1.00 88.69 227 VAL A CA 1
ATOM 1689 C C . VAL A 1 227 ? -0.624 -14.547 -21.550 1.00 88.69 227 VAL A C 1
ATOM 1691 O O . VAL A 1 227 ? -1.694 -14.037 -21.219 1.00 88.69 227 VAL A O 1
ATOM 1694 N N . ALA A 1 228 ? 0.155 -15.184 -20.673 1.00 87.06 228 ALA A N 1
ATOM 1695 C CA . ALA A 1 228 ? -0.173 -15.302 -19.258 1.00 87.06 228 ALA A CA 1
ATOM 1696 C C . ALA A 1 228 ? -0.223 -13.930 -18.567 1.00 87.06 228 ALA A C 1
ATOM 1698 O O . ALA A 1 228 ? -1.155 -13.680 -17.803 1.00 87.06 228 ALA A O 1
ATOM 1699 N N . ALA A 1 229 ? 0.710 -13.019 -18.866 1.00 81.69 229 ALA A N 1
ATOM 1700 C CA . ALA A 1 229 ? 0.703 -11.654 -18.336 1.00 81.69 229 ALA A CA 1
ATOM 1701 C C . ALA A 1 229 ? -0.556 -10.871 -18.764 1.00 81.69 229 ALA A C 1
ATOM 1703 O O . ALA A 1 229 ? -1.189 -10.199 -17.944 1.00 81.69 229 ALA A O 1
ATOM 1704 N N . TRP A 1 230 ? -0.986 -11.027 -20.020 1.00 84.31 230 TRP A N 1
ATOM 1705 C CA . TRP A 1 230 ? -2.237 -10.453 -20.529 1.00 84.31 230 TRP A CA 1
ATOM 1706 C C . TRP A 1 230 ? -3.483 -11.044 -19.879 1.00 84.31 230 TRP A C 1
ATOM 1708 O O . TRP A 1 230 ? -4.365 -10.309 -19.438 1.00 84.31 230 TRP A O 1
ATOM 1718 N N . ALA A 1 231 ? -3.568 -12.372 -19.807 1.00 87.56 231 ALA A N 1
ATOM 1719 C CA . ALA A 1 231 ? -4.694 -13.049 -19.175 1.00 87.56 231 ALA A CA 1
ATOM 1720 C C . ALA A 1 231 ? -4.829 -12.610 -17.712 1.00 87.56 231 ALA A C 1
ATOM 1722 O O . ALA A 1 231 ? -5.922 -12.295 -17.251 1.00 87.56 231 ALA A O 1
ATOM 1723 N N . THR A 1 232 ? -3.699 -12.503 -17.015 1.00 83.75 232 THR A N 1
ATOM 1724 C CA . THR A 1 232 ? -3.618 -12.038 -15.630 1.00 83.75 232 THR A CA 1
ATOM 1725 C C . THR A 1 232 ? -4.113 -10.596 -15.496 1.00 83.75 232 THR A C 1
ATOM 1727 O O . THR A 1 232 ? -4.992 -10.332 -14.677 1.00 83.75 232 THR A O 1
ATOM 1730 N N . SER A 1 233 ? -3.667 -9.694 -16.374 1.00 80.94 233 SER A N 1
ATOM 1731 C CA . SER A 1 233 ? -4.136 -8.302 -16.452 1.00 80.94 233 SER A CA 1
ATOM 1732 C C . SER A 1 233 ? -5.656 -8.181 -16.633 1.00 80.94 233 SER A C 1
ATOM 1734 O O . SER A 1 233 ? -6.320 -7.393 -15.955 1.00 80.94 233 SER A O 1
ATOM 1736 N N . LEU A 1 234 ? -6.227 -8.981 -17.540 1.00 84.50 234 LEU A N 1
ATOM 1737 C CA . LEU A 1 234 ? -7.667 -9.002 -17.809 1.00 84.50 234 LEU A CA 1
ATOM 1738 C C . LEU A 1 234 ? -8.458 -9.578 -16.633 1.00 84.50 234 LEU A C 1
ATOM 1740 O O . LEU A 1 234 ? -9.489 -9.019 -16.259 1.00 84.50 234 LEU A O 1
ATOM 1744 N N . LEU A 1 235 ? -7.964 -10.660 -16.027 1.00 84.25 235 LEU A N 1
ATOM 1745 C CA . LEU A 1 235 ? -8.566 -11.258 -14.838 1.00 84.25 235 LEU A CA 1
ATOM 1746 C C . LEU A 1 235 ? -8.550 -10.293 -13.659 1.00 84.25 235 LEU A C 1
ATOM 1748 O O . LEU A 1 235 ? -9.534 -10.217 -12.936 1.00 84.25 235 LEU A O 1
ATOM 1752 N N . TYR A 1 236 ? -7.479 -9.523 -13.482 1.00 80.94 236 TYR A N 1
ATOM 1753 C CA . TYR A 1 236 ? -7.409 -8.516 -12.432 1.00 80.94 236 TYR A CA 1
ATOM 1754 C C . TYR A 1 236 ? -8.373 -7.364 -12.668 1.00 80.94 236 TYR A C 1
ATOM 1756 O O . TYR A 1 236 ? -9.096 -6.980 -11.750 1.00 80.94 236 TYR A O 1
ATOM 1764 N N . ARG A 1 237 ? -8.452 -6.853 -13.903 1.00 83.06 237 ARG A N 1
ATOM 1765 C CA . ARG A 1 237 ? -9.466 -5.859 -14.262 1.00 83.06 237 ARG A CA 1
ATOM 1766 C C . ARG A 1 237 ? -10.860 -6.388 -13.934 1.00 83.06 237 ARG A C 1
ATOM 1768 O O . ARG A 1 237 ? -11.638 -5.687 -13.297 1.00 83.06 237 ARG A O 1
ATOM 1775 N N . ARG A 1 238 ? -11.151 -7.631 -14.322 1.00 84.12 238 ARG A N 1
ATOM 1776 C CA . ARG A 1 238 ? -12.448 -8.251 -14.070 1.00 84.12 238 ARG A CA 1
ATOM 1777 C C . ARG A 1 238 ? -12.719 -8.449 -12.582 1.00 84.12 238 ARG A C 1
ATOM 1779 O O . ARG A 1 238 ? -13.782 -8.083 -12.107 1.00 84.12 238 ARG A O 1
ATOM 1786 N N . ALA A 1 239 ? -11.742 -8.954 -11.837 1.00 79.31 239 ALA A N 1
ATOM 1787 C CA . ALA A 1 239 ? -11.850 -9.133 -10.398 1.00 79.31 239 ALA A CA 1
ATOM 1788 C C . ALA A 1 239 ? -12.069 -7.796 -9.684 1.00 79.31 239 ALA A C 1
ATOM 1790 O O . ALA A 1 239 ? -12.804 -7.751 -8.703 1.00 79.31 239 ALA A O 1
ATOM 1791 N N . ARG A 1 240 ? -11.478 -6.702 -10.175 1.00 74.31 240 ARG A N 1
ATOM 1792 C CA . ARG A 1 240 ? -11.725 -5.350 -9.666 1.00 74.31 240 ARG A CA 1
ATOM 1793 C C . ARG A 1 240 ? -13.138 -4.861 -9.989 1.00 74.31 240 ARG A C 1
ATOM 1795 O O . ARG A 1 240 ? -13.784 -4.327 -9.099 1.00 74.31 240 ARG A O 1
ATOM 1802 N N . GLU A 1 241 ? -13.623 -5.080 -11.211 1.00 74.88 241 GLU A N 1
ATOM 1803 C CA . GLU A 1 241 ? -15.019 -4.797 -11.588 1.00 74.88 241 GLU A CA 1
ATOM 1804 C C . GLU A 1 241 ? -16.009 -5.593 -10.711 1.00 74.88 241 GLU A C 1
ATOM 1806 O O . GLU A 1 241 ? -17.007 -5.043 -10.260 1.00 74.88 241 GLU A O 1
ATOM 1811 N N . ASP A 1 242 ? -15.712 -6.861 -10.407 1.00 71.00 242 ASP A N 1
ATOM 1812 C CA . ASP A 1 242 ? -16.578 -7.732 -9.600 1.00 71.00 242 ASP A CA 1
ATOM 1813 C C . ASP A 1 242 ? -16.468 -7.460 -8.079 1.00 71.00 242 ASP A C 1
ATOM 1815 O O . ASP A 1 242 ? -17.419 -7.705 -7.336 1.00 71.00 242 ASP A O 1
ATOM 1819 N N . THR A 1 243 ? -15.319 -6.969 -7.590 1.00 63.94 243 THR A N 1
ATOM 1820 C CA . THR A 1 243 ? -15.106 -6.616 -6.165 1.00 63.94 243 THR A CA 1
ATOM 1821 C C . THR A 1 243 ? -15.478 -5.186 -5.820 1.00 63.94 243 THR A C 1
ATOM 1823 O O . THR A 1 243 ? -15.523 -4.850 -4.637 1.00 63.94 243 THR A O 1
ATOM 1826 N N . ASP A 1 244 ? -15.850 -4.394 -6.822 1.00 56.72 244 ASP A N 1
ATOM 1827 C CA . ASP A 1 244 ? -16.596 -3.159 -6.647 1.00 56.72 244 ASP A CA 1
ATOM 1828 C C . ASP A 1 244 ? -18.067 -3.336 -7.084 1.00 56.72 244 ASP A C 1
ATOM 1830 O O . ASP A 1 244 ? -18.532 -2.683 -8.021 1.00 56.72 244 ASP A O 1
ATOM 1834 N N . PRO A 1 245 ? -18.865 -4.194 -6.405 1.00 47.56 245 PRO A N 1
ATOM 1835 C CA . PRO A 1 245 ? -20.300 -4.297 -6.672 1.00 47.56 245 PRO A CA 1
ATOM 1836 C C . PRO A 1 245 ? -21.049 -2.983 -6.369 1.00 47.56 245 PRO A C 1
ATOM 1838 O O . PRO A 1 245 ? -22.248 -2.882 -6.635 1.00 47.56 245 PRO A O 1
ATOM 1841 N N . GLN A 1 246 ? -20.363 -1.969 -5.824 1.00 44.66 246 GLN A N 1
ATOM 1842 C CA . GLN A 1 246 ? -20.901 -0.649 -5.516 1.00 44.66 246 GLN A CA 1
ATOM 1843 C C . GLN A 1 246 ? -20.691 0.384 -6.643 1.00 44.66 246 GLN A C 1
ATOM 1845 O O . GLN A 1 246 ? -21.435 1.366 -6.669 1.00 44.66 246 GLN A O 1
ATOM 1850 N N . ALA A 1 247 ? -19.814 0.144 -7.629 1.00 48.91 247 ALA A N 1
ATOM 1851 C CA . ALA A 1 247 ? -19.600 1.025 -8.792 1.00 48.91 247 ALA A CA 1
ATOM 1852 C C . ALA A 1 247 ? -20.855 1.249 -9.660 1.00 48.91 247 ALA A C 1
ATOM 1854 O O . ALA A 1 247 ? -20.942 2.238 -10.387 1.00 48.91 247 ALA A O 1
ATOM 1855 N N . HIS A 1 248 ? -21.843 0.351 -9.582 1.00 48.97 248 HIS A N 1
ATOM 1856 C CA . HIS A 1 248 ? -23.091 0.434 -10.349 1.00 48.97 248 HIS A CA 1
ATOM 1857 C C . HIS A 1 248 ? -24.290 0.995 -9.564 1.00 48.97 248 HIS A C 1
ATOM 1859 O O . HIS A 1 248 ? -25.369 1.146 -10.137 1.00 48.97 248 HIS A O 1
ATOM 1865 N N . SER A 1 249 ? -24.134 1.328 -8.277 1.00 41.31 249 SER A N 1
ATOM 1866 C CA . SER A 1 249 ? -25.216 1.917 -7.474 1.00 41.31 249 SER A CA 1
ATOM 1867 C C . SER A 1 249 ? -25.121 3.452 -7.454 1.00 41.31 249 SER A C 1
ATOM 1869 O O . SER A 1 249 ? -24.033 3.989 -7.244 1.00 41.31 249 SER A O 1
ATOM 1871 N N . PRO A 1 250 ? -26.231 4.196 -7.634 1.00 48.59 250 PRO A N 1
ATOM 1872 C CA . PRO A 1 250 ? -26.232 5.655 -7.571 1.00 48.59 250 PRO A CA 1
ATOM 1873 C C . PRO A 1 250 ? -25.637 6.183 -6.262 1.00 48.59 250 PRO A C 1
ATOM 1875 O O . PRO A 1 250 ? -25.953 5.698 -5.175 1.00 48.59 250 PRO A O 1
ATOM 1878 N N . ALA A 1 251 ? -24.822 7.234 -6.366 1.00 46.91 251 ALA A N 1
ATOM 1879 C CA . ALA A 1 251 ? -23.999 7.768 -5.285 1.00 46.91 251 ALA A CA 1
ATOM 1880 C C . ALA A 1 251 ? -24.723 8.030 -3.949 1.00 46.91 251 ALA A C 1
ATOM 1882 O O . ALA A 1 251 ? -24.138 7.892 -2.875 1.00 46.91 251 ALA A O 1
ATOM 1883 N N . TRP A 1 252 ? -26.004 8.387 -4.022 1.00 48.84 252 TRP A N 1
ATOM 1884 C CA . TRP A 1 252 ? -26.865 8.754 -2.899 1.00 48.84 252 TRP A CA 1
ATOM 1885 C C . TRP A 1 252 ? -27.505 7.555 -2.174 1.00 48.84 252 TRP A C 1
ATOM 1887 O O . TRP A 1 252 ? -28.010 7.716 -1.062 1.00 48.84 252 TRP A O 1
ATOM 1897 N N . GLN A 1 253 ? -27.470 6.353 -2.761 1.00 45.31 253 GLN A N 1
ATOM 1898 C CA . GLN A 1 253 ? -27.916 5.105 -2.121 1.00 45.31 253 GLN A CA 1
ATOM 1899 C C . GLN A 1 253 ? -26.836 4.496 -1.201 1.00 45.31 253 GLN A C 1
ATOM 1901 O O . GLN A 1 253 ? -27.138 3.616 -0.396 1.00 45.31 253 GLN A O 1
ATOM 1906 N N . ARG A 1 254 ? -25.599 5.014 -1.265 1.00 56.81 254 ARG A N 1
ATOM 1907 C CA . ARG A 1 254 ? -24.402 4.590 -0.514 1.00 56.81 254 ARG A CA 1
ATOM 1908 C C . ARG A 1 254 ? -24.381 5.118 0.934 1.00 56.81 254 ARG A C 1
ATOM 1910 O O . ARG A 1 254 ? -23.520 5.918 1.289 1.00 56.81 254 ARG A O 1
ATOM 1917 N N . ARG A 1 255 ? -25.328 4.729 1.796 1.00 57.44 255 ARG A N 1
ATOM 1918 C CA . ARG A 1 255 ? -25.351 5.137 3.227 1.00 57.44 255 ARG A CA 1
ATOM 1919 C C . ARG A 1 255 ? -24.436 4.294 4.142 1.00 57.44 255 ARG A C 1
ATOM 1921 O O . ARG A 1 255 ? -24.791 4.058 5.291 1.00 57.44 255 ARG A O 1
ATOM 1928 N N . ASP A 1 256 ? -23.257 3.888 3.673 1.00 75.56 256 ASP A N 1
ATOM 1929 C CA . ASP A 1 256 ? -22.269 3.140 4.481 1.00 75.56 256 ASP A CA 1
ATOM 1930 C C . ASP A 1 256 ? -21.191 4.055 5.093 1.00 75.56 256 ASP A C 1
ATOM 1932 O O . ASP A 1 256 ? -20.082 3.627 5.417 1.00 75.56 256 ASP A O 1
ATOM 1936 N N . TRP A 1 257 ? -21.508 5.341 5.260 1.00 86.00 257 TRP A N 1
ATOM 1937 C CA . TRP A 1 257 ? -20.644 6.299 5.937 1.00 86.00 257 TRP A CA 1
ATOM 1938 C C . TRP A 1 257 ? -21.387 7.082 7.014 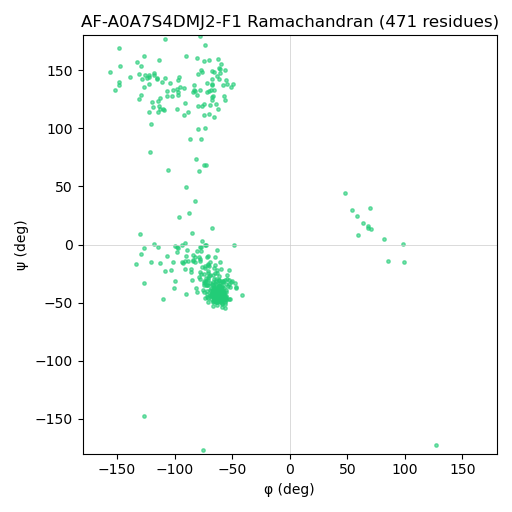1.00 86.00 257 TRP A C 1
ATOM 1940 O O . TRP A 1 257 ? -22.603 7.287 6.970 1.00 86.00 257 TRP A O 1
ATOM 1950 N N . VAL A 1 258 ? -20.625 7.528 8.003 1.00 90.81 258 VAL A N 1
ATOM 1951 C CA . VAL A 1 258 ? -21.084 8.340 9.125 1.00 90.81 258 VAL A CA 1
ATOM 1952 C C . VAL A 1 258 ? -20.206 9.584 9.217 1.00 90.81 258 VAL A C 1
ATOM 1954 O O . VAL A 1 258 ? -18.991 9.486 9.093 1.00 90.81 258 VAL A O 1
ATOM 1957 N N . SER A 1 259 ? -20.807 10.762 9.413 1.00 90.38 259 SER A N 1
ATOM 1958 C CA . SER A 1 259 ? -20.023 11.967 9.728 1.00 90.38 259 SER A CA 1
ATOM 1959 C C . SER A 1 259 ? -19.273 11.762 11.041 1.00 90.38 259 SER A C 1
ATOM 1961 O O . SER A 1 259 ? -19.848 11.211 11.984 1.00 90.38 259 SER A O 1
ATOM 1963 N N . GLN A 1 260 ? -18.044 12.261 11.128 1.00 93.12 260 GLN A N 1
ATOM 1964 C CA . GLN A 1 260 ? -17.247 12.280 12.351 1.00 93.12 260 GLN A CA 1
ATOM 1965 C C . GLN A 1 260 ? -18.043 12.778 13.580 1.00 93.12 260 GLN A C 1
ATOM 1967 O O . GLN A 1 260 ? -17.945 12.188 14.652 1.00 93.12 260 GLN A O 1
ATOM 1972 N N . ASP A 1 261 ? -18.934 13.764 13.406 1.00 90.94 261 ASP A N 1
ATOM 1973 C CA . ASP A 1 261 ? -19.711 14.374 14.501 1.00 90.94 261 ASP A CA 1
ATOM 1974 C C . ASP A 1 261 ? -20.776 13.421 15.058 1.00 90.94 261 ASP A C 1
ATOM 1976 O O . ASP A 1 261 ? -21.242 13.545 16.188 1.00 90.94 261 ASP A O 1
ATOM 1980 N N . ARG A 1 262 ? -21.193 12.442 14.249 1.00 93.81 262 ARG A N 1
ATOM 1981 C CA . ARG A 1 262 ? -22.193 11.445 14.638 1.00 93.81 262 ARG A CA 1
ATOM 1982 C C . ARG A 1 262 ? -21.572 10.230 15.311 1.00 93.81 262 ARG A C 1
ATOM 1984 O O . ARG A 1 262 ? -22.318 9.472 15.934 1.00 93.81 262 ARG A O 1
ATOM 1991 N N . VAL A 1 263 ? -20.254 10.044 15.219 1.00 94.88 263 VAL A N 1
ATOM 1992 C CA . VAL A 1 263 ? -19.551 8.882 15.780 1.00 94.88 263 VAL A CA 1
ATOM 1993 C C . VAL A 1 263 ? -19.845 8.763 17.271 1.00 94.88 263 VAL A C 1
ATOM 1995 O O . VAL A 1 263 ? -20.370 7.732 17.685 1.00 94.88 263 VAL A O 1
ATOM 1998 N N . SER A 1 264 ? -19.674 9.833 18.054 1.00 95.25 264 SER A N 1
ATOM 1999 C CA . SER A 1 264 ? -19.894 9.804 19.509 1.00 95.25 264 SER A CA 1
ATOM 2000 C C . SER A 1 264 ? -21.314 9.383 19.913 1.00 95.25 264 SER A C 1
ATOM 2002 O O . SER A 1 264 ? -21.524 8.718 20.930 1.00 95.25 264 SER A O 1
ATOM 2004 N N . SER A 1 265 ? -22.312 9.696 19.081 1.00 94.94 265 SER A N 1
ATOM 2005 C CA . SER A 1 265 ? -23.705 9.280 19.303 1.00 94.94 265 SER A CA 1
ATOM 2006 C C . SER A 1 265 ? -23.986 7.819 18.928 1.00 94.94 265 SER A C 1
ATOM 2008 O O . SER A 1 265 ? -24.932 7.228 19.442 1.00 94.94 265 SER A O 1
ATOM 2010 N N . MET A 1 266 ? -23.184 7.232 18.036 1.00 94.00 266 MET A N 1
ATOM 2011 C CA . MET A 1 266 ? -23.422 5.905 17.457 1.00 94.00 266 MET A CA 1
ATOM 2012 C C . MET A 1 266 ? -22.613 4.790 18.110 1.00 94.00 266 MET A C 1
ATOM 2014 O O . MET A 1 266 ? -23.075 3.644 18.128 1.00 94.00 266 MET A O 1
ATOM 2018 N N . VAL A 1 267 ? -21.416 5.116 18.593 1.00 95.69 267 VAL A N 1
ATOM 2019 C CA . VAL A 1 267 ? -20.514 4.137 19.193 1.00 95.69 267 VAL A CA 1
ATOM 2020 C C . VAL A 1 267 ? -20.943 3.764 20.604 1.00 95.69 267 VAL A C 1
ATOM 2022 O O . VAL A 1 267 ? -21.515 4.576 21.340 1.00 95.69 267 VAL A O 1
ATOM 2025 N N . GLU A 1 268 ? -20.632 2.532 20.977 1.00 94.50 268 GLU A N 1
ATOM 2026 C CA . GLU A 1 268 ? -20.760 1.984 22.322 1.00 94.50 268 GLU A CA 1
ATOM 2027 C C . GLU A 1 268 ? -19.432 1.375 22.787 1.00 94.50 268 GLU A C 1
ATOM 2029 O O . GLU A 1 268 ? -18.545 1.065 21.990 1.00 94.50 268 GLU A O 1
ATOM 2034 N N . THR A 1 269 ? -19.296 1.183 24.099 1.00 94.69 269 THR A N 1
ATOM 2035 C CA . THR A 1 269 ? -18.139 0.489 24.676 1.00 94.69 269 THR A CA 1
ATOM 2036 C C . THR A 1 269 ? -17.994 -0.909 24.077 1.00 94.69 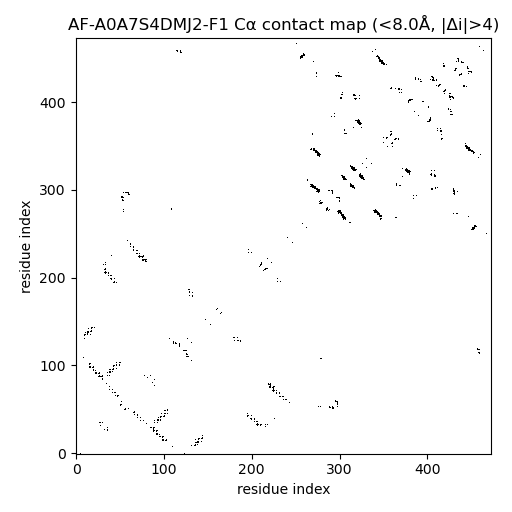269 THR A C 1
ATOM 2038 O O . THR A 1 269 ? -18.943 -1.694 24.100 1.00 94.69 269 THR A O 1
ATOM 2041 N N . GLY A 1 270 ? -16.799 -1.230 23.584 1.00 94.31 270 GLY A N 1
ATOM 2042 C CA . GLY A 1 270 ? -16.509 -2.497 22.912 1.00 94.31 270 GLY A CA 1
ATOM 2043 C C . GLY A 1 270 ? -16.521 -2.423 21.383 1.00 94.31 270 GLY A C 1
ATOM 2044 O O . GLY A 1 270 ? -16.001 -3.341 20.744 1.00 94.31 270 GLY A O 1
ATOM 2045 N N . ASP A 1 271 ? -17.066 -1.352 20.793 1.00 96.69 271 ASP A N 1
ATOM 2046 C CA . ASP A 1 271 ? -16.943 -1.083 19.357 1.00 96.69 271 ASP A CA 1
ATOM 2047 C C . ASP A 1 271 ? -15.470 -0.875 18.967 1.00 96.69 271 ASP A C 1
ATOM 2049 O O . ASP A 1 271 ? -14.625 -0.565 19.808 1.00 96.69 271 ASP A O 1
ATOM 2053 N N . LEU A 1 272 ? -15.153 -1.043 17.684 1.00 97.75 272 LEU A N 1
ATOM 2054 C CA . LEU A 1 272 ? -13.796 -0.889 17.159 1.00 97.75 272 LEU A CA 1
ATOM 2055 C C . LEU A 1 272 ? -13.728 0.233 16.134 1.00 97.75 272 LEU A C 1
ATOM 2057 O O . LEU A 1 272 ? -14.641 0.396 15.321 1.00 97.75 272 LEU A O 1
ATOM 2061 N N . ILE A 1 273 ? -12.602 0.937 16.110 1.00 97.88 273 ILE A N 1
ATOM 2062 C CA . ILE A 1 273 ? -12.226 1.805 14.996 1.00 97.88 273 ILE A CA 1
ATOM 2063 C C . ILE A 1 273 ? -10.975 1.222 14.349 1.00 97.88 273 ILE A C 1
ATOM 2065 O O . ILE A 1 273 ? -9.973 0.993 15.019 1.00 97.88 273 ILE A O 1
ATOM 2069 N N . LEU A 1 274 ? -11.045 0.945 13.050 1.00 96.75 274 LEU A N 1
ATOM 2070 C CA . LEU A 1 274 ? -9.921 0.450 12.260 1.00 96.75 274 LEU A CA 1
ATOM 2071 C C . LEU A 1 274 ? -9.370 1.591 11.414 1.00 96.75 274 LEU A C 1
ATOM 2073 O O . LEU A 1 274 ? -10.137 2.356 10.819 1.00 96.75 274 LEU A O 1
ATOM 2077 N N . PHE A 1 275 ? -8.047 1.662 11.318 1.00 94.88 275 PHE A N 1
ATOM 2078 C CA . PHE A 1 275 ? -7.360 2.710 10.584 1.00 94.88 275 PHE A CA 1
ATOM 2079 C C . PHE A 1 275 ? -6.435 2.123 9.517 1.00 94.88 275 PHE A C 1
ATOM 2081 O O . PHE A 1 275 ? -5.789 1.085 9.698 1.00 94.88 275 PHE A O 1
ATOM 2088 N N . THR A 1 276 ? -6.375 2.822 8.392 1.00 89.56 276 THR A N 1
ATOM 2089 C CA . THR A 1 276 ? -5.377 2.637 7.342 1.00 89.56 276 THR A CA 1
ATOM 2090 C C . THR A 1 276 ? -4.551 3.905 7.305 1.00 89.56 276 THR A C 1
ATOM 2092 O O . THR A 1 276 ? -5.080 4.962 6.967 1.00 89.56 276 THR A O 1
ATOM 2095 N N . SER A 1 277 ? -3.274 3.825 7.655 1.00 87.88 277 SER A N 1
ATOM 2096 C CA . SER A 1 277 ? -2.355 4.960 7.600 1.00 87.88 277 SER A CA 1
ATOM 2097 C C . SER A 1 277 ? -2.229 5.506 6.175 1.00 87.88 277 SER A C 1
ATOM 2099 O O . SER A 1 277 ? -2.311 4.760 5.193 1.00 87.88 277 SER A O 1
ATOM 2101 N N . THR A 1 278 ? -2.023 6.813 6.041 1.00 81.06 278 THR A N 1
ATOM 2102 C CA . THR A 1 278 ? -1.704 7.432 4.753 1.00 81.06 278 THR A CA 1
ATOM 2103 C C . THR A 1 278 ? -0.333 6.931 4.287 1.00 81.06 278 THR A C 1
ATOM 2105 O O . THR A 1 278 ? 0.612 6.890 5.084 1.00 81.06 278 THR A O 1
ATOM 2108 N N . PRO A 1 279 ? -0.186 6.510 3.019 1.00 67.81 279 PRO A N 1
ATOM 2109 C CA . PRO A 1 279 ? 1.094 6.038 2.510 1.00 67.81 279 PRO A CA 1
ATOM 2110 C C . PRO A 1 279 ? 2.090 7.195 2.544 1.00 67.81 279 PRO A C 1
ATOM 2112 O O . PRO A 1 279 ? 1.855 8.237 1.943 1.00 67.81 279 PRO A O 1
ATOM 2115 N N . SER A 1 280 ? 3.195 7.022 3.263 1.00 68.19 280 SER A N 1
ATOM 2116 C CA . SER A 1 280 ? 4.226 8.047 3.412 1.00 68.19 280 SER A CA 1
ATOM 2117 C C . SER A 1 280 ? 5.603 7.405 3.316 1.00 68.19 280 SER A C 1
ATOM 2119 O O . SER A 1 280 ? 5.820 6.296 3.802 1.00 68.19 280 SER A O 1
ATOM 2121 N N . LEU A 1 281 ? 6.554 8.121 2.719 1.00 61.28 281 LEU A N 1
ATOM 2122 C CA . LEU A 1 281 ? 7.965 7.725 2.683 1.00 61.28 281 LEU A CA 1
ATOM 2123 C C . LEU A 1 281 ? 8.689 7.912 4.027 1.00 61.28 281 LEU A C 1
ATOM 2125 O O . LEU A 1 281 ? 9.879 7.629 4.144 1.00 61.28 281 LEU A O 1
ATOM 2129 N N . THR A 1 282 ? 7.993 8.407 5.048 1.00 69.94 282 THR A N 1
ATOM 2130 C CA . THR A 1 282 ? 8.527 8.499 6.408 1.00 69.94 282 THR A CA 1
ATOM 2131 C C . THR A 1 282 ? 8.670 7.108 7.031 1.00 69.94 282 THR A C 1
ATOM 2133 O O . THR A 1 282 ? 7.978 6.162 6.651 1.00 69.94 282 THR A O 1
ATOM 2136 N N . ALA A 1 283 ? 9.526 6.974 8.050 1.00 64.50 283 ALA A N 1
ATOM 2137 C CA . ALA A 1 283 ? 9.674 5.717 8.791 1.00 64.50 283 ALA A CA 1
ATOM 2138 C C . ALA A 1 283 ? 8.323 5.177 9.318 1.00 64.50 283 ALA A C 1
ATOM 2140 O O . ALA A 1 283 ? 8.096 3.968 9.303 1.00 64.50 283 ALA A O 1
ATOM 2141 N N . LYS A 1 284 ? 7.399 6.077 9.699 1.00 68.50 284 LYS A N 1
ATOM 2142 C CA . LYS A 1 284 ? 6.023 5.752 10.116 1.00 68.50 284 LYS A CA 1
ATOM 2143 C C . LYS A 1 284 ? 5.218 5.101 8.981 1.00 68.50 284 LYS A C 1
ATOM 2145 O O . LYS A 1 284 ? 4.582 4.072 9.198 1.00 68.50 284 LYS A O 1
ATOM 2150 N N . GLY A 1 285 ? 5.284 5.654 7.767 1.00 69.25 285 GLY A N 1
ATOM 2151 C CA . GLY A 1 285 ? 4.568 5.125 6.602 1.00 69.25 285 GLY A CA 1
ATOM 2152 C C . GLY A 1 285 ? 5.136 3.805 6.068 1.00 69.25 285 GLY A C 1
ATOM 2153 O O . GLY A 1 285 ? 4.377 2.923 5.669 1.00 69.25 285 GLY A O 1
ATOM 2154 N N . ILE A 1 286 ? 6.457 3.614 6.135 1.00 70.06 286 ILE A N 1
ATOM 2155 C CA . ILE A 1 286 ? 7.093 2.328 5.799 1.00 70.06 286 ILE A CA 1
ATOM 2156 C C . ILE A 1 286 ? 6.692 1.249 6.817 1.00 70.06 286 ILE A C 1
ATOM 2158 O O . ILE A 1 286 ? 6.391 0.118 6.434 1.00 70.06 286 ILE A O 1
ATOM 2162 N N . GLY A 1 287 ? 6.641 1.596 8.109 1.00 75.31 287 GLY A N 1
ATOM 2163 C CA . GLY A 1 287 ? 6.195 0.685 9.164 1.00 75.31 287 GLY A CA 1
ATOM 2164 C C . GLY A 1 287 ? 4.750 0.217 8.972 1.00 75.31 287 GLY A C 1
ATOM 2165 O O . GLY A 1 287 ? 4.484 -0.984 9.018 1.00 75.31 287 GLY A O 1
ATOM 2166 N N . SER A 1 288 ? 3.826 1.141 8.684 1.00 78.38 288 SER A N 1
ATOM 2167 C CA . SER A 1 288 ? 2.413 0.807 8.452 1.00 78.38 288 SER A CA 1
ATOM 2168 C C . SER A 1 288 ? 2.210 -0.038 7.191 1.00 78.38 288 SER A C 1
ATOM 2170 O O . SER A 1 288 ? 1.461 -1.015 7.219 1.00 78.38 288 SER A O 1
ATOM 2172 N N . ALA A 1 289 ? 2.948 0.252 6.113 1.00 72.31 289 ALA A N 1
ATOM 2173 C CA . ALA A 1 289 ? 3.014 -0.606 4.931 1.00 72.31 289 ALA A CA 1
ATOM 2174 C C . ALA A 1 289 ? 3.449 -2.033 5.288 1.00 72.31 289 ALA A C 1
ATOM 2176 O O . ALA A 1 289 ? 2.763 -2.991 4.929 1.00 72.31 289 ALA A O 1
ATOM 2177 N N . GLY A 1 290 ? 4.538 -2.170 6.054 1.00 73.88 290 GLY A N 1
ATOM 2178 C CA . GLY A 1 290 ? 5.048 -3.450 6.549 1.00 73.88 290 GLY A CA 1
ATOM 2179 C C . GLY A 1 290 ? 3.981 -4.286 7.256 1.00 73.88 290 GLY A C 1
ATOM 2180 O O . GLY A 1 290 ? 3.811 -5.465 6.940 1.00 73.88 290 GLY A O 1
ATOM 2181 N N . VAL A 1 291 ? 3.214 -3.664 8.157 1.00 78.56 291 VAL A N 1
ATOM 2182 C CA . VAL A 1 291 ? 2.113 -4.327 8.871 1.00 78.56 291 VAL A CA 1
ATOM 2183 C C . VAL A 1 291 ? 1.028 -4.797 7.900 1.00 78.56 291 VAL A C 1
ATOM 2185 O O . VAL A 1 291 ? 0.645 -5.965 7.950 1.00 78.56 291 VAL A O 1
ATOM 2188 N N . ARG A 1 292 ? 0.555 -3.956 6.972 1.00 78.44 292 ARG A N 1
ATOM 2189 C CA . ARG A 1 292 ? -0.488 -4.351 5.999 1.00 78.44 292 ARG A CA 1
ATOM 2190 C C . ARG A 1 292 ? -0.086 -5.560 5.159 1.00 78.44 292 ARG A C 1
ATOM 2192 O O . ARG A 1 292 ? -0.889 -6.470 4.957 1.00 78.44 292 ARG A O 1
ATOM 2199 N N . ILE A 1 293 ? 1.170 -5.597 4.718 1.00 69.25 293 ILE A N 1
ATOM 2200 C CA . ILE A 1 293 ? 1.720 -6.698 3.918 1.00 69.25 293 ILE A CA 1
ATOM 2201 C C . ILE A 1 293 ? 1.788 -7.976 4.744 1.00 69.25 293 ILE A C 1
ATOM 2203 O O . ILE A 1 293 ? 1.264 -9.004 4.324 1.00 69.25 293 ILE A O 1
ATOM 2207 N N . ALA A 1 294 ? 2.409 -7.910 5.925 1.00 73.19 294 ALA A N 1
ATOM 2208 C CA . ALA A 1 294 ? 2.603 -9.075 6.783 1.00 73.19 294 ALA A CA 1
ATOM 2209 C C . ALA A 1 294 ? 1.269 -9.696 7.222 1.00 73.19 294 ALA A C 1
ATOM 2211 O O . ALA A 1 294 ? 1.168 -10.906 7.413 1.00 73.19 294 ALA A O 1
ATOM 2212 N N . THR A 1 295 ? 0.236 -8.867 7.359 1.00 75.19 295 THR A N 1
ATOM 2213 C CA . THR A 1 295 ? -1.087 -9.268 7.852 1.00 75.19 295 THR A CA 1
ATOM 2214 C C . THR A 1 295 ? -2.100 -9.539 6.740 1.00 75.19 295 THR A C 1
ATOM 2216 O O . THR A 1 295 ? -3.203 -10.017 7.018 1.00 75.19 295 THR A O 1
ATOM 2219 N N . PHE A 1 296 ? -1.739 -9.261 5.480 1.00 75.69 296 PHE A N 1
ATOM 2220 C CA . PHE A 1 296 ? -2.642 -9.286 4.325 1.00 75.69 296 PHE A CA 1
ATOM 2221 C C . PHE A 1 296 ? -3.950 -8.520 4.596 1.00 75.69 296 PHE A C 1
ATOM 2223 O O . PHE A 1 296 ? -5.050 -9.008 4.316 1.00 75.69 296 PHE A O 1
ATOM 2230 N N . SER A 1 297 ? -3.820 -7.334 5.192 1.00 82.56 297 SER A N 1
ATOM 2231 C CA . SER A 1 297 ? -4.916 -6.477 5.647 1.00 82.56 297 SER A CA 1
ATOM 2232 C C . SER A 1 297 ? -4.791 -5.079 5.053 1.00 82.56 297 SER A C 1
ATOM 2234 O O . SER A 1 297 ? -3.688 -4.565 4.900 1.00 82.56 297 SER A O 1
ATOM 2236 N N . CYS A 1 298 ? -5.918 -4.427 4.769 1.00 83.00 298 CYS A N 1
ATOM 2237 C CA . CYS A 1 298 ? -5.937 -3.002 4.430 1.00 83.00 298 CYS A CA 1
ATOM 2238 C C . CYS A 1 298 ? -5.822 -2.096 5.669 1.00 83.00 298 CYS A C 1
ATOM 2240 O O . CYS A 1 298 ? -5.592 -0.900 5.523 1.00 83.00 298 CYS A O 1
ATOM 2242 N N . TYR A 1 299 ? -5.943 -2.656 6.873 1.00 90.75 299 TYR A N 1
ATOM 2243 C CA . TYR A 1 299 ? -5.772 -1.954 8.144 1.00 90.75 299 TYR A CA 1
ATOM 2244 C C . TYR A 1 299 ? -4.407 -2.253 8.750 1.00 90.75 299 TYR A C 1
ATOM 2246 O O . TYR A 1 299 ? -4.017 -3.419 8.848 1.00 90.75 299 TYR A O 1
ATOM 2254 N N . ASP A 1 300 ? -3.721 -1.200 9.183 1.00 89.56 300 ASP A N 1
ATOM 2255 C CA . ASP A 1 300 ? -2.458 -1.264 9.928 1.00 89.56 300 ASP A CA 1
ATOM 2256 C C . ASP A 1 300 ? -2.624 -0.920 11.407 1.00 89.56 300 ASP A C 1
ATOM 2258 O O . ASP A 1 300 ? -1.704 -1.157 12.189 1.00 89.56 300 ASP A O 1
ATOM 2262 N N . HIS A 1 301 ? -3.795 -0.417 11.803 1.00 94.44 301 HIS A N 1
ATOM 2263 C CA . HIS A 1 301 ? -4.056 -0.011 13.174 1.00 94.44 301 HIS A CA 1
ATOM 2264 C C . HIS A 1 301 ? -5.514 -0.239 13.581 1.00 94.44 301 HIS A C 1
ATOM 2266 O O . HIS A 1 301 ? -6.419 -0.281 12.743 1.00 94.44 301 HIS A O 1
ATOM 2272 N N . VAL A 1 302 ? -5.739 -0.420 14.881 1.00 96.81 302 VAL A N 1
ATOM 2273 C CA . VAL A 1 302 ? -7.063 -0.637 15.471 1.00 96.81 302 VAL A CA 1
ATOM 2274 C C . VAL A 1 302 ? -7.118 -0.047 16.878 1.00 96.81 302 VAL A C 1
ATOM 2276 O O . VAL A 1 302 ? -6.173 -0.188 17.653 1.00 96.81 302 VAL A O 1
ATOM 2279 N N . ALA A 1 303 ? -8.241 0.583 17.208 1.00 97.50 303 ALA A N 1
ATOM 2280 C CA . ALA A 1 303 ? -8.553 1.090 18.535 1.00 97.50 303 ALA A CA 1
ATOM 2281 C C . ALA A 1 303 ? -9.850 0.469 19.059 1.00 97.50 303 ALA A C 1
ATOM 2283 O O . ALA A 1 303 ? -10.794 0.214 18.303 1.00 97.50 303 ALA A O 1
ATOM 2284 N N . LEU A 1 304 ? -9.896 0.258 20.371 1.00 97.69 304 LEU A N 1
ATOM 2285 C CA . LEU A 1 304 ? -11.076 -0.188 21.097 1.00 97.69 304 LEU A CA 1
ATOM 2286 C C . LEU A 1 304 ? -11.794 1.018 21.705 1.00 97.69 304 LEU A C 1
ATOM 2288 O O . LEU A 1 304 ? -11.173 1.847 22.367 1.00 97.69 304 LEU A O 1
ATOM 2292 N N . VAL A 1 305 ? -13.105 1.111 21.503 1.00 97.50 305 VAL A N 1
ATOM 2293 C CA . VAL A 1 305 ? -13.914 2.223 22.002 1.00 97.50 305 VAL A CA 1
ATOM 2294 C C . VAL A 1 305 ? -14.324 1.990 23.454 1.00 97.50 305 VAL A C 1
ATOM 2296 O O . VAL A 1 305 ? -14.884 0.946 23.805 1.00 97.50 305 VAL A O 1
ATOM 2299 N N . LEU A 1 306 ? -14.118 3.006 24.289 1.00 96.62 306 LEU A N 1
ATOM 2300 C CA . LEU A 1 306 ? -14.646 3.117 25.645 1.00 96.62 306 LEU A CA 1
ATOM 2301 C C . LEU A 1 306 ? -15.553 4.348 25.734 1.00 96.62 306 LEU A C 1
ATOM 2303 O O . LEU A 1 306 ? -15.092 5.469 25.555 1.00 96.62 306 LEU A O 1
ATOM 2307 N N . LYS A 1 307 ? -16.837 4.145 26.042 1.00 95.31 307 LYS A N 1
ATOM 2308 C CA . LYS A 1 307 ? -17.803 5.226 26.264 1.00 95.31 307 LYS A CA 1
ATOM 2309 C C . LYS A 1 307 ? -18.136 5.369 27.746 1.00 95.31 307 LYS A C 1
ATOM 2311 O O . LYS A 1 307 ? -18.515 4.382 28.391 1.00 95.31 307 LYS A O 1
ATOM 2316 N N . THR A 1 308 ? -18.010 6.578 28.285 1.00 94.44 308 THR A N 1
ATOM 2317 C CA . THR A 1 308 ? -18.284 6.873 29.700 1.00 94.44 308 THR A CA 1
ATOM 2318 C C . THR A 1 308 ? -19.785 6.972 29.981 1.00 94.44 308 THR A C 1
ATOM 2320 O O . THR A 1 308 ? -20.625 6.732 29.108 1.00 94.44 308 THR A O 1
ATOM 2323 N N . GLN A 1 309 ? -20.165 7.233 31.234 1.00 91.00 309 GLN A N 1
ATOM 2324 C CA . GLN A 1 309 ? -21.575 7.440 31.590 1.00 91.00 309 GLN A CA 1
ATOM 2325 C C . GLN A 1 309 ? -22.073 8.808 31.120 1.00 91.00 309 GLN A C 1
ATOM 2327 O O . GLN A 1 309 ? -23.229 8.937 30.727 1.00 91.00 309 GLN A O 1
ATOM 2332 N N . GLU A 1 310 ? -21.166 9.775 31.095 1.00 94.00 310 GLU A N 1
ATOM 2333 C CA . GLU A 1 310 ? -21.332 11.147 30.636 1.00 94.00 310 GLU A CA 1
ATOM 2334 C C . GLU A 1 310 ? -21.480 11.221 29.108 1.00 94.00 310 GLU A C 1
ATOM 2336 O O . GLU A 1 310 ? -22.025 12.188 28.581 1.00 94.00 310 GLU A O 1
ATOM 2341 N N . GLY A 1 311 ? -21.084 10.156 28.401 1.00 93.44 311 GLY A N 1
ATOM 2342 C CA . GLY A 1 311 ? -21.197 10.033 26.949 1.00 93.44 311 GLY A CA 1
ATOM 2343 C C . GLY A 1 311 ? -19.909 10.356 26.198 1.00 93.44 311 GLY A C 1
ATOM 2344 O O . GLY A 1 311 ? -19.902 10.232 24.971 1.00 93.44 311 GLY A O 1
ATOM 2345 N N . ASP A 1 312 ? -18.838 10.697 26.916 1.00 96.31 312 ASP A N 1
ATOM 2346 C CA . ASP A 1 312 ? -17.505 10.905 26.359 1.00 96.31 312 ASP A CA 1
ATOM 2347 C C . ASP A 1 312 ? -16.977 9.608 25.747 1.00 96.31 312 ASP A C 1
ATOM 2349 O O . ASP A 1 312 ? -17.256 8.500 26.228 1.00 96.31 312 ASP A O 1
ATOM 2353 N N . VAL A 1 313 ? -16.222 9.744 24.661 1.00 97.44 313 VAL A N 1
ATOM 2354 C CA . VAL A 1 313 ? -15.732 8.619 23.867 1.00 97.44 313 VAL A CA 1
ATOM 2355 C C . VAL A 1 313 ? -14.220 8.638 23.863 1.00 97.44 313 VAL A C 1
ATOM 2357 O O . VAL A 1 313 ? -13.604 9.587 23.393 1.00 97.44 313 VAL A O 1
ATOM 2360 N N . PHE A 1 314 ? -13.637 7.540 24.322 1.00 97.81 314 PHE A N 1
ATOM 2361 C CA . PHE A 1 314 ? -12.203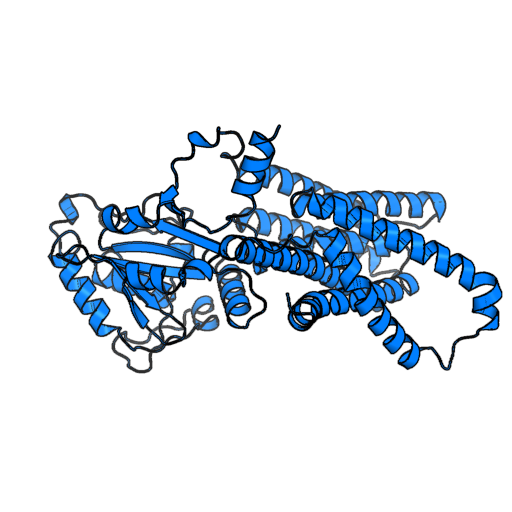 7.330 24.367 1.00 97.81 314 PHE A CA 1
ATOM 2362 C C . PHE A 1 314 ? -11.793 6.185 23.444 1.00 97.81 314 PHE A C 1
ATOM 2364 O O . PHE A 1 314 ? -12.474 5.161 23.342 1.00 97.81 314 PHE A O 1
ATOM 2371 N N . LEU A 1 315 ? -10.647 6.358 22.797 1.00 97.56 315 LEU A N 1
ATOM 2372 C CA . LEU A 1 315 ? -9.950 5.359 22.009 1.00 97.56 315 LEU A CA 1
ATOM 2373 C C . LEU A 1 315 ? -8.843 4.741 22.854 1.00 97.56 315 LEU A C 1
ATOM 2375 O O . LEU A 1 315 ? -7.904 5.424 23.263 1.00 97.56 315 LEU A O 1
ATOM 2379 N N . ILE A 1 316 ? -8.958 3.444 23.109 1.00 96.94 316 ILE A N 1
ATOM 2380 C CA . ILE A 1 316 ? -7.906 2.642 23.722 1.00 96.94 316 ILE A CA 1
ATOM 2381 C C . ILE A 1 316 ? -7.073 2.048 22.591 1.00 96.94 316 ILE A C 1
ATOM 2383 O O . ILE A 1 316 ? -7.549 1.198 21.833 1.00 96.94 316 ILE A O 1
ATOM 2387 N N . GLU A 1 317 ? -5.831 2.497 22.468 1.00 94.38 317 GLU A N 1
ATOM 2388 C CA . GLU A 1 317 ? -4.949 2.135 21.362 1.00 94.38 317 GLU A CA 1
ATOM 2389 C C . GLU A 1 317 ? -3.481 2.091 21.796 1.00 94.38 317 GLU A C 1
ATOM 2391 O O . GLU A 1 317 ? -3.123 2.507 22.897 1.00 94.38 317 GLU A O 1
ATOM 2396 N N . ALA A 1 318 ? -2.624 1.563 20.923 1.00 89.69 318 ALA A N 1
ATOM 2397 C CA . ALA A 1 318 ? -1.179 1.587 21.106 1.00 89.69 318 ALA A CA 1
ATOM 2398 C C . ALA A 1 318 ? -0.548 2.472 20.027 1.00 89.69 318 ALA A C 1
ATOM 2400 O O . ALA A 1 318 ? -0.682 2.174 18.840 1.00 89.69 318 ALA A O 1
ATOM 2401 N N . LEU A 1 319 ? 0.126 3.542 20.441 1.00 86.81 319 LEU A N 1
ATOM 2402 C CA . LEU A 1 319 ? 0.879 4.459 19.581 1.00 86.81 319 LEU A CA 1
ATOM 2403 C C . LEU A 1 319 ? 2.383 4.261 19.790 1.00 86.81 319 LEU A C 1
ATOM 2405 O O . LEU A 1 319 ? 2.790 3.482 20.646 1.00 86.81 319 LEU A O 1
ATOM 2409 N N . ALA A 1 320 ? 3.230 4.973 19.043 1.00 79.38 320 ALA A N 1
ATOM 2410 C CA . ALA A 1 320 ? 4.686 4.867 19.187 1.00 79.38 320 ALA A CA 1
ATOM 2411 C C . ALA A 1 320 ? 5.166 5.162 20.624 1.00 79.38 320 ALA A C 1
ATOM 2413 O O . ALA A 1 320 ? 6.143 4.578 21.091 1.00 79.38 320 ALA A O 1
ATOM 2414 N N . GLU A 1 321 ? 4.446 6.028 21.334 1.00 83.31 321 GLU A N 1
ATOM 2415 C CA . GLU A 1 321 ? 4.693 6.430 22.717 1.00 83.31 321 GLU A CA 1
ATOM 2416 C C . GLU A 1 321 ? 4.230 5.385 23.745 1.00 83.31 321 GLU A C 1
ATOM 2418 O O . GLU A 1 321 ? 4.602 5.472 24.916 1.00 83.31 321 GLU A O 1
ATOM 2423 N N . GLY A 1 322 ? 3.447 4.386 23.329 1.00 87.56 322 GLY A N 1
ATOM 2424 C CA . GLY A 1 322 ? 2.892 3.360 24.203 1.00 87.56 322 GLY A CA 1
ATOM 2425 C C . GLY A 1 322 ? 1.381 3.197 24.095 1.00 87.56 322 GLY A C 1
ATOM 2426 O O . GLY A 1 322 ? 0.713 3.779 23.242 1.00 87.56 322 GLY A O 1
ATOM 2427 N N . ALA A 1 323 ? 0.841 2.379 24.992 1.00 90.94 323 ALA A N 1
ATOM 2428 C CA . ALA A 1 323 ? -0.592 2.237 25.192 1.00 90.94 323 ALA A CA 1
ATOM 2429 C C . ALA A 1 323 ? -1.178 3.530 25.781 1.00 90.94 323 ALA A C 1
ATOM 2431 O O . ALA A 1 323 ? -0.749 4.008 26.841 1.00 90.94 323 ALA A O 1
ATOM 2432 N N . SER A 1 324 ? -2.175 4.078 25.095 1.00 93.00 324 SER A N 1
ATOM 2433 C CA . SER A 1 324 ? -2.811 5.352 25.409 1.00 93.00 324 SER A CA 1
ATOM 2434 C C . SER A 1 324 ? -4.332 5.243 25.388 1.00 93.00 324 SER A C 1
ATOM 2436 O O . SER A 1 324 ? -4.916 4.375 24.739 1.00 93.00 324 SER A O 1
ATOM 2438 N N . VAL A 1 325 ? -4.964 6.165 26.109 1.00 95.88 325 VAL A N 1
ATOM 2439 C CA . VAL A 1 325 ? -6.412 6.363 26.123 1.00 95.88 325 VAL A CA 1
ATOM 2440 C C . VAL A 1 325 ? -6.645 7.794 25.665 1.00 95.88 325 VAL A C 1
ATOM 2442 O O . VAL A 1 325 ? -6.365 8.729 26.416 1.00 95.88 325 VAL A O 1
ATOM 2445 N N . ASN A 1 326 ? -7.074 7.955 24.418 1.00 96.19 326 ASN A N 1
ATOM 2446 C CA . ASN A 1 326 ? -7.210 9.254 23.766 1.00 96.19 326 ASN A CA 1
ATOM 2447 C C . ASN A 1 326 ? -8.683 9.629 23.657 1.00 96.19 326 ASN A C 1
ATOM 2449 O O . ASN A 1 326 ? -9.496 8.814 23.235 1.00 96.19 326 ASN A O 1
ATOM 2453 N N . ASP A 1 327 ? -9.037 10.854 24.028 1.00 97.19 327 ASP A N 1
ATOM 2454 C CA . ASP A 1 327 ? -10.388 11.363 23.801 1.00 97.19 327 ASP A CA 1
ATOM 2455 C C . ASP A 1 327 ? -10.652 11.531 22.291 1.00 97.19 327 ASP A C 1
ATOM 2457 O O . ASP A 1 327 ? -9.782 11.993 21.549 1.00 97.19 327 ASP A O 1
ATOM 2461 N N . TRP A 1 328 ? -11.839 11.132 21.824 1.00 97.12 328 TRP A N 1
ATOM 2462 C CA . TRP A 1 328 ? -12.216 11.201 20.409 1.00 97.12 328 TRP A CA 1
ATOM 2463 C C . TRP A 1 328 ? -12.263 12.641 19.898 1.00 97.12 328 TRP A C 1
ATOM 2465 O O . TRP A 1 328 ? -11.789 12.909 18.796 1.00 97.12 328 TRP A O 1
ATOM 2475 N N . HIS A 1 329 ? -12.790 13.575 20.692 1.00 96.31 329 HIS A N 1
ATOM 2476 C CA . HIS A 1 329 ? -12.851 14.980 20.304 1.00 96.31 329 HIS A CA 1
ATOM 2477 C C . HIS A 1 329 ? -11.442 15.571 20.217 1.00 96.31 329 HIS A C 1
ATOM 2479 O O . HIS A 1 329 ? -11.099 16.220 19.233 1.00 96.31 329 HIS A O 1
ATOM 2485 N N . TYR A 1 330 ? -10.578 15.254 21.182 1.00 95.75 330 TYR A N 1
ATOM 2486 C CA . TYR A 1 330 ? -9.171 15.639 21.143 1.00 95.75 330 TYR A CA 1
ATOM 2487 C C . TYR A 1 330 ? -8.440 15.046 19.926 1.00 95.75 330 TYR A C 1
ATOM 2489 O O . TYR A 1 330 ? -7.714 15.758 19.238 1.00 95.75 330 TYR A O 1
ATOM 2497 N N . PHE A 1 331 ? -8.678 13.773 19.591 1.00 95.25 331 PHE A N 1
ATOM 2498 C CA . PHE A 1 331 ? -8.153 13.136 18.374 1.00 95.25 331 PHE A CA 1
ATOM 2499 C C . PHE A 1 331 ? -8.545 13.911 17.099 1.00 95.25 331 PHE A C 1
ATOM 2501 O O . PHE A 1 331 ? -7.735 14.060 16.177 1.00 95.25 331 PHE A O 1
ATOM 2508 N N . GLN A 1 332 ? -9.772 14.438 17.046 1.00 94.00 332 GLN A N 1
ATOM 2509 C CA . GLN A 1 332 ? -10.244 15.277 15.942 1.00 94.00 332 GLN A CA 1
ATOM 2510 C C . GLN A 1 332 ? -9.570 16.654 15.941 1.00 94.00 332 GLN A C 1
ATOM 2512 O O . GLN A 1 332 ? -9.044 17.061 14.906 1.00 94.00 332 GLN A O 1
ATOM 2517 N N . GLU A 1 333 ? -9.546 17.341 17.086 1.00 93.25 333 GLU A N 1
ATOM 2518 C CA . GLU A 1 333 ? -8.948 18.674 17.256 1.00 93.25 333 GLU A CA 1
ATOM 2519 C C . GLU A 1 333 ? -7.462 18.707 16.896 1.00 93.25 333 GLU A C 1
ATOM 2521 O O . GLU A 1 333 ? -6.993 19.672 16.296 1.00 93.25 333 GLU A O 1
ATOM 2526 N N . GLN A 1 334 ? -6.721 17.651 17.238 1.00 93.75 334 GLN A N 1
ATOM 2527 C CA . GLN A 1 334 ? -5.298 17.541 16.918 1.00 93.75 334 GLN A CA 1
ATOM 2528 C C . GLN A 1 334 ? -5.025 17.178 15.451 1.00 93.75 334 GLN A C 1
ATOM 2530 O O . GLN A 1 334 ? -3.864 17.057 15.062 1.00 93.75 334 GLN A O 1
ATOM 2535 N N . GLY A 1 335 ? -6.060 16.961 14.635 1.00 90.81 335 GLY A N 1
ATOM 2536 C CA . GLY A 1 335 ? -5.892 16.589 13.231 1.00 90.81 335 GLY A CA 1
ATOM 2537 C C . GLY A 1 335 ? -5.302 15.190 13.031 1.00 90.81 335 GLY A C 1
ATOM 2538 O O . GLY A 1 335 ? -4.889 14.852 11.929 1.00 90.81 335 GLY A O 1
ATOM 2539 N N . TRP A 1 336 ? -5.266 14.329 14.055 1.00 92.38 336 TRP A N 1
ATOM 2540 C CA . TRP A 1 336 ? -4.650 12.996 13.937 1.00 92.38 336 TRP A CA 1
ATOM 2541 C C . TRP A 1 336 ? -5.364 12.094 12.926 1.00 92.38 336 TRP A C 1
ATOM 2543 O O . TRP A 1 336 ? -4.770 11.172 12.375 1.00 92.38 336 TRP A O 1
ATOM 2553 N N . HIS A 1 337 ? -6.628 12.381 12.625 1.00 91.56 337 HIS A N 1
ATOM 2554 C CA . HIS A 1 337 ? -7.388 11.721 11.567 1.00 91.56 337 HIS A CA 1
ATOM 2555 C C . HIS A 1 337 ? -6.843 11.974 10.145 1.00 91.56 337 HIS A C 1
ATOM 2557 O O . HIS A 1 337 ? -7.197 11.226 9.228 1.00 91.56 337 HIS A O 1
ATOM 2563 N N . GLU A 1 338 ? -6.011 13.003 9.950 1.00 87.38 338 GLU A N 1
ATOM 2564 C CA . GLU A 1 338 ? -5.363 13.338 8.672 1.00 87.38 338 GLU A CA 1
ATOM 2565 C C . GLU A 1 338 ? -4.213 12.373 8.330 1.00 87.38 338 GLU A C 1
ATOM 2567 O O . GLU A 1 338 ? -3.930 12.126 7.156 1.00 87.38 338 GLU A O 1
ATOM 2572 N N . ASP A 1 339 ? -3.604 11.746 9.343 1.00 87.12 339 ASP A N 1
ATOM 2573 C CA . ASP A 1 339 ? -2.527 10.757 9.180 1.00 87.12 339 ASP A CA 1
ATOM 2574 C C . ASP A 1 339 ? -3.011 9.417 8.605 1.00 87.12 339 ASP A C 1
ATOM 2576 O O . ASP A 1 339 ? -2.205 8.549 8.255 1.00 87.12 339 ASP A O 1
ATOM 2580 N N . TYR A 1 340 ? -4.324 9.227 8.510 1.00 88.94 340 TYR A N 1
ATOM 2581 C CA . TYR A 1 340 ? -4.941 8.001 8.027 1.00 88.94 340 TYR A CA 1
ATOM 2582 C C . TYR A 1 340 ? -5.604 8.261 6.683 1.00 88.94 340 TYR A C 1
ATOM 2584 O O . TYR A 1 340 ? -6.248 9.279 6.521 1.00 88.94 340 TYR A O 1
ATOM 2592 N N . SER A 1 341 ? -5.506 7.336 5.731 1.00 83.31 341 SER A N 1
ATOM 2593 C CA . SER A 1 341 ? -6.220 7.378 4.448 1.00 83.31 341 SER A CA 1
ATOM 2594 C C . SER A 1 341 ? -7.626 6.782 4.551 1.00 83.31 341 SER A C 1
ATOM 2596 O O . SER A 1 341 ? -8.513 7.121 3.768 1.00 83.31 341 SER A O 1
ATOM 2598 N N . ARG A 1 342 ? -7.888 5.952 5.566 1.00 88.50 342 ARG A N 1
ATOM 2599 C CA . ARG A 1 342 ? -9.210 5.371 5.824 1.00 88.50 342 ARG A CA 1
ATOM 2600 C C . ARG A 1 342 ? -9.413 5.155 7.317 1.00 88.50 342 ARG A C 1
ATOM 2602 O O . ARG A 1 342 ? -8.520 4.660 7.993 1.00 88.50 342 ARG A O 1
ATOM 2609 N N . ILE A 1 343 ? -10.602 5.499 7.802 1.00 94.44 343 ILE A N 1
ATOM 2610 C CA . ILE A 1 343 ? -11.044 5.229 9.172 1.00 94.44 343 ILE A CA 1
ATOM 2611 C C . ILE A 1 343 ? -12.432 4.599 9.077 1.00 94.44 343 ILE A C 1
ATOM 2613 O O . ILE A 1 343 ? -13.318 5.151 8.418 1.00 94.44 343 ILE A O 1
ATOM 2617 N N . VAL A 1 344 ? -12.623 3.427 9.678 1.00 95.75 344 VAL A N 1
ATOM 2618 C CA . VAL A 1 344 ? -13.922 2.741 9.688 1.00 95.75 344 VAL A CA 1
ATOM 2619 C C . VAL A 1 344 ? -14.325 2.356 11.104 1.00 95.75 344 VAL A C 1
ATOM 2621 O O . VAL A 1 344 ? -13.499 1.941 11.911 1.00 95.75 344 VAL A O 1
ATOM 2624 N N . LEU A 1 345 ? -15.617 2.466 11.384 1.00 97.12 345 LEU A N 1
ATOM 2625 C CA . LEU A 1 345 ? -16.262 1.989 12.595 1.00 97.12 345 LEU A CA 1
ATOM 2626 C C . LEU A 1 345 ? -16.773 0.562 12.378 1.00 97.12 345 LEU A C 1
ATOM 2628 O O . LEU A 1 345 ? -17.453 0.286 11.389 1.00 97.12 345 LEU A O 1
ATOM 2632 N N . ARG A 1 346 ? -16.529 -0.320 13.347 1.00 96.06 346 ARG A N 1
ATOM 2633 C CA . ARG A 1 346 ? -17.165 -1.635 13.448 1.00 96.06 346 ARG A CA 1
ATOM 2634 C C . ARG A 1 346 ? -17.881 -1.782 14.778 1.00 96.06 346 ARG A C 1
ATOM 2636 O O . ARG A 1 346 ? -17.259 -1.838 15.835 1.00 96.06 346 ARG A O 1
ATOM 2643 N N . ARG A 1 347 ? -19.207 -1.878 14.708 1.00 95.12 347 ARG A N 1
ATOM 2644 C CA . ARG A 1 347 ? -20.056 -1.980 15.899 1.00 95.12 347 ARG A CA 1
ATOM 2645 C C . ARG A 1 347 ? -20.081 -3.399 16.443 1.00 95.12 347 ARG A C 1
ATOM 2647 O O . ARG A 1 347 ? -20.395 -4.332 15.706 1.00 95.12 347 ARG A O 1
ATOM 2654 N N . LEU A 1 348 ? -19.827 -3.568 17.728 1.00 94.50 348 LEU A N 1
ATOM 2655 C CA . LEU A 1 348 ? -20.015 -4.824 18.424 1.00 94.50 348 LEU A CA 1
ATOM 2656 C C . LEU A 1 348 ? -21.510 -5.035 18.683 1.00 94.50 348 LEU A C 1
ATOM 2658 O O . LEU A 1 348 ? -22.180 -4.265 19.368 1.00 94.50 348 LEU A O 1
ATOM 2662 N N . THR A 1 349 ? -22.049 -6.117 18.136 1.00 90.62 349 THR A N 1
ATOM 2663 C CA . THR A 1 349 ? -23.409 -6.570 18.424 1.00 90.62 349 THR A CA 1
ATOM 2664 C C . THR A 1 349 ? -23.341 -7.733 19.395 1.00 90.62 349 THR A C 1
ATOM 2666 O O . THR A 1 349 ? -22.642 -8.711 19.145 1.00 90.62 349 THR A O 1
ATOM 2669 N N . TRP A 1 350 ? -24.096 -7.639 20.488 1.00 84.75 350 TRP A N 1
ATOM 2670 C CA . TRP A 1 350 ? -24.223 -8.699 21.483 1.00 84.75 350 TRP A CA 1
ATOM 2671 C C . TRP A 1 350 ? -25.713 -8.970 21.765 1.00 84.75 350 TRP A C 1
ATOM 2673 O O . TRP A 1 350 ? -26.447 -8.027 22.080 1.00 84.75 350 TRP A O 1
ATOM 2683 N N . PRO A 1 351 ? -26.186 -10.232 21.695 1.00 80.62 351 PRO A N 1
ATOM 2684 C CA . PRO A 1 351 ? -27.526 -10.622 22.137 1.00 80.62 351 PRO A CA 1
ATOM 2685 C C . PRO A 1 351 ? -27.875 -10.155 23.564 1.00 80.62 351 PRO A C 1
ATOM 2687 O O . PRO A 1 351 ? -27.106 -10.341 24.507 1.00 80.62 351 PRO A O 1
ATOM 2690 N N . ALA A 1 352 ? -29.086 -9.625 23.759 1.00 65.62 352 ALA A N 1
ATOM 2691 C CA . ALA A 1 352 ? -29.541 -9.057 25.037 1.00 65.62 352 ALA A CA 1
ATOM 2692 C C . ALA A 1 352 ? -29.371 -9.997 26.254 1.00 65.62 352 ALA A C 1
ATOM 2694 O O . ALA A 1 352 ? -29.091 -9.529 27.354 1.00 65.62 352 ALA A O 1
ATOM 2695 N N . GLY A 1 353 ? -29.460 -11.318 26.057 1.00 59.66 353 GLY A N 1
ATOM 2696 C CA . GLY A 1 353 ? -29.285 -12.313 27.123 1.00 59.66 353 GLY A CA 1
ATOM 2697 C C . GLY A 1 353 ? -27.854 -12.441 27.663 1.00 59.66 353 GLY A C 1
ATOM 2698 O O . GLY A 1 353 ? -27.680 -12.790 28.825 1.00 59.66 353 GLY A O 1
ATOM 2699 N N . GLY A 1 354 ? -26.831 -12.115 26.867 1.00 55.31 354 GLY A N 1
ATOM 2700 C CA . GLY A 1 354 ? -25.445 -12.045 27.349 1.00 55.31 354 GLY A CA 1
ATOM 2701 C C . GLY A 1 354 ? -25.054 -10.658 27.868 1.00 55.31 354 GLY A C 1
ATOM 2702 O O . GLY A 1 354 ? -24.031 -10.511 28.529 1.00 55.31 354 GLY A O 1
ATOM 2703 N N . ARG A 1 355 ? -25.915 -9.657 27.645 1.00 49.59 355 ARG A N 1
ATOM 2704 C CA . ARG A 1 355 ? -25.726 -8.261 28.056 1.00 49.59 355 ARG A CA 1
ATOM 2705 C C . ARG A 1 355 ? -25.916 -8.037 29.568 1.00 49.59 355 ARG A C 1
ATOM 2707 O O . ARG A 1 355 ? -25.395 -7.065 30.104 1.00 49.59 355 ARG A O 1
ATOM 2714 N N . ASN A 1 356 ? -26.610 -8.968 30.234 1.00 44.97 356 ASN A N 1
ATOM 2715 C CA . ASN A 1 356 ? -26.742 -9.055 31.697 1.00 44.97 356 ASN A CA 1
ATOM 2716 C C . ASN A 1 356 ? -25.563 -9.793 32.368 1.00 44.97 356 ASN A C 1
ATOM 2718 O O . ASN A 1 356 ? -25.454 -9.787 33.592 1.00 44.97 356 ASN A O 1
ATOM 2722 N N . GLY A 1 357 ? -24.682 -10.419 31.580 1.00 52.59 357 GLY A N 1
ATOM 2723 C CA . GLY A 1 357 ? -23.335 -10.788 32.009 1.00 52.59 357 GLY A CA 1
ATOM 2724 C C . GLY A 1 357 ? -22.409 -9.574 31.922 1.00 52.59 357 GLY A C 1
ATOM 2725 O O . GLY A 1 357 ? -22.713 -8.614 31.219 1.00 52.59 357 GLY A O 1
ATOM 2726 N N . ALA A 1 358 ? -21.288 -9.618 32.639 1.00 47.44 358 ALA A N 1
ATOM 2727 C CA . ALA A 1 358 ? -20.379 -8.515 32.975 1.00 47.44 358 ALA A CA 1
ATOM 2728 C C . ALA A 1 358 ? -19.895 -7.556 31.854 1.00 47.44 358 ALA A C 1
ATOM 2730 O O . ALA A 1 358 ? -19.168 -6.621 32.154 1.00 47.44 358 ALA A O 1
ATOM 2731 N N . ALA A 1 359 ? -20.283 -7.718 30.591 1.00 48.22 359 ALA A N 1
ATOM 2732 C CA . ALA A 1 359 ? -19.737 -6.975 29.457 1.00 48.22 359 ALA A CA 1
ATOM 2733 C C . ALA A 1 359 ? -20.719 -6.009 28.765 1.00 48.22 359 ALA A C 1
ATOM 2735 O O . ALA A 1 359 ? -20.288 -5.140 28.016 1.00 48.22 359 ALA A O 1
ATOM 2736 N N . GLY A 1 360 ? -22.033 -6.126 28.987 1.00 43.34 360 GLY A N 1
ATOM 2737 C CA . GLY A 1 360 ? -23.023 -5.458 28.131 1.00 43.34 360 GLY A CA 1
ATOM 2738 C C . GLY A 1 360 ? -23.661 -4.163 28.648 1.00 43.34 360 GLY A C 1
ATOM 2739 O O . GLY A 1 360 ? -24.301 -3.450 27.868 1.00 43.34 360 GLY A O 1
ATOM 2740 N N . GLY A 1 361 ? -23.519 -3.885 29.946 1.00 58.00 361 GLY A N 1
ATOM 2741 C CA . GLY A 1 361 ? -24.062 -2.710 30.637 1.00 58.00 361 GLY A CA 1
ATOM 2742 C C . GLY A 1 361 ? -22.985 -1.937 31.404 1.00 58.00 361 GLY A C 1
ATOM 2743 O O . GLY A 1 361 ? -21.818 -1.935 31.017 1.00 58.00 361 GLY A O 1
ATOM 2744 N N . THR A 1 362 ? -23.350 -1.321 32.532 1.00 57.56 362 THR A N 1
ATOM 2745 C CA . THR A 1 362 ? -22.430 -0.581 33.422 1.00 57.56 362 THR A CA 1
ATOM 2746 C C . THR A 1 362 ? -21.192 -1.398 33.807 1.00 57.56 362 THR A C 1
ATOM 2748 O O . THR A 1 362 ? -20.104 -0.844 33.940 1.00 57.56 362 THR A O 1
ATOM 2751 N N . VAL A 1 363 ? -21.342 -2.724 33.926 1.00 59.31 363 VAL A N 1
ATOM 2752 C CA . VAL A 1 363 ? -20.249 -3.643 34.275 1.00 59.31 363 VAL A CA 1
ATOM 2753 C C . VAL A 1 363 ? -19.179 -3.692 33.180 1.00 59.31 363 VAL A C 1
ATOM 2755 O O . VAL A 1 363 ? -18.002 -3.582 33.500 1.00 59.31 363 VAL A O 1
ATOM 2758 N N . GLY A 1 364 ? -19.564 -3.716 31.898 1.00 77.19 364 GLY A N 1
ATOM 2759 C CA . GLY A 1 364 ? -18.597 -3.744 30.793 1.00 77.19 364 GLY A CA 1
ATOM 2760 C C . GLY A 1 364 ? -17.790 -2.454 30.701 1.00 77.19 364 GLY A C 1
ATOM 2761 O O . GLY A 1 364 ? -16.587 -2.486 30.453 1.00 77.19 364 GLY A O 1
ATOM 2762 N N . ARG A 1 365 ? -18.435 -1.315 30.994 1.00 82.88 365 ARG A N 1
ATOM 2763 C CA . ARG A 1 365 ? -17.763 -0.010 31.095 1.00 82.88 365 ARG A CA 1
ATOM 2764 C C . ARG A 1 365 ? -16.759 0.014 32.243 1.00 82.88 365 ARG A C 1
ATOM 2766 O O . ARG A 1 365 ? -15.625 0.420 32.031 1.00 82.88 365 ARG A O 1
ATOM 2773 N N . GLY A 1 366 ? -17.154 -0.455 33.428 1.00 87.69 366 GLY A N 1
ATOM 2774 C CA . GLY A 1 366 ? -16.267 -0.526 34.591 1.00 87.69 366 GLY A CA 1
ATOM 2775 C C . GLY A 1 366 ? -15.062 -1.437 34.351 1.00 87.69 366 GLY A C 1
ATOM 2776 O O . GLY A 1 366 ? -13.931 -1.034 34.606 1.00 87.69 366 GLY A O 1
ATOM 2777 N N . THR A 1 367 ? -15.286 -2.628 33.792 1.00 90.06 367 THR A N 1
ATOM 2778 C CA . THR A 1 367 ? -14.216 -3.576 33.454 1.00 90.06 367 THR A CA 1
ATOM 2779 C C . THR A 1 367 ? -13.258 -3.001 32.418 1.00 90.06 367 THR A C 1
ATOM 2781 O O . THR A 1 367 ? -12.045 -3.091 32.599 1.00 90.06 367 THR A O 1
ATOM 2784 N N . LEU A 1 368 ? -13.771 -2.375 31.354 1.00 91.44 368 LEU A N 1
ATOM 2785 C CA . LEU A 1 368 ? -12.903 -1.813 30.325 1.00 91.44 368 LEU A CA 1
ATOM 2786 C C . LEU A 1 368 ? -12.184 -0.539 30.791 1.00 91.44 368 LEU A C 1
ATOM 2788 O O . LEU A 1 368 ? -11.041 -0.330 30.407 1.00 91.44 368 LEU A O 1
ATOM 2792 N N . SER A 1 369 ? -12.796 0.265 31.663 1.00 94.06 369 SER A N 1
ATOM 2793 C CA . SER A 1 369 ? -12.124 1.397 32.314 1.00 94.06 369 SER A CA 1
ATOM 2794 C C . SER A 1 369 ? -10.957 0.925 33.185 1.00 94.06 369 SER A C 1
ATOM 2796 O O . SER A 1 369 ? -9.861 1.455 33.064 1.00 94.06 369 SER A O 1
ATOM 2798 N N . GLN A 1 370 ? -11.154 -0.119 33.999 1.00 93.19 370 GLN A N 1
ATOM 2799 C CA . GLN A 1 370 ? -10.074 -0.711 34.803 1.00 93.19 370 GLN A CA 1
ATOM 2800 C C . GLN A 1 370 ? -8.943 -1.258 33.927 1.00 93.19 370 GLN A C 1
ATOM 2802 O O . GLN A 1 370 ? -7.767 -1.104 34.252 1.00 93.19 370 GLN A O 1
ATOM 2807 N N . PHE A 1 371 ? -9.295 -1.884 32.802 1.00 93.00 371 PHE A N 1
ATOM 2808 C CA . PHE A 1 371 ? -8.318 -2.320 31.811 1.00 93.00 371 PHE A CA 1
ATOM 2809 C C . PHE A 1 371 ? -7.548 -1.131 31.216 1.00 93.00 371 PHE A C 1
ATOM 2811 O O . PHE A 1 371 ? -6.319 -1.163 31.180 1.00 93.00 371 PHE A O 1
ATOM 2818 N N . ALA A 1 372 ? -8.251 -0.072 30.808 1.00 93.69 372 ALA A N 1
ATOM 2819 C CA . ALA A 1 372 ? -7.666 1.140 30.238 1.00 93.69 372 ALA A CA 1
ATOM 2820 C C . ALA A 1 372 ? -6.664 1.803 31.202 1.00 93.69 372 ALA A C 1
ATOM 2822 O O . ALA A 1 372 ? -5.559 2.169 30.797 1.00 93.69 372 ALA A O 1
ATOM 2823 N N . ASP A 1 373 ? -7.007 1.874 32.490 1.00 93.19 373 ASP A N 1
ATOM 2824 C CA . ASP A 1 373 ? -6.118 2.384 33.536 1.00 93.19 373 ASP A CA 1
ATOM 2825 C C . ASP A 1 373 ? -4.882 1.491 33.729 1.00 93.19 373 ASP A C 1
ATOM 2827 O O . ASP A 1 373 ? -3.772 1.992 33.909 1.00 93.19 373 ASP A O 1
ATOM 2831 N N . GLY A 1 374 ? -5.046 0.166 33.647 1.00 90.44 374 GLY A N 1
ATOM 2832 C CA . GLY A 1 374 ? -3.962 -0.803 33.829 1.00 90.44 374 GLY A CA 1
ATOM 2833 C C . GLY A 1 374 ? -2.927 -0.831 32.697 1.00 90.44 374 GLY A C 1
ATOM 2834 O O . GLY A 1 374 ? -1.763 -1.179 32.935 1.00 90.44 374 GLY A O 1
ATOM 2835 N N . ILE A 1 375 ? -3.325 -0.463 31.475 1.00 89.81 375 ILE A N 1
ATOM 2836 C CA . ILE A 1 375 ? -2.425 -0.443 30.313 1.00 89.81 375 ILE A CA 1
ATOM 2837 C C . ILE A 1 375 ? -1.760 0.916 30.081 1.00 89.81 375 ILE A C 1
ATOM 2839 O O . ILE A 1 375 ? -0.779 0.984 29.342 1.00 89.81 375 ILE A O 1
ATOM 2843 N N . LYS A 1 376 ? -2.261 1.997 30.685 1.00 89.38 376 LYS A N 1
ATOM 2844 C CA . LYS A 1 376 ? -1.765 3.352 30.426 1.00 89.38 376 LYS A CA 1
ATOM 2845 C C . LYS A 1 376 ? -0.259 3.453 30.698 1.00 89.38 376 LYS A C 1
ATOM 2847 O O . LYS A 1 376 ? 0.211 3.140 31.789 1.00 89.38 376 LYS A O 1
ATOM 2852 N N . GLY A 1 377 ? 0.501 3.900 29.697 1.00 81.88 377 GLY A N 1
ATOM 2853 C CA . GLY A 1 377 ? 1.954 4.087 29.801 1.00 81.88 377 GLY A CA 1
ATOM 2854 C C . GLY A 1 377 ? 2.797 2.820 29.606 1.00 81.88 377 GLY A C 1
ATOM 2855 O O . GLY A 1 377 ? 4.019 2.882 29.746 1.00 81.88 377 GLY A O 1
ATOM 2856 N N . ARG A 1 378 ? 2.191 1.675 29.261 1.00 85.25 378 ARG A N 1
ATOM 2857 C CA . ARG A 1 378 ? 2.945 0.491 28.812 1.00 85.25 378 ARG A CA 1
ATOM 2858 C C . ARG A 1 378 ? 3.599 0.781 27.461 1.00 85.25 378 ARG A C 1
ATOM 2860 O O . ARG A 1 378 ? 3.005 1.446 26.614 1.00 85.25 378 ARG A O 1
ATOM 2867 N N . ARG A 1 379 ? 4.820 0.283 27.246 1.00 83.44 379 ARG A N 1
ATOM 2868 C CA . ARG A 1 379 ? 5.584 0.549 26.016 1.00 83.44 379 ARG A CA 1
ATOM 2869 C C . ARG A 1 379 ? 4.936 -0.106 24.795 1.00 83.44 379 ARG A C 1
ATOM 2871 O O . ARG A 1 379 ? 4.349 -1.182 24.882 1.00 83.44 379 ARG A O 1
ATOM 2878 N N . TYR A 1 380 ? 5.106 0.526 23.643 1.00 78.38 380 TYR A N 1
ATOM 2879 C CA . TYR A 1 380 ? 4.734 -0.034 22.349 1.00 78.38 380 TYR A CA 1
ATOM 2880 C C . TYR A 1 380 ? 5.943 -0.669 21.675 1.00 78.38 380 TYR A C 1
ATOM 2882 O O . TYR A 1 380 ? 7.045 -0.123 21.724 1.00 78.38 380 TYR A O 1
ATOM 2890 N N . ALA A 1 381 ? 5.732 -1.801 21.010 1.00 74.75 381 ALA A N 1
ATOM 2891 C CA . ALA A 1 381 ? 6.666 -2.294 20.010 1.00 74.75 381 ALA A CA 1
ATOM 2892 C C . ALA A 1 381 ? 5.927 -3.134 18.974 1.00 74.75 381 ALA A C 1
ATOM 2894 O O . ALA A 1 381 ? 5.155 -4.034 19.308 1.00 74.75 381 ALA A O 1
ATOM 2895 N N . LEU A 1 382 ? 6.222 -2.865 17.705 1.00 67.12 382 LEU A N 1
ATOM 2896 C CA . LEU A 1 382 ? 5.876 -3.762 16.612 1.00 67.12 382 LEU A CA 1
ATOM 2897 C C . LEU A 1 382 ? 6.865 -4.923 16.605 1.00 67.12 382 LEU A C 1
ATOM 2899 O O . LEU A 1 382 ? 7.904 -4.859 15.949 1.00 67.12 382 LEU A O 1
ATOM 2903 N N . ASP A 1 383 ? 6.539 -5.998 17.314 1.00 66.81 383 ASP A N 1
ATOM 2904 C CA . ASP A 1 383 ? 7.254 -7.260 17.153 1.00 66.81 383 ASP A CA 1
ATOM 2905 C C . ASP A 1 383 ? 6.707 -8.013 15.929 1.00 66.81 383 ASP A C 1
ATOM 2907 O O . ASP A 1 383 ? 5.960 -8.982 16.042 1.00 66.81 383 ASP A O 1
ATOM 2911 N N . LEU A 1 384 ? 7.048 -7.531 14.727 1.00 64.44 384 LEU A N 1
ATOM 2912 C CA . LEU A 1 384 ? 6.692 -8.174 13.450 1.00 64.44 384 LEU A CA 1
ATOM 2913 C C . LEU A 1 384 ? 7.161 -9.638 13.396 1.00 64.44 384 LEU A C 1
ATOM 2915 O O . LEU A 1 384 ? 6.479 -10.489 12.829 1.00 64.44 384 LEU A O 1
ATOM 2919 N N . CYS A 1 385 ? 8.300 -9.948 14.019 1.00 55.56 385 CYS A N 1
ATOM 2920 C CA . CYS A 1 385 ? 8.782 -11.319 14.147 1.00 55.56 385 CYS A CA 1
ATOM 2921 C C . CYS A 1 385 ? 7.916 -12.117 15.128 1.00 55.56 385 CYS A C 1
ATOM 2923 O O . CYS A 1 385 ? 7.494 -13.221 14.801 1.00 55.56 385 CYS A O 1
ATOM 2925 N N . GLY A 1 386 ? 7.582 -11.570 16.293 1.00 63.66 386 GLY A N 1
ATOM 2926 C CA . GLY A 1 386 ? 6.674 -12.210 17.245 1.00 63.66 386 GLY A CA 1
ATOM 2927 C C . GLY A 1 386 ? 5.270 -12.436 16.696 1.00 63.66 386 GLY A C 1
ATOM 2928 O O . GLY A 1 386 ? 4.649 -13.448 17.020 1.00 63.66 386 GLY A O 1
ATOM 2929 N N . LEU A 1 387 ? 4.812 -11.568 15.795 1.00 62.09 387 LEU A N 1
ATOM 2930 C CA . LEU A 1 387 ? 3.572 -11.729 15.046 1.00 62.09 387 LEU A CA 1
ATOM 2931 C C . LEU A 1 387 ? 3.626 -12.929 14.088 1.00 62.09 387 LEU A C 1
ATOM 2933 O O . LEU A 1 387 ? 2.697 -13.733 14.042 1.00 62.09 387 LEU A O 1
ATOM 2937 N N . LEU A 1 388 ? 4.728 -13.077 13.347 1.00 60.56 388 LEU A N 1
ATOM 2938 C CA . LEU A 1 388 ? 4.915 -14.166 12.383 1.00 60.56 388 LEU A CA 1
ATOM 2939 C C . LEU A 1 388 ? 5.279 -15.505 13.047 1.00 60.56 388 LEU A C 1
ATOM 2941 O O . LEU A 1 388 ? 4.926 -16.563 12.527 1.00 60.56 388 LEU A O 1
ATOM 2945 N N . PHE A 1 389 ? 5.962 -15.477 14.193 1.00 64.56 389 PHE A N 1
ATOM 2946 C CA . PHE A 1 389 ? 6.536 -16.660 14.846 1.00 64.56 389 PHE A CA 1
ATOM 2947 C C . PHE A 1 389 ? 5.902 -17.001 16.208 1.00 64.56 389 PHE A C 1
ATOM 2949 O O . PHE A 1 389 ? 6.237 -18.024 16.805 1.00 64.56 389 PHE A O 1
ATOM 2956 N N . GLY A 1 390 ? 4.948 -16.203 16.697 1.00 59.28 390 GLY A N 1
ATOM 2957 C CA . GLY A 1 390 ? 4.105 -16.518 17.855 1.00 59.28 390 GLY A CA 1
ATOM 2958 C C . GLY A 1 390 ? 4.815 -16.520 19.215 1.00 59.28 390 GLY A C 1
ATOM 2959 O O . GLY A 1 390 ? 4.428 -17.289 20.097 1.00 59.28 390 GLY A O 1
ATOM 2960 N N . THR A 1 391 ? 5.842 -15.690 19.410 1.00 58.19 391 THR A N 1
ATOM 2961 C CA . THR A 1 391 ? 6.729 -15.721 20.594 1.00 58.19 391 THR A CA 1
ATOM 2962 C C . THR A 1 391 ? 6.228 -14.940 21.826 1.00 58.19 391 THR A C 1
ATOM 2964 O O . THR A 1 391 ? 6.950 -14.815 22.813 1.00 58.19 391 THR A O 1
ATOM 2967 N N . GLY A 1 392 ? 4.980 -14.460 21.841 1.00 57.97 392 GLY A N 1
ATOM 2968 C CA . GLY A 1 392 ? 4.446 -13.533 22.857 1.00 57.97 392 GLY A CA 1
ATOM 2969 C C . GLY A 1 392 ? 3.789 -14.142 24.111 1.00 57.97 392 GLY A C 1
ATOM 2970 O O . GLY A 1 392 ? 2.689 -13.733 24.470 1.00 57.97 392 GLY A O 1
ATOM 2971 N N . TRP A 1 393 ? 4.418 -15.095 24.811 1.00 60.09 393 TRP A N 1
ATOM 2972 C CA . TRP A 1 393 ? 3.854 -15.713 26.039 1.00 60.09 393 TRP A CA 1
ATOM 2973 C C . TRP A 1 393 ? 4.181 -14.967 27.345 1.00 60.09 393 TRP A C 1
ATOM 2975 O O . TRP A 1 393 ? 4.256 -15.579 28.410 1.00 60.09 393 TRP A O 1
ATOM 2985 N N . ARG A 1 394 ? 4.419 -13.654 27.301 1.00 69.44 394 ARG A N 1
ATOM 2986 C CA . ARG A 1 394 ? 4.650 -12.887 28.535 1.00 69.44 394 ARG A CA 1
ATOM 2987 C C . ARG A 1 394 ? 3.323 -12.574 29.223 1.00 69.44 394 ARG A C 1
ATOM 2989 O O . ARG A 1 394 ? 2.310 -12.385 28.555 1.00 69.44 394 ARG A O 1
ATOM 2996 N N . SER A 1 395 ? 3.317 -12.535 30.558 1.00 74.06 395 SER A N 1
ATOM 2997 C CA . SER A 1 395 ? 2.138 -12.101 31.325 1.00 74.06 395 SER A CA 1
ATOM 2998 C C . SER A 1 395 ? 1.781 -10.655 30.967 1.00 74.06 395 SER A C 1
ATOM 3000 O O . SER A 1 395 ? 2.649 -9.881 30.570 1.00 74.06 395 SER A O 1
ATOM 3002 N N . TRP A 1 396 ? 0.506 -10.271 31.056 1.00 73.06 396 TRP A N 1
ATOM 3003 C CA . TRP A 1 396 ? 0.081 -8.878 30.828 1.00 73.06 396 TRP A CA 1
ATOM 3004 C C . TRP A 1 396 ? 0.555 -7.944 31.951 1.00 73.06 396 TRP A C 1
ATOM 3006 O O . TRP A 1 396 ? 0.653 -6.737 31.756 1.00 73.06 396 TRP A O 1
ATOM 3016 N N . GLU A 1 397 ? 0.909 -8.517 33.101 1.00 75.38 397 GLU A N 1
ATOM 3017 C CA . GLU A 1 397 ? 1.411 -7.798 34.271 1.00 75.38 397 GLU A CA 1
ATOM 3018 C C . GLU A 1 397 ? 2.872 -7.348 34.106 1.00 75.38 397 GLU A C 1
ATOM 3020 O O . GLU A 1 397 ? 3.301 -6.412 34.784 1.00 75.38 397 GLU A O 1
ATOM 3025 N N . ASP A 1 398 ? 3.624 -7.954 33.179 1.00 79.31 398 ASP A N 1
ATOM 3026 C CA . ASP A 1 398 ? 5.048 -7.674 32.967 1.00 79.31 398 ASP A CA 1
ATOM 3027 C C . ASP A 1 398 ? 5.274 -6.203 32.533 1.00 79.31 398 ASP A C 1
ATOM 3029 O O . ASP A 1 398 ? 4.776 -5.785 31.482 1.00 79.31 398 ASP A O 1
ATOM 3033 N N . PRO A 1 399 ? 5.986 -5.379 33.330 1.00 76.06 399 PRO A N 1
ATOM 3034 C CA . PRO A 1 399 ? 6.262 -3.971 33.020 1.00 76.06 399 PRO A CA 1
ATOM 3035 C C . PRO A 1 399 ? 7.135 -3.764 31.784 1.00 76.06 399 PRO A C 1
ATOM 3037 O O . PRO A 1 399 ? 7.020 -2.724 31.140 1.00 76.06 399 PRO A O 1
ATOM 3040 N N . GLU A 1 400 ? 7.952 -4.748 31.410 1.00 79.69 400 GLU A N 1
ATOM 3041 C CA . GLU A 1 400 ? 8.796 -4.679 30.214 1.00 79.69 400 GLU A CA 1
ATOM 3042 C C . GLU A 1 400 ? 8.094 -5.248 28.972 1.00 79.69 400 GLU A C 1
ATOM 3044 O O . GLU A 1 400 ? 8.682 -5.292 27.888 1.00 79.69 400 GLU A O 1
ATOM 3049 N N . ARG A 1 401 ? 6.837 -5.698 29.099 1.00 78.00 401 ARG A N 1
ATOM 3050 C CA . ARG A 1 401 ? 6.050 -6.146 27.950 1.00 78.00 401 ARG A CA 1
ATOM 3051 C C . ARG A 1 401 ? 5.674 -4.955 27.082 1.00 78.00 401 ARG A C 1
ATOM 3053 O O . ARG A 1 401 ? 5.148 -3.946 27.550 1.00 78.00 401 ARG A O 1
ATOM 3060 N N . THR A 1 402 ? 5.903 -5.128 25.792 1.00 79.19 402 THR A N 1
ATOM 3061 C CA . THR A 1 402 ? 5.427 -4.227 24.755 1.00 79.19 402 THR A CA 1
ATOM 3062 C C . THR A 1 402 ? 4.128 -4.753 24.170 1.00 79.19 402 THR A C 1
ATOM 3064 O O . THR A 1 402 ? 3.983 -5.965 24.015 1.00 79.19 402 THR A O 1
ATOM 3067 N N . PHE A 1 403 ? 3.212 -3.857 23.822 1.00 80.44 403 PHE A N 1
ATOM 3068 C CA . PHE A 1 403 ? 1.940 -4.224 23.205 1.00 80.44 403 PHE A CA 1
ATOM 3069 C C . PHE A 1 403 ? 1.850 -3.683 21.783 1.00 80.44 403 PHE A C 1
ATOM 3071 O O . PHE A 1 403 ? 2.299 -2.569 21.515 1.00 80.44 403 PHE A O 1
ATOM 3078 N N . SER A 1 404 ? 1.233 -4.456 20.893 1.00 88.44 404 SER A N 1
ATOM 3079 C CA . SER A 1 404 ? 0.726 -3.948 19.613 1.00 88.44 404 SER A CA 1
ATOM 3080 C C . SER A 1 404 ? -0.725 -3.466 19.747 1.00 88.44 404 SER A C 1
ATOM 3082 O O . SER A 1 404 ? -1.432 -3.834 20.686 1.00 88.44 404 SER A O 1
ATOM 3084 N N . CYS A 1 405 ? -1.202 -2.654 18.803 1.00 90.56 405 CYS A N 1
ATOM 3085 C CA . CYS A 1 405 ? -2.568 -2.127 18.833 1.00 90.56 405 CYS A CA 1
ATOM 3086 C C . CYS A 1 405 ? -3.639 -3.232 18.804 1.00 90.56 405 CYS A C 1
ATOM 3088 O O . CYS A 1 405 ? -4.548 -3.235 19.632 1.00 90.56 405 CYS A O 1
ATOM 3090 N N . SER A 1 406 ? -3.493 -4.232 17.932 1.00 93.44 406 SER A N 1
ATOM 3091 C CA . SER A 1 406 ? -4.402 -5.382 17.851 1.00 93.44 406 SER A CA 1
ATOM 3092 C C . SER A 1 406 ? -4.357 -6.279 19.084 1.00 93.44 406 SER A C 1
ATOM 3094 O O . SER A 1 406 ? -5.380 -6.844 19.473 1.00 93.44 406 SER A O 1
ATOM 3096 N N . GLU A 1 407 ? -3.201 -6.387 19.733 1.00 93.00 407 GLU A N 1
ATOM 3097 C CA . GLU A 1 407 ? -3.047 -7.126 20.982 1.00 93.00 407 GLU A CA 1
ATOM 3098 C C . GLU A 1 407 ? -3.773 -6.443 22.146 1.00 93.00 407 GLU A C 1
ATOM 3100 O O . GLU A 1 407 ? -4.430 -7.136 22.920 1.00 93.00 407 GLU A O 1
ATOM 3105 N N . ILE A 1 408 ? -3.731 -5.107 22.245 1.00 93.62 408 ILE A N 1
ATOM 3106 C CA . ILE A 1 408 ? -4.520 -4.357 23.240 1.00 93.62 408 ILE A CA 1
ATOM 3107 C C . ILE A 1 408 ? -6.011 -4.623 23.048 1.00 93.62 408 ILE A C 1
ATOM 3109 O O . ILE A 1 408 ? -6.714 -4.894 24.020 1.00 93.62 408 ILE A O 1
ATOM 3113 N N . VAL A 1 409 ? -6.496 -4.599 21.804 1.00 95.88 409 VAL A N 1
ATOM 3114 C CA . VAL A 1 409 ? -7.903 -4.897 21.504 1.00 95.88 409 VAL A CA 1
ATOM 3115 C C . VAL A 1 409 ? -8.252 -6.333 21.892 1.00 95.88 409 VAL A C 1
ATOM 3117 O O . VAL A 1 409 ? -9.273 -6.566 22.538 1.00 95.88 409 VAL A O 1
ATOM 3120 N N . ALA A 1 410 ? -7.398 -7.300 21.551 1.00 95.56 410 ALA A N 1
ATOM 3121 C CA . ALA A 1 410 ? -7.612 -8.698 21.901 1.00 95.56 410 ALA A CA 1
ATOM 3122 C C . ALA A 1 410 ? -7.587 -8.937 23.422 1.00 95.56 410 ALA A C 1
ATOM 3124 O O . ALA A 1 410 ? -8.436 -9.669 23.930 1.00 95.56 410 ALA A O 1
ATOM 3125 N N . GLU A 1 411 ? -6.671 -8.315 24.173 1.00 94.06 411 GLU A N 1
ATOM 3126 C CA . GLU A 1 411 ? -6.687 -8.369 25.642 1.00 94.06 411 GLU A CA 1
ATOM 3127 C C . GLU A 1 411 ? -7.933 -7.680 26.211 1.00 94.06 411 GLU A C 1
ATOM 3129 O O . GLU A 1 411 ? -8.613 -8.268 27.049 1.00 94.06 411 GLU A O 1
ATOM 3134 N N . GLY A 1 412 ? -8.325 -6.511 25.698 1.00 94.88 412 GLY A N 1
ATOM 3135 C CA . GLY A 1 412 ? -9.570 -5.844 26.089 1.00 94.88 412 GLY A CA 1
ATOM 3136 C C . GLY A 1 412 ? -10.798 -6.734 25.866 1.00 94.88 412 GLY A C 1
ATOM 3137 O O . GLY A 1 412 ? -11.654 -6.864 26.740 1.00 94.88 412 GLY A O 1
ATOM 3138 N N . TYR A 1 413 ? -10.855 -7.449 24.742 1.00 95.50 413 TYR A N 1
ATOM 3139 C CA . TYR A 1 413 ? -11.909 -8.426 24.464 1.00 95.50 413 TYR A CA 1
ATOM 3140 C C . TYR A 1 413 ? -11.840 -9.652 25.382 1.00 95.50 413 TYR A C 1
ATOM 3142 O O . TYR A 1 413 ? -12.886 -10.164 25.776 1.00 95.50 413 TYR A O 1
ATOM 3150 N N . LYS A 1 414 ? -10.653 -10.113 25.795 1.00 93.94 414 LYS A N 1
ATOM 3151 C CA . LYS A 1 414 ? -10.525 -11.152 26.834 1.00 93.94 414 LYS A CA 1
ATOM 3152 C C . LYS A 1 414 ? -11.057 -10.664 28.183 1.00 93.94 414 LYS A C 1
ATOM 3154 O O . LYS A 1 414 ? -11.796 -11.403 28.829 1.00 93.94 414 LYS A O 1
ATOM 3159 N N . PHE A 1 415 ? -10.746 -9.427 28.574 1.00 91.38 415 PHE A N 1
ATOM 3160 C CA . PHE A 1 415 ? -11.273 -8.791 29.789 1.00 91.38 415 PHE A CA 1
ATOM 3161 C C . PHE A 1 415 ? -12.802 -8.671 29.759 1.00 91.38 415 PHE A C 1
ATOM 3163 O O . PHE A 1 415 ? -13.460 -8.898 30.770 1.00 91.38 415 PHE A O 1
ATOM 3170 N N . LEU A 1 416 ? -13.378 -8.401 28.585 1.00 90.25 416 LEU A N 1
ATOM 3171 C CA . LEU A 1 416 ? -14.827 -8.391 28.361 1.00 90.25 416 LEU A CA 1
ATOM 3172 C C . LEU A 1 416 ? -15.447 -9.797 28.214 1.00 90.25 416 LEU A C 1
ATOM 3174 O O . LEU A 1 416 ? -16.656 -9.913 28.029 1.00 90.25 416 LEU A O 1
ATOM 3178 N N . GLY A 1 417 ? -14.662 -10.878 28.250 1.00 90.62 417 GLY A N 1
ATOM 3179 C CA . GLY A 1 417 ? -15.156 -12.242 28.014 1.00 90.62 417 GLY A CA 1
ATOM 3180 C C . GLY A 1 417 ? -15.613 -12.513 26.570 1.00 90.62 417 GLY A C 1
ATOM 3181 O O . GLY A 1 417 ? -16.297 -13.502 26.313 1.00 90.62 417 GLY A O 1
ATOM 3182 N N . LEU A 1 418 ? -15.232 -11.649 25.627 1.00 91.81 418 LEU A N 1
ATOM 3183 C CA . LEU A 1 418 ? -15.472 -11.765 24.183 1.00 91.81 418 LEU A CA 1
ATOM 3184 C C . LEU A 1 418 ? -14.432 -12.633 23.474 1.00 91.81 418 LEU A C 1
ATOM 3186 O O . LEU A 1 418 ? -14.627 -13.031 22.331 1.00 91.81 418 LEU A O 1
ATOM 3190 N N . LEU A 1 419 ? -13.324 -12.946 24.135 1.00 94.00 419 LEU A N 1
ATOM 3191 C CA . LEU A 1 419 ? -12.347 -13.914 23.658 1.00 94.00 419 LEU A CA 1
ATOM 3192 C C . LEU A 1 419 ? -12.019 -14.904 24.779 1.00 94.00 419 LEU A C 1
ATOM 3194 O O . LEU A 1 419 ? -11.991 -14.515 25.950 1.00 94.00 419 LEU A O 1
ATOM 3198 N N . PRO A 1 420 ? -11.740 -16.183 24.461 1.00 91.75 420 PRO A N 1
ATOM 3199 C CA . PRO A 1 420 ? -11.350 -17.149 25.478 1.00 91.75 420 PRO A CA 1
ATOM 3200 C C . PRO A 1 420 ? -10.094 -16.675 26.228 1.00 91.75 420 PRO A C 1
ATOM 3202 O O . PRO A 1 420 ? -9.131 -16.257 25.576 1.00 91.75 420 PRO A O 1
ATOM 3205 N N . PRO A 1 421 ? -10.024 -16.812 27.565 1.00 90.12 421 PRO A N 1
ATOM 3206 C CA . PRO A 1 421 ? -8.916 -16.278 28.366 1.00 90.12 421 PRO A CA 1
ATOM 3207 C C . PRO A 1 421 ? -7.560 -16.910 28.021 1.00 90.12 421 PRO A C 1
ATOM 3209 O O . PRO A 1 421 ? -6.517 -16.290 28.205 1.00 90.12 421 PRO A O 1
ATOM 3212 N N . LYS A 1 422 ? -7.569 -18.133 27.474 1.00 90.75 422 LYS A N 1
ATOM 3213 C CA . LYS A 1 422 ? -6.368 -18.855 27.024 1.00 90.75 422 LYS A CA 1
ATOM 3214 C C . LYS A 1 422 ? -5.866 -18.423 25.641 1.00 90.75 422 LYS A C 1
ATOM 3216 O O . LYS A 1 422 ? -4.834 -18.919 25.196 1.00 90.75 422 LYS A O 1
ATOM 3221 N N . THR A 1 423 ? -6.585 -17.548 24.940 1.00 91.25 423 THR A N 1
ATOM 3222 C CA . THR A 1 423 ? -6.170 -17.076 23.616 1.00 91.25 423 THR A CA 1
ATOM 3223 C C . THR A 1 423 ? -4.976 -16.134 23.757 1.00 91.25 423 THR A C 1
ATOM 3225 O O . THR A 1 423 ? -4.987 -15.214 24.578 1.00 91.25 423 THR A O 1
ATOM 3228 N N . CYS A 1 424 ? -3.934 -16.367 22.959 1.00 89.75 424 CYS A N 1
ATOM 3229 C CA . CYS A 1 424 ? -2.768 -15.490 22.898 1.00 89.75 424 CYS A CA 1
ATOM 3230 C C . CYS A 1 424 ? -3.136 -14.218 22.122 1.00 89.75 424 CYS A C 1
ATOM 3232 O O . CYS A 1 424 ? -3.367 -14.286 20.915 1.00 89.75 424 CYS A O 1
ATOM 3234 N N . ALA A 1 425 ? -3.201 -13.077 22.813 1.00 91.19 425 ALA A N 1
ATOM 3235 C CA . ALA A 1 425 ? -3.585 -11.800 22.213 1.00 91.19 425 ALA A CA 1
ATOM 3236 C C . ALA A 1 425 ? -2.594 -11.326 21.134 1.00 91.19 425 ALA A C 1
ATOM 3238 O O . ALA A 1 425 ? -3.013 -10.760 20.131 1.00 91.19 425 ALA A O 1
ATOM 3239 N N . ALA A 1 426 ? -1.305 -11.652 21.281 1.00 87.81 426 ALA A N 1
ATOM 3240 C CA . ALA A 1 426 ? -0.253 -11.307 20.321 1.00 87.81 426 ALA A CA 1
ATOM 3241 C C . ALA A 1 426 ? -0.405 -11.981 18.940 1.00 87.81 426 ALA A C 1
ATOM 3243 O O . ALA A 1 426 ? 0.311 -11.634 18.007 1.00 87.81 426 ALA A O 1
ATOM 3244 N N . ARG A 1 427 ? -1.315 -12.958 18.791 1.00 89.00 427 ARG A N 1
ATOM 3245 C CA . ARG A 1 427 ? -1.624 -13.579 17.491 1.00 89.00 427 ARG A CA 1
ATOM 3246 C C . ARG A 1 427 ? -2.610 -12.777 16.652 1.00 89.00 427 ARG A C 1
ATOM 3248 O O . ARG A 1 427 ? -2.757 -13.087 15.476 1.00 89.00 427 ARG A O 1
ATOM 3255 N N . PHE A 1 428 ? -3.309 -11.819 17.257 1.00 92.25 428 PHE A N 1
ATOM 3256 C CA . PHE A 1 428 ? -4.274 -11.006 16.538 1.00 92.25 428 PHE A CA 1
ATOM 3257 C C . PHE A 1 428 ? -3.578 -9.862 15.823 1.00 92.25 428 PHE A C 1
ATOM 3259 O O . PHE A 1 428 ? -2.728 -9.172 16.388 1.00 92.25 428 PHE A O 1
ATOM 3266 N N . VAL A 1 429 ? -4.002 -9.628 14.590 1.00 92.56 429 VAL A N 1
ATOM 3267 C CA . VAL A 1 429 ? -3.577 -8.505 13.754 1.00 92.56 429 VAL A CA 1
ATOM 3268 C C . VAL A 1 429 ? -4.754 -7.569 13.505 1.00 92.56 429 VAL A C 1
ATOM 3270 O O . VAL A 1 429 ? -5.899 -8.017 13.590 1.00 92.56 429 VAL A O 1
ATOM 3273 N N . PRO A 1 430 ? -4.536 -6.288 13.148 1.00 93.38 430 PRO A N 1
ATOM 3274 C CA . PRO A 1 430 ? -5.643 -5.371 12.861 1.00 93.38 430 PRO A CA 1
ATOM 3275 C C . PRO A 1 430 ? -6.631 -5.943 11.832 1.00 93.38 430 PRO A C 1
ATOM 3277 O O . PRO A 1 430 ? -7.843 -5.816 11.981 1.00 93.38 430 PRO A O 1
ATOM 3280 N N . GLY A 1 431 ? -6.117 -6.676 10.838 1.00 91.56 431 GLY A N 1
ATOM 3281 C CA . GLY A 1 431 ? -6.931 -7.352 9.831 1.00 91.56 431 GLY A CA 1
ATOM 3282 C C . GLY A 1 431 ? -7.890 -8.415 10.357 1.00 91.56 431 GLY A C 1
ATOM 3283 O O . GLY A 1 431 ? -8.928 -8.612 9.733 1.00 91.56 431 GLY A O 1
ATOM 3284 N N . ASP A 1 432 ? -7.611 -9.070 11.488 1.00 94.69 432 ASP A N 1
ATOM 3285 C CA . ASP A 1 432 ? -8.511 -10.080 12.074 1.00 94.69 432 ASP A CA 1
ATOM 3286 C C . ASP A 1 432 ? -9.833 -9.477 12.557 1.00 94.69 432 ASP A C 1
ATOM 3288 O O . ASP A 1 432 ? -10.835 -10.182 12.682 1.00 94.69 432 ASP A O 1
ATOM 3292 N N . PHE A 1 433 ? -9.843 -8.164 12.779 1.00 95.94 433 PHE A N 1
ATOM 3293 C CA . PHE A 1 433 ? -11.014 -7.398 13.173 1.00 95.94 433 PHE A CA 1
ATOM 3294 C C . PHE A 1 433 ? -11.761 -6.787 11.976 1.00 95.94 433 PHE A C 1
ATOM 3296 O O . PHE A 1 433 ? -12.792 -6.154 12.187 1.00 95.94 433 PHE A O 1
ATOM 3303 N N . ALA A 1 434 ? -11.304 -6.976 10.731 1.00 93.69 434 ALA A N 1
ATOM 3304 C CA . ALA A 1 434 ? -11.965 -6.482 9.514 1.00 93.69 434 ALA A CA 1
ATOM 3305 C C . ALA A 1 434 ? -13.232 -7.287 9.149 1.00 93.69 434 ALA A C 1
ATOM 3307 O O . ALA A 1 434 ? -13.384 -8.442 9.552 1.00 93.69 434 ALA A O 1
ATOM 3308 N N . GLU A 1 435 ? -14.161 -6.715 8.376 1.00 90.25 435 GLU A N 1
ATOM 3309 C CA . GLU A 1 435 ? -15.450 -7.341 8.006 1.00 90.25 435 GLU A CA 1
ATOM 3310 C C . GLU A 1 435 ? -15.273 -8.676 7.270 1.00 90.25 435 GLU A C 1
ATOM 3312 O O . GLU A 1 435 ? -16.008 -9.628 7.526 1.00 90.25 435 GLU A O 1
ATOM 3317 N N . GLY A 1 436 ? -14.244 -8.788 6.426 1.00 83.88 436 GLY A N 1
ATOM 3318 C CA . GLY A 1 436 ? -13.911 -10.021 5.702 1.00 83.88 436 GLY A CA 1
ATOM 3319 C C . GLY A 1 436 ? -13.297 -11.137 6.561 1.00 83.88 436 GLY A C 1
ATOM 3320 O O . GLY A 1 436 ? -12.966 -12.205 6.031 1.00 83.88 436 GLY A O 1
ATOM 3321 N N . ARG A 1 437 ? -13.099 -10.910 7.866 1.00 86.25 437 ARG A N 1
ATOM 3322 C CA . ARG A 1 437 ? -12.611 -11.906 8.823 1.00 86.25 437 ARG A CA 1
ATOM 3323 C C . ARG A 1 437 ? -13.712 -12.246 9.826 1.00 86.25 437 ARG A C 1
ATOM 3325 O O . ARG A 1 437 ? -14.282 -11.388 10.494 1.00 86.25 437 ARG A O 1
ATOM 3332 N N . HIS A 1 438 ? -13.999 -13.538 9.946 1.00 85.00 438 HIS A N 1
ATOM 3333 C CA . HIS A 1 438 ? -14.953 -14.043 10.927 1.00 85.00 438 HIS A CA 1
ATOM 3334 C C . HIS A 1 438 ? -14.243 -14.294 12.256 1.00 85.00 438 HIS A C 1
ATOM 3336 O O . HIS A 1 438 ? -13.718 -15.381 12.499 1.00 85.00 438 HIS A O 1
ATOM 3342 N N . LEU A 1 439 ? -14.226 -13.277 13.117 1.00 91.69 439 LEU A N 1
ATOM 3343 C CA . LEU A 1 439 ? -13.783 -13.427 14.496 1.00 91.69 439 LEU A CA 1
ATOM 3344 C C . LEU A 1 439 ? -14.833 -14.251 15.259 1.00 91.69 439 LEU A C 1
ATOM 3346 O O . LEU A 1 439 ? -15.969 -13.811 15.428 1.00 91.69 439 LEU A O 1
ATOM 3350 N N . GLY A 1 440 ? -14.471 -15.469 15.670 1.00 90.62 440 GLY A N 1
ATOM 3351 C CA . GLY A 1 440 ? -15.356 -16.401 16.376 1.00 90.62 440 GLY A CA 1
ATOM 3352 C C . GLY A 1 440 ? -15.634 -15.976 17.818 1.00 90.62 440 GLY A C 1
ATOM 3353 O O . GLY A 1 440 ? -15.159 -16.622 18.751 1.00 90.62 440 GLY A O 1
ATOM 3354 N N . LEU A 1 441 ? -16.369 -14.878 17.998 1.00 92.88 441 LEU A N 1
ATOM 3355 C CA . LEU A 1 441 ? -16.749 -14.361 19.309 1.00 92.88 441 LEU A CA 1
ATOM 3356 C C . LEU A 1 441 ? -17.811 -15.279 19.960 1.00 92.88 441 LEU A C 1
ATOM 3358 O O . LEU A 1 441 ? -18.724 -15.762 19.282 1.00 92.88 441 LEU A O 1
ATOM 3362 N N . PRO A 1 442 ? -17.714 -15.559 21.271 1.00 89.00 442 PRO A N 1
ATOM 3363 C CA . PRO A 1 442 ? -18.641 -16.429 21.978 1.00 89.00 442 PRO A CA 1
ATOM 3364 C C . PRO A 1 442 ? -19.998 -15.744 22.206 1.00 89.00 442 PRO A C 1
ATOM 3366 O O . PRO A 1 442 ? -20.182 -14.552 21.971 1.00 89.00 442 PRO A O 1
ATOM 3369 N N . HIS A 1 443 ? -20.972 -16.518 22.695 1.00 86.50 443 HIS A N 1
ATOM 3370 C CA . HIS A 1 443 ? -22.285 -16.018 23.137 1.00 86.50 443 HIS A CA 1
ATOM 3371 C C . HIS A 1 443 ? -23.102 -15.274 22.066 1.00 86.50 443 HIS A C 1
ATOM 3373 O O . HIS A 1 443 ? -23.972 -14.467 22.394 1.00 86.50 443 HIS A O 1
ATOM 3379 N N . GLY A 1 444 ? -22.836 -15.559 20.787 1.00 88.00 444 GLY A N 1
ATOM 3380 C CA . GLY A 1 444 ? -23.506 -14.913 19.661 1.00 88.00 444 GLY A CA 1
ATOM 3381 C C . GLY A 1 444 ? -23.113 -13.449 19.472 1.00 88.00 444 GLY A C 1
ATOM 3382 O O . GLY A 1 444 ? -23.810 -12.739 18.749 1.00 88.00 444 GLY A O 1
ATOM 3383 N N . ALA A 1 445 ? -22.041 -12.984 20.123 1.00 91.62 445 ALA A N 1
ATOM 3384 C CA . ALA A 1 445 ? -21.466 -11.686 19.820 1.00 91.62 445 ALA A CA 1
ATOM 3385 C C . ALA A 1 445 ? -20.881 -11.691 18.399 1.00 91.62 445 ALA A C 1
ATOM 3387 O O . ALA A 1 445 ? -20.418 -12.712 17.894 1.00 91.62 445 ALA A O 1
ATOM 3388 N N . SER A 1 446 ? -20.913 -10.544 17.734 1.00 93.94 446 SER A N 1
ATOM 3389 C CA . SER A 1 446 ? -20.375 -10.385 16.384 1.00 93.94 446 SER A CA 1
ATOM 3390 C C . SER A 1 446 ? -20.026 -8.931 16.122 1.00 93.94 446 SER A C 1
ATOM 3392 O O . SER A 1 446 ? -20.719 -8.035 16.601 1.00 93.94 446 SER A O 1
ATOM 3394 N N . LEU A 1 447 ? -19.012 -8.690 15.302 1.00 94.94 447 LEU A N 1
ATOM 3395 C CA . LEU A 1 447 ? -18.750 -7.361 14.765 1.00 94.94 447 LEU A CA 1
ATOM 3396 C C . LEU A 1 447 ? -19.655 -7.113 13.544 1.00 94.94 447 LEU A C 1
ATOM 3398 O O . LEU A 1 447 ? -19.758 -7.960 12.656 1.00 94.94 447 LEU A O 1
ATOM 3402 N N . GLY A 1 448 ? -20.311 -5.956 13.496 1.00 92.88 448 GLY A N 1
ATOM 3403 C CA . GLY A 1 448 ? -21.161 -5.505 12.390 1.00 92.88 448 GLY A CA 1
ATOM 3404 C C . GLY A 1 448 ? -20.352 -5.040 11.178 1.00 92.88 448 GLY A C 1
ATOM 3405 O O . GLY A 1 448 ? -19.128 -5.120 11.189 1.00 92.88 448 GLY A O 1
ATOM 3406 N N . LYS A 1 449 ? -21.016 -4.553 10.128 1.00 93.94 449 LYS A N 1
ATOM 3407 C CA . LYS A 1 449 ? -20.337 -4.080 8.908 1.00 93.94 449 LYS A CA 1
ATOM 3408 C C . LYS A 1 449 ? -19.364 -2.928 9.176 1.00 93.94 449 LYS A C 1
ATOM 3410 O O . LYS A 1 449 ? -19.533 -2.194 10.153 1.00 93.94 449 LYS A O 1
ATOM 3415 N N . GLU A 1 450 ? -18.372 -2.769 8.309 1.00 94.12 450 GLU A N 1
ATOM 3416 C CA . GLU A 1 450 ? -17.505 -1.592 8.293 1.00 94.12 450 GLU A CA 1
ATOM 3417 C C . GLU A 1 450 ? -18.290 -0.363 7.826 1.00 94.12 450 GLU A C 1
ATOM 3419 O O . GLU A 1 450 ? -18.810 -0.324 6.714 1.00 94.12 450 GLU A O 1
ATOM 3424 N N . VAL A 1 451 ? -18.362 0.660 8.676 1.00 93.94 451 VAL A N 1
ATOM 3425 C CA . VAL A 1 451 ? -18.983 1.951 8.352 1.00 93.94 451 VAL A CA 1
ATOM 3426 C C . VAL A 1 451 ? -17.885 2.997 8.259 1.00 93.94 451 VAL A C 1
ATOM 3428 O O . VAL A 1 451 ? -17.204 3.273 9.246 1.00 93.94 451 VAL A O 1
ATOM 3431 N N . LYS A 1 452 ? -17.686 3.595 7.085 1.00 92.62 452 LYS A N 1
ATOM 3432 C CA . LYS A 1 452 ? -16.624 4.587 6.879 1.00 92.62 452 LYS A CA 1
ATOM 3433 C C . LYS A 1 452 ? -16.920 5.864 7.667 1.00 92.62 452 LYS A C 1
ATOM 3435 O O . LYS A 1 452 ? -18.033 6.382 7.618 1.00 92.62 452 LYS A O 1
ATOM 3440 N N . ILE A 1 453 ? -15.934 6.385 8.389 1.00 93.88 453 ILE A N 1
ATOM 3441 C CA . ILE A 1 453 ? -16.066 7.664 9.091 1.00 93.88 453 ILE A CA 1
ATOM 3442 C C . ILE A 1 453 ? -15.594 8.770 8.148 1.00 93.88 453 ILE A C 1
ATOM 3444 O O . ILE A 1 453 ? -14.461 8.744 7.669 1.00 93.88 453 ILE A O 1
ATOM 3448 N N . TYR A 1 454 ? -16.479 9.721 7.862 1.00 89.00 454 TYR A N 1
ATOM 3449 C CA . TYR A 1 454 ? -16.214 10.853 6.986 1.00 89.00 454 TYR A CA 1
ATOM 3450 C C . TYR A 1 454 ? -15.816 12.092 7.790 1.00 89.00 454 TYR A C 1
ATOM 3452 O O . TYR A 1 454 ? -16.541 12.511 8.695 1.00 89.00 454 TYR A O 1
ATOM 3460 N N . PHE A 1 455 ? -14.694 12.694 7.403 1.00 87.81 455 PHE A N 1
ATOM 3461 C CA . PHE A 1 455 ? -14.151 13.918 7.982 1.00 87.81 455 PHE A CA 1
ATOM 3462 C C . PHE A 1 455 ? -14.309 15.054 6.954 1.00 87.81 455 PHE A C 1
ATOM 3464 O O . PHE A 1 455 ? -13.743 14.960 5.862 1.00 87.81 455 PHE A O 1
ATOM 3471 N N . PRO A 1 456 ? -15.105 16.104 7.235 1.00 78.75 456 PRO A N 1
ATOM 3472 C CA . PRO A 1 456 ? -15.248 17.256 6.346 1.00 78.75 456 PRO A CA 1
ATOM 3473 C C . PRO A 1 456 ? -13.893 17.901 6.027 1.00 78.75 456 PRO A C 1
ATOM 3475 O O . PRO A 1 456 ? -13.040 18.006 6.899 1.00 78.75 456 PRO A O 1
ATOM 3478 N N . GLY A 1 457 ? -13.697 18.344 4.782 1.00 71.19 457 GLY A N 1
ATOM 3479 C CA . GLY A 1 457 ? -12.435 18.955 4.332 1.00 71.19 457 GLY A CA 1
ATOM 3480 C C . GLY A 1 457 ? -11.374 17.949 3.877 1.00 71.19 457 GLY A C 1
ATOM 3481 O O . GLY A 1 457 ? -10.442 18.319 3.165 1.00 71.19 457 GLY A O 1
ATOM 3482 N N . ARG A 1 458 ? -11.554 16.660 4.182 1.00 64.88 458 ARG A N 1
ATOM 3483 C CA . ARG A 1 458 ? -10.660 15.595 3.739 1.00 64.88 458 ARG A CA 1
ATOM 3484 C C . ARG A 1 458 ? -11.086 15.056 2.374 1.00 64.88 458 ARG A C 1
ATOM 3486 O O . ARG A 1 458 ? -12.149 14.454 2.220 1.00 64.88 458 ARG A O 1
ATOM 3493 N N . TRP A 1 459 ? -10.242 15.279 1.368 1.00 53.03 459 TRP A N 1
ATOM 3494 C CA . TRP A 1 459 ? -10.431 14.726 0.028 1.00 53.03 459 TRP A CA 1
ATOM 3495 C C . TRP A 1 459 ? -10.114 13.226 0.027 1.00 53.03 459 TRP A C 1
ATOM 3497 O O . TRP A 1 459 ? -8.959 12.818 -0.088 1.00 53.03 459 TRP A O 1
ATOM 3507 N N . ASP A 1 460 ? -11.148 12.389 0.071 1.00 57.53 460 ASP A N 1
ATOM 3508 C CA . ASP A 1 460 ? -11.050 10.971 -0.297 1.00 57.53 460 ASP A CA 1
ATOM 3509 C C . ASP A 1 460 ? -10.957 10.877 -1.834 1.00 57.53 460 ASP A C 1
ATOM 3511 O O . ASP A 1 460 ? -11.902 10.512 -2.538 1.00 57.53 460 ASP A O 1
ATOM 3515 N N . GLY A 1 461 ? -9.822 11.344 -2.362 1.00 46.00 461 GLY A N 1
ATOM 3516 C CA . GLY A 1 461 ? -9.663 11.943 -3.690 1.00 46.00 461 GLY A CA 1
ATOM 3517 C C . GLY A 1 461 ? -9.836 11.058 -4.924 1.00 46.00 461 GLY A C 1
ATOM 3518 O O . GLY A 1 461 ? -9.462 11.495 -6.011 1.00 46.00 461 GLY A O 1
ATOM 3519 N N . PHE A 1 462 ? -10.405 9.859 -4.799 1.00 44.09 462 PHE A N 1
ATOM 3520 C CA . PHE A 1 462 ? -10.771 9.029 -5.951 1.00 44.09 462 PHE A CA 1
ATOM 3521 C C . PHE A 1 462 ? -12.292 8.933 -6.134 1.00 44.09 462 PHE A C 1
ATOM 3523 O O . PHE A 1 462 ? -12.788 9.186 -7.228 1.00 44.09 462 PHE A O 1
ATOM 3530 N N . GLU A 1 463 ? -13.055 8.667 -5.069 1.00 46.41 463 GLU A N 1
ATOM 3531 C CA . GLU A 1 463 ? -14.520 8.551 -5.156 1.00 46.41 463 GLU A CA 1
ATOM 3532 C C . GLU A 1 463 ? -15.206 9.909 -5.320 1.00 46.41 463 GLU A C 1
ATOM 3534 O O . GLU A 1 463 ? -16.114 10.041 -6.139 1.00 46.41 463 GLU A O 1
ATOM 3539 N N . GLN A 1 464 ? -14.749 10.937 -4.598 1.00 44.84 464 GLN A N 1
ATOM 3540 C CA . GLN A 1 464 ? -15.319 12.284 -4.712 1.00 44.84 464 GLN A CA 1
ATOM 3541 C C . GLN A 1 464 ? -14.909 12.983 -6.013 1.00 44.84 464 GLN A C 1
ATOM 3543 O O . GLN A 1 464 ? -15.704 13.726 -6.579 1.00 44.84 464 GLN A O 1
ATOM 3548 N N . ALA A 1 465 ? -13.704 12.708 -6.527 1.00 41.94 465 ALA A N 1
ATOM 3549 C CA . ALA A 1 465 ? -13.259 13.204 -7.829 1.00 41.94 465 ALA A CA 1
ATOM 3550 C C . ALA A 1 465 ? -14.080 12.584 -8.970 1.00 41.94 465 ALA A C 1
ATOM 3552 O O . ALA A 1 465 ? -14.532 13.300 -9.860 1.00 41.94 465 ALA A O 1
ATOM 3553 N N . ALA A 1 466 ? -14.332 11.272 -8.908 1.00 41.81 466 ALA A N 1
ATOM 3554 C CA . ALA A 1 466 ? -15.226 10.594 -9.841 1.00 41.81 466 ALA A CA 1
ATOM 3555 C C . ALA A 1 466 ? -16.660 11.140 -9.744 1.00 41.81 466 ALA A C 1
ATOM 3557 O O . ALA A 1 466 ? -17.291 11.381 -10.768 1.00 41.81 466 ALA A O 1
ATOM 3558 N N . GLU A 1 467 ? -17.164 11.407 -8.535 1.00 40.03 467 GLU A N 1
ATOM 3559 C CA . GLU A 1 467 ? -18.500 11.978 -8.335 1.00 40.03 467 GLU A CA 1
ATOM 3560 C C . GLU A 1 467 ? -18.610 13.436 -8.820 1.00 40.03 467 GLU A C 1
ATOM 3562 O O . GLU A 1 467 ? -19.620 13.807 -9.411 1.00 40.03 467 GLU A O 1
ATOM 3567 N N . PHE A 1 468 ? -17.574 14.258 -8.634 1.00 39.44 468 PHE A N 1
ATOM 3568 C CA . PHE A 1 468 ? -17.524 15.633 -9.139 1.00 39.44 468 PHE A CA 1
ATOM 3569 C C . PHE A 1 468 ? -17.454 15.681 -10.671 1.00 39.44 468 PHE A C 1
ATOM 3571 O O . PHE A 1 468 ? -18.194 16.440 -11.296 1.00 39.44 468 PHE A O 1
ATOM 3578 N N . VAL A 1 469 ? -16.625 14.831 -11.287 1.00 39.78 469 VAL A N 1
ATOM 3579 C CA . VAL A 1 469 ? -16.538 14.702 -12.750 1.00 39.78 469 VAL A CA 1
ATOM 3580 C C . VAL A 1 469 ? -17.865 14.201 -13.327 1.00 39.78 469 VAL A C 1
ATOM 3582 O O . VAL A 1 469 ? -18.362 14.787 -14.279 1.00 39.78 469 VAL A O 1
ATOM 3585 N N . MET A 1 470 ? -18.501 13.203 -12.708 1.00 36.66 470 MET A N 1
ATOM 3586 C CA . MET A 1 470 ? -19.795 12.655 -13.151 1.00 36.66 470 MET A CA 1
ATOM 3587 C C . MET A 1 470 ? -20.991 13.594 -12.923 1.00 36.66 470 MET A C 1
ATOM 3589 O O . MET A 1 470 ? -22.044 13.363 -13.502 1.00 36.66 470 MET A O 1
ATOM 3593 N N . ARG A 1 471 ? -20.867 14.626 -12.076 1.00 35.50 471 ARG A N 1
ATOM 3594 C CA . ARG A 1 471 ? -21.877 15.694 -11.921 1.00 35.50 471 ARG A CA 1
ATOM 3595 C C . ARG A 1 471 ? -21.648 16.890 -12.849 1.00 35.50 471 ARG A C 1
ATOM 3597 O O . ARG A 1 471 ? -22.525 17.743 -12.948 1.00 35.50 471 ARG A O 1
ATOM 3604 N N . SER A 1 472 ? -20.462 16.987 -13.447 1.00 32.12 472 SER A N 1
ATOM 3605 C CA . SER A 1 472 ? -20.053 18.105 -14.310 1.00 32.12 472 SER A CA 1
ATOM 3606 C C . SER A 1 472 ? -20.226 17.804 -15.807 1.00 32.12 472 SER A C 1
ATOM 3608 O O . SER A 1 472 ? -19.978 18.681 -16.635 1.00 32.12 472 SER A O 1
ATOM 3610 N N . PHE A 1 473 ? -20.666 16.587 -16.132 1.00 36.25 473 PHE A N 1
ATOM 3611 C CA . PHE A 1 473 ? -21.208 16.151 -17.419 1.00 36.25 473 PHE A CA 1
ATOM 3612 C C . PHE A 1 473 ? -22.667 15.744 -17.215 1.00 36.25 473 PHE A C 1
ATOM 3614 O O . PHE A 1 473 ? -23.446 15.881 -18.186 1.00 36.25 473 PHE A O 1
#

Nearest PDB structures (foldseek):
  5oge-assembly3_H-2  TM=6.812E-01  e=1.929E-04  Saccharomyces cerevisiae S288C
  5oge-assembly3_C  TM=6.850E-01  e=3.021E-04  Saccharomyces cerevisiae S288C
  5oge-assembly4_F  TM=6.541E-01  e=1.764E-04  Saccharomyces cerevisiae S288C
  1aep-assembly1_A  TM=2.682E-01  e=1.982E+00  Locusta migratoria
  1ls4-assembly1_A  TM=2.970E-01  e=2.967E+00  Locusta migratoria

Solvent-accessible surface area (backbone atoms only — not comparable to full-atom values): 25063 Å² total; per-residue (Å²): 134,60,70,65,64,54,50,68,64,35,46,61,46,7,51,31,51,27,51,21,52,52,25,40,52,55,11,57,78,50,33,58,69,37,56,49,30,58,45,44,46,45,24,46,33,39,35,48,48,44,35,53,44,52,59,74,42,85,55,55,67,63,51,48,54,38,34,53,46,30,48,50,18,46,49,36,32,50,63,50,41,62,84,81,46,52,68,65,23,54,51,29,28,49,50,18,21,40,32,49,29,50,35,54,51,53,51,52,47,55,45,54,54,45,54,45,55,30,62,78,63,82,77,67,79,70,72,45,52,48,53,52,50,66,61,15,47,62,53,13,49,52,53,46,50,54,48,43,56,75,74,41,61,92,73,61,62,62,70,61,36,64,77,62,37,47,68,53,51,52,51,51,52,50,52,51,52,53,49,53,47,51,49,25,52,46,54,67,73,40,60,75,66,56,48,43,49,51,48,37,51,53,31,50,54,50,31,52,46,30,38,73,75,69,63,52,88,79,51,70,42,38,54,53,14,52,53,41,38,50,53,33,48,52,50,43,53,48,50,51,58,65,72,40,75,60,80,82,53,63,81,87,77,64,76,55,58,41,50,58,86,51,44,62,79,70,62,50,60,69,14,36,40,40,28,17,61,37,64,41,96,46,74,69,23,50,49,39,22,50,44,16,56,79,59,67,22,66,28,52,34,31,28,31,32,44,43,53,94,90,52,53,43,31,36,42,31,42,46,89,87,8,28,42,77,42,48,50,68,57,43,55,75,71,47,59,66,70,58,33,71,41,44,30,39,28,47,59,45,64,46,73,84,56,30,82,42,68,43,58,47,74,48,22,44,53,54,50,49,55,50,53,64,73,42,53,72,32,42,37,43,87,52,66,62,37,51,76,68,67,69,64,83,69,62,89,81,45,80,86,47,57,40,40,24,27,21,52,42,40,45,52,32,30,77,50,62,47,35,65,81,86,58,66,32,55,72,46,46,37,32,52,76,34,72,97,33,87,61,88,35,54,83,72,29,40,74,44,67,69,30,35,53,42,56,89,73,62,65,64,70,60,66,57,49,52,51,51,55,67,69,74,108

InterPro domains:
  IPR038765 Papain-like cysteine peptidase superfamily [SSF54001] (267-432)

Sequence (473 aa):
MTWGRFIFRTAPISILLATQMIMSNFALGRLPVTLFRMLASTQLVWFTLGMILFGFEPNARSSAVHFVASAFALVLICISTARNSQASGVMEQLCSSALFSLQVLLSATNMTEERALEGNNGLTTPLSMPAAVCHAAPGALIIVFLIWICSEAGTTDWDQVYEVGLPAVFFNGFLCFASMLCDSVVQASAPLPLISIANAASDSVVVLGGTLVLHEKIGWGSVVGLVAAWATSLLYRRAREDTDPQAHSPAWQRRDWVSQDRVSSMVETGDLILFTSTPSLTAKGIGSAGVRIATFSCYDHVALVLKTQEGDVFLIEALAEGASVNDWHYFQEQGWHEDYSRIVLRRLTWPAGGRNGAAGGTVGRGTLSQFADGIKGRRYALDLCGLLFGTGWRSWEDPERTFSCSEIVAEGYKFLGLLPPKTCAARFVPGDFAEGRHLGLPHGASLGKEVKIYFPGRWDGFEQAAEFVMRSF

Organism: NCBI:txid91324